Protein AF-A0A1C6LEZ7-F1 (afdb_monomer_lite)

Foldseek 3Di:
DDDDPLPDPPPDPPVVVVVLVVLVVQLVPDDDLLVVLVVLLVVLQVVLVVQLVVQDWFQAAPPRDIDTQHHCPDPVNVVVLVVCLVVLQVVQQLLVLLLLLLLLLLLQVLLCPLLLVLLQQLVDDAPVCLLLSLLLNLLACLSCALPQLLRSLLSQLVSQVVNVFHSLLRNVSNVCSVFARVQLHLDQHSVLSLLQSLLQLLCCLRPVPDGRFSCPCNVVSPVSSNVRSVVSVCCCVVPVVVVRVVRDDDPVVPVVSPPSRDHRDDPLLVVLNVVLVVQLVVLVVVVVVLLPDQPRQQADPRSHNCPGPCGRVVSNSSSVSSNRSSVSSSVSNVSCVDPVVSVVSSVVSCVVCVVVSSSSSSLSSSSVSCSVSCVLVVLLVVLLVVVVVVVDDPVVVVVVVVVVLVVVCSSVQDPSSSSSVPSSRPSSNVVSNVVVPPPVVVVPDPDDDDDDDDDDDDDDDDDDDDDDDDDDDDDDDDDDDDDDDDDDDDDDDDDDDDDDDDDDDDDDDDDDDDDDDDDDDDDDDDDDDDDDDDDDDDDDDYDYDDDDDDDDDDDDDDDDDDDDDDDDDDDDDPDPPDDDGHHDDSD

Structure (mmCIF, N/CA/C/O backbone):
data_AF-A0A1C6LEZ7-F1
#
_entry.id   AF-A0A1C6LEZ7-F1
#
loop_
_atom_site.group_PDB
_atom_site.id
_atom_site.type_symbol
_atom_site.label_atom_id
_atom_site.label_alt_id
_atom_site.label_comp_id
_atom_site.label_asym_id
_atom_site.label_entity_id
_atom_site.label_seq_id
_atom_site.pdbx_PDB_ins_code
_atom_site.Cartn_x
_atom_site.Cartn_y
_atom_site.Cartn_z
_atom_site.occupancy
_atom_site.B_iso_or_equiv
_atom_site.auth_seq_id
_atom_site.auth_comp_id
_atom_site.auth_asym_id
_atom_site.auth_atom_id
_atom_site.pdbx_PDB_model_num
ATOM 1 N N . MET A 1 1 ? 8.849 -5.138 54.445 1.00 37.34 1 MET A N 1
ATOM 2 C CA . MET A 1 1 ? 9.372 -4.167 53.462 1.00 37.34 1 MET A CA 1
ATOM 3 C C . MET A 1 1 ? 10.768 -4.620 53.057 1.00 37.34 1 MET A C 1
ATOM 5 O O . MET A 1 1 ? 11.739 -4.214 53.675 1.00 37.34 1 MET A O 1
ATOM 9 N N . ALA A 1 2 ? 10.850 -5.552 52.106 1.00 32.50 2 ALA A N 1
ATOM 10 C CA . ALA A 1 2 ? 12.120 -5.985 51.524 1.00 32.50 2 ALA A CA 1
ATOM 11 C C . ALA A 1 2 ? 12.375 -5.156 50.260 1.00 32.50 2 ALA A C 1
ATOM 13 O O . ALA A 1 2 ? 11.422 -4.858 49.538 1.00 32.50 2 ALA A O 1
ATOM 14 N N . ALA A 1 3 ? 13.625 -4.771 50.007 1.00 36.22 3 ALA A N 1
ATOM 15 C CA . ALA A 1 3 ? 13.979 -4.112 48.757 1.00 36.22 3 ALA A CA 1
ATOM 16 C C . ALA A 1 3 ? 13.883 -5.129 47.612 1.00 36.22 3 ALA A C 1
ATOM 18 O O . ALA A 1 3 ? 14.546 -6.165 47.651 1.00 36.22 3 ALA A O 1
ATOM 19 N N . VAL A 1 4 ? 13.050 -4.841 46.612 1.00 37.50 4 VAL A N 1
ATOM 20 C CA . VAL A 1 4 ? 13.078 -5.566 45.338 1.00 37.50 4 VAL A CA 1
ATOM 21 C C . VAL A 1 4 ? 14.274 -5.032 44.560 1.00 37.50 4 VAL A C 1
ATOM 23 O O . VAL A 1 4 ? 14.332 -3.839 44.269 1.00 37.50 4 VAL A O 1
ATOM 26 N N . ASP A 1 5 ? 15.243 -5.896 44.270 1.00 33.00 5 ASP A N 1
ATOM 27 C CA . ASP A 1 5 ? 16.423 -5.525 43.493 1.00 33.00 5 ASP A CA 1
ATOM 28 C C . ASP A 1 5 ? 16.036 -5.355 42.017 1.00 33.00 5 ASP A C 1
ATOM 30 O O . ASP A 1 5 ? 15.751 -6.322 41.308 1.00 33.00 5 ASP A O 1
ATOM 34 N N . THR A 1 6 ? 15.982 -4.105 41.560 1.00 42.91 6 THR A N 1
ATOM 35 C CA . THR A 1 6 ? 15.551 -3.732 40.207 1.00 42.91 6 THR A CA 1
ATOM 36 C C . THR A 1 6 ? 16.663 -3.840 39.156 1.00 42.91 6 THR A C 1
ATOM 38 O O . THR A 1 6 ? 16.466 -3.424 38.015 1.00 42.91 6 THR A O 1
ATOM 41 N N . THR A 1 7 ? 17.834 -4.398 39.491 1.00 42.62 7 THR A N 1
ATOM 42 C CA . THR A 1 7 ? 19.028 -4.343 38.624 1.00 42.62 7 THR A CA 1
ATOM 43 C C . THR A 1 7 ? 19.257 -5.573 37.728 1.00 42.62 7 THR A C 1
ATOM 45 O O . THR A 1 7 ? 20.224 -5.605 36.967 1.00 42.62 7 THR A O 1
ATOM 48 N N . ALA A 1 8 ? 18.350 -6.557 37.735 1.00 40.41 8 ALA A N 1
ATOM 49 C CA . ALA A 1 8 ? 18.482 -7.822 36.998 1.00 40.41 8 ALA A CA 1
ATOM 50 C C . ALA A 1 8 ? 17.719 -7.873 35.651 1.00 40.41 8 ALA A C 1
ATOM 52 O O . ALA A 1 8 ? 16.954 -8.802 35.388 1.00 40.41 8 ALA A O 1
ATOM 53 N N . VAL A 1 9 ? 17.951 -6.906 34.755 1.00 47.72 9 VAL A N 1
ATOM 54 C CA . VAL A 1 9 ? 17.643 -7.109 33.325 1.00 47.72 9 VAL A CA 1
ATOM 55 C C . VAL A 1 9 ? 18.765 -7.953 32.721 1.00 47.72 9 VAL A C 1
ATOM 57 O O . VAL A 1 9 ? 19.877 -7.453 32.549 1.00 47.72 9 VAL A O 1
ATOM 60 N N . ASP A 1 10 ? 18.478 -9.220 32.396 1.00 49.19 10 ASP A N 1
ATOM 61 C CA . ASP A 1 10 ? 19.438 -10.140 31.764 1.00 49.19 10 ASP A CA 1
ATOM 62 C C . ASP A 1 10 ? 20.158 -9.458 30.581 1.00 49.19 10 ASP A C 1
ATOM 64 O O . ASP A 1 10 ? 19.504 -9.066 29.604 1.00 49.19 10 ASP A O 1
ATOM 68 N N . PRO A 1 11 ? 21.497 -9.306 30.617 1.00 55.47 11 PRO A N 1
ATOM 69 C CA . PRO A 1 11 ? 22.212 -8.580 29.580 1.00 55.47 11 PRO A CA 1
ATOM 70 C C . PRO A 1 11 ? 22.107 -9.321 28.246 1.00 55.47 11 PRO A C 1
ATOM 72 O O . PRO A 1 11 ? 22.534 -10.470 28.112 1.00 55.47 11 PRO A O 1
ATOM 75 N N . VAL A 1 12 ? 21.560 -8.628 27.239 1.00 59.19 12 VAL A N 1
ATOM 76 C CA . VAL A 1 12 ? 21.361 -9.139 25.874 1.00 59.19 12 VAL A CA 1
ATOM 77 C C . VAL A 1 12 ? 22.625 -9.872 25.396 1.00 59.19 12 VAL A C 1
ATOM 79 O O . VAL A 1 12 ? 23.685 -9.236 25.324 1.00 59.19 12 VAL A O 1
ATOM 82 N N . PRO A 1 13 ? 22.546 -11.176 25.040 1.00 70.94 13 PRO A N 1
ATOM 83 C CA . PRO A 1 13 ? 23.726 -12.006 24.829 1.00 70.94 13 PRO A CA 1
ATOM 84 C C . PRO A 1 13 ? 24.747 -11.347 23.893 1.00 70.94 13 PRO A C 1
ATOM 86 O O . PRO A 1 13 ? 24.363 -10.868 22.821 1.00 70.94 13 PRO A O 1
ATOM 89 N N . PRO A 1 14 ? 26.055 -11.351 24.223 1.00 76.75 14 PRO A N 1
ATOM 90 C CA . PRO A 1 14 ? 27.054 -10.504 23.560 1.00 76.75 14 PRO A CA 1
ATOM 91 C C . PRO A 1 14 ? 27.261 -10.799 22.066 1.00 76.75 14 PRO A C 1
ATOM 93 O O . PRO A 1 14 ? 27.907 -10.023 21.368 1.00 76.75 14 PRO A O 1
ATOM 96 N N . ARG A 1 15 ? 26.713 -11.905 21.546 1.00 80.88 15 ARG A N 1
ATOM 97 C CA . ARG A 1 15 ? 26.633 -12.188 20.103 1.00 80.88 15 ARG A CA 1
ATOM 98 C C . ARG A 1 15 ? 25.457 -11.462 19.432 1.00 80.88 15 ARG A C 1
ATOM 100 O O . ARG A 1 15 ? 25.631 -10.922 18.345 1.00 80.88 15 ARG A O 1
ATOM 107 N N . PHE A 1 16 ? 24.294 -11.398 20.083 1.00 80.12 16 PHE A N 1
ATOM 108 C CA . PHE A 1 16 ? 23.090 -10.744 19.559 1.00 80.12 16 PHE A CA 1
ATOM 109 C C . PHE A 1 16 ? 23.208 -9.215 19.595 1.00 80.12 16 PHE A C 1
ATOM 111 O O . PHE A 1 16 ? 22.888 -8.559 18.608 1.00 80.12 16 PHE A O 1
ATOM 118 N N . SER A 1 17 ? 23.769 -8.637 20.663 1.00 80.06 17 SER A N 1
ATOM 119 C CA . SER A 1 17 ? 24.045 -7.191 20.716 1.00 80.06 17 SER A CA 1
ATOM 120 C C . SER A 1 17 ? 25.082 -6.752 19.671 1.00 80.06 17 SER A C 1
ATOM 122 O O . SER A 1 17 ? 24.898 -5.728 19.015 1.00 80.06 17 SER A O 1
ATOM 124 N N . ARG A 1 18 ? 26.122 -7.563 19.413 1.00 84.19 18 ARG A N 1
ATOM 125 C CA . ARG A 1 18 ? 27.072 -7.337 18.302 1.00 84.19 18 ARG A CA 1
ATOM 126 C C . ARG A 1 18 ? 26.418 -7.444 16.920 1.00 84.19 18 ARG A C 1
ATOM 128 O O . ARG A 1 18 ? 26.796 -6.686 16.029 1.00 84.19 18 ARG A O 1
ATOM 135 N N . PHE A 1 19 ? 25.455 -8.351 16.742 1.00 87.00 19 PHE A N 1
ATOM 136 C CA . PHE A 1 19 ? 24.681 -8.506 15.505 1.00 87.00 19 PHE A CA 1
ATOM 137 C C . PHE A 1 19 ? 23.757 -7.304 15.254 1.00 87.00 19 PHE A C 1
ATOM 139 O O . PHE A 1 19 ? 23.847 -6.683 14.196 1.00 87.00 19 PHE A O 1
ATOM 146 N N . LEU A 1 20 ? 22.968 -6.887 16.251 1.00 85.31 20 LEU A N 1
ATOM 147 C CA . LEU A 1 20 ? 22.159 -5.661 16.190 1.00 85.31 20 LEU A CA 1
ATOM 148 C C . LEU A 1 20 ? 23.029 -4.430 15.911 1.00 85.31 20 LEU A C 1
ATOM 150 O O . LEU A 1 20 ? 22.742 -3.676 14.986 1.00 85.31 20 LEU A O 1
ATOM 154 N N . GLY A 1 21 ? 24.156 -4.281 16.611 1.00 86.38 21 GLY A N 1
ATOM 155 C CA . GLY A 1 21 ? 25.115 -3.205 16.356 1.00 86.38 21 GLY A CA 1
ATOM 156 C C . GLY A 1 21 ? 25.803 -3.283 14.985 1.00 86.38 21 GLY A C 1
ATOM 157 O O . GLY A 1 21 ? 26.375 -2.292 14.534 1.00 86.38 21 GLY A O 1
ATOM 158 N N . ALA A 1 22 ? 25.788 -4.424 14.287 1.00 86.56 22 ALA A N 1
ATOM 159 C CA . ALA A 1 22 ? 26.232 -4.528 12.893 1.00 86.56 22 ALA A CA 1
ATOM 160 C C . ALA A 1 22 ? 25.130 -4.090 11.912 1.00 86.56 22 ALA A C 1
ATOM 162 O O . ALA A 1 22 ? 25.419 -3.318 10.996 1.00 86.56 22 ALA A O 1
ATOM 163 N N . ILE A 1 23 ? 23.877 -4.502 12.145 1.00 85.94 23 ILE A N 1
ATOM 164 C CA . ILE A 1 23 ? 22.700 -4.025 11.398 1.00 85.94 23 ILE A CA 1
ATOM 165 C C . ILE A 1 23 ? 22.598 -2.501 11.510 1.00 85.94 23 ILE A C 1
ATOM 167 O O . ILE A 1 23 ? 22.578 -1.812 10.495 1.00 85.94 23 ILE A O 1
ATOM 171 N N . GLU A 1 24 ? 22.643 -1.959 12.728 1.00 86.94 24 GLU A N 1
ATOM 172 C CA . GLU A 1 24 ? 22.530 -0.525 13.007 1.00 86.94 24 GLU A CA 1
ATOM 173 C C . GLU A 1 24 ? 23.605 0.296 12.275 1.00 86.94 24 GLU A C 1
ATOM 175 O O . GLU A 1 24 ? 23.292 1.279 11.603 1.00 86.94 24 GLU A O 1
ATOM 180 N N . ARG A 1 25 ? 24.875 -0.136 12.331 1.00 86.38 25 ARG A N 1
ATOM 181 C CA . ARG A 1 25 ? 25.984 0.499 11.591 1.00 86.38 25 ARG A CA 1
ATOM 182 C C . ARG A 1 25 ? 25.844 0.388 10.071 1.00 86.38 25 ARG A C 1
ATOM 184 O O . ARG A 1 25 ? 26.450 1.189 9.364 1.00 86.38 25 ARG A O 1
ATOM 191 N N . THR A 1 26 ? 25.083 -0.582 9.569 1.00 84.88 26 THR A N 1
ATOM 192 C CA . THR A 1 26 ? 24.857 -0.787 8.130 1.00 84.88 26 THR A CA 1
ATOM 193 C C . THR A 1 26 ? 23.664 0.037 7.645 1.00 84.88 26 THR A C 1
ATOM 195 O O . THR A 1 26 ? 23.806 0.779 6.678 1.00 84.88 26 THR A O 1
ATOM 198 N N . GLY A 1 27 ? 22.540 0.031 8.369 1.00 80.50 27 GLY A N 1
ATOM 199 C CA . GLY A 1 27 ? 21.403 0.921 8.114 1.00 80.50 27 GLY A CA 1
ATOM 200 C C . GLY A 1 27 ? 21.793 2.402 8.196 1.00 80.50 27 GLY A C 1
ATOM 201 O O . GLY A 1 27 ? 21.457 3.173 7.305 1.00 80.50 27 GLY A O 1
ATOM 202 N N . LYS A 1 28 ? 22.624 2.794 9.177 1.00 84.31 28 LYS A N 1
ATOM 203 C CA . LYS A 1 28 ? 23.185 4.160 9.288 1.00 84.31 28 LYS A CA 1
ATOM 204 C C . LYS A 1 28 ? 24.101 4.583 8.128 1.00 84.31 28 LYS A C 1
ATOM 206 O O . LYS A 1 28 ? 24.424 5.764 8.037 1.00 84.31 28 LYS A O 1
ATOM 211 N N . ARG A 1 29 ? 24.540 3.658 7.264 1.00 86.31 29 ARG A N 1
ATOM 212 C CA . ARG A 1 29 ? 25.298 3.967 6.035 1.00 86.31 29 ARG A CA 1
ATOM 213 C C . ARG A 1 29 ? 24.406 4.132 4.806 1.00 86.31 29 ARG A C 1
ATOM 215 O O . ARG A 1 29 ? 24.879 4.678 3.813 1.00 86.31 29 ARG A O 1
ATOM 222 N N . LEU A 1 30 ? 23.158 3.663 4.842 1.00 83.88 30 LEU A N 1
ATOM 223 C CA . LEU A 1 30 ? 22.242 3.858 3.724 1.00 83.88 30 LEU A CA 1
ATOM 224 C C . LEU A 1 30 ? 21.744 5.313 3.701 1.00 83.88 30 LEU A C 1
ATOM 226 O O . LEU A 1 30 ? 21.308 5.832 4.731 1.00 83.88 30 LEU A O 1
ATOM 230 N N . PRO A 1 31 ? 21.797 5.993 2.543 1.00 87.44 31 PRO A N 1
ATOM 231 C CA . PRO A 1 31 ? 21.245 7.332 2.408 1.00 87.44 31 PRO A CA 1
ATOM 232 C C . PRO A 1 31 ? 19.713 7.295 2.505 1.00 87.44 31 PRO A C 1
ATOM 234 O O . PRO A 1 31 ? 19.074 6.297 2.172 1.00 87.44 31 PRO A O 1
ATOM 237 N N . HIS A 1 32 ? 19.110 8.416 2.913 1.00 86.75 32 HIS A N 1
ATOM 238 C CA . HIS A 1 32 ? 17.653 8.583 2.909 1.00 86.75 32 HIS A CA 1
ATOM 239 C C . HIS A 1 32 ? 17.067 8.213 1.526 1.00 86.75 32 HIS A C 1
ATOM 241 O O . HIS A 1 32 ? 17.642 8.654 0.528 1.00 86.75 32 HIS A O 1
ATOM 247 N N . PRO A 1 33 ? 15.934 7.481 1.422 1.00 85.38 33 PRO A N 1
ATOM 248 C CA . PRO A 1 33 ? 15.461 6.890 0.164 1.00 85.38 33 PRO A CA 1
ATOM 249 C C . PRO A 1 33 ? 15.429 7.825 -1.052 1.00 85.38 33 PRO A C 1
ATOM 251 O O . PRO A 1 33 ? 15.831 7.423 -2.135 1.00 85.38 33 PRO A O 1
ATOM 254 N N . PHE A 1 34 ? 15.047 9.094 -0.876 1.00 89.38 34 PHE A N 1
ATOM 255 C CA . PHE A 1 34 ? 15.143 10.113 -1.933 1.00 89.38 34 PHE A CA 1
ATOM 256 C C . PHE A 1 34 ? 16.546 10.186 -2.570 1.00 89.38 34 PHE A C 1
ATOM 258 O O . PHE A 1 34 ? 16.685 10.097 -3.786 1.00 89.38 34 PHE A O 1
ATOM 265 N N . TRP A 1 35 ? 17.595 10.291 -1.749 1.00 92.12 35 TRP A N 1
ATOM 266 C CA . TRP A 1 35 ? 18.985 10.319 -2.209 1.00 92.12 35 TRP A CA 1
ATOM 267 C C . TRP A 1 35 ? 19.460 8.957 -2.720 1.00 92.12 35 TRP A C 1
ATOM 269 O O . TRP A 1 35 ? 20.261 8.922 -3.649 1.00 92.12 35 TRP A O 1
ATOM 279 N N . LEU A 1 36 ? 18.943 7.849 -2.174 1.00 90.75 36 LEU A N 1
ATOM 280 C CA . LEU A 1 36 ? 19.219 6.507 -2.694 1.00 90.75 36 LEU A CA 1
ATOM 281 C C . LEU A 1 36 ? 18.807 6.393 -4.171 1.00 90.75 36 LEU A C 1
ATOM 283 O O . LEU A 1 36 ? 19.612 5.947 -4.984 1.00 90.75 36 LEU A O 1
ATOM 287 N N . PHE A 1 37 ? 17.610 6.861 -4.541 1.00 91.56 37 PHE A N 1
ATOM 288 C CA . PHE A 1 37 ? 17.156 6.833 -5.938 1.00 91.56 37 PHE A CA 1
ATOM 289 C C . PHE A 1 37 ? 17.938 7.784 -6.854 1.00 91.56 37 PHE A C 1
ATOM 291 O O . PHE A 1 37 ? 18.238 7.401 -7.980 1.00 91.56 37 PHE A O 1
ATOM 298 N N . TRP A 1 38 ? 18.372 8.959 -6.380 1.00 95.56 38 TRP A N 1
ATOM 299 C CA . TRP A 1 38 ? 19.280 9.822 -7.157 1.00 95.56 38 TRP A CA 1
ATOM 300 C C . TRP A 1 38 ? 20.663 9.197 -7.379 1.00 95.56 38 TRP A C 1
ATOM 302 O O . TRP A 1 38 ? 21.212 9.291 -8.477 1.00 95.56 38 TRP A O 1
ATOM 312 N N . ILE A 1 39 ? 21.212 8.511 -6.372 1.00 94.94 39 ILE A N 1
ATOM 313 C CA . ILE A 1 39 ? 22.471 7.763 -6.499 1.00 94.94 39 ILE A CA 1
ATOM 314 C C . ILE A 1 39 ? 22.297 6.594 -7.476 1.00 94.94 39 ILE A C 1
ATOM 316 O O . ILE A 1 39 ? 23.140 6.404 -8.347 1.00 94.94 39 ILE A O 1
ATOM 320 N N . LEU A 1 40 ? 21.189 5.853 -7.400 1.00 92.69 40 LEU A N 1
ATOM 321 C CA . LEU A 1 40 ? 20.880 4.764 -8.334 1.00 92.69 40 LEU A CA 1
ATOM 322 C C . LEU A 1 40 ? 20.652 5.260 -9.765 1.00 92.69 40 LEU A C 1
ATOM 324 O O . LEU A 1 40 ? 21.083 4.595 -10.703 1.00 92.69 40 LEU A O 1
ATOM 328 N N . LEU A 1 41 ? 20.048 6.436 -9.951 1.00 95.06 41 LEU A N 1
ATOM 329 C CA . LEU A 1 41 ? 19.918 7.095 -11.253 1.00 95.06 41 LEU A CA 1
ATOM 330 C C . LEU A 1 41 ? 21.302 7.446 -11.821 1.00 95.06 41 LEU A C 1
ATOM 332 O O . LEU A 1 41 ? 21.598 7.092 -12.961 1.00 95.06 41 LEU A O 1
ATOM 336 N N . ALA A 1 42 ? 22.189 8.050 -11.022 1.00 96.50 42 ALA A N 1
ATOM 337 C CA . ALA A 1 42 ? 23.559 8.364 -11.439 1.00 96.50 42 ALA A CA 1
ATOM 338 C C . ALA A 1 42 ? 24.393 7.103 -11.749 1.00 96.50 42 ALA A C 1
ATOM 340 O O . ALA A 1 42 ? 25.080 7.046 -12.770 1.00 96.50 42 ALA A O 1
ATOM 341 N N . VAL A 1 43 ? 24.288 6.058 -10.921 1.00 95.38 43 VAL A N 1
ATOM 342 C CA . VAL A 1 43 ? 24.927 4.751 -11.159 1.00 95.38 43 VAL A CA 1
ATOM 343 C C . VAL A 1 43 ? 24.364 4.085 -12.418 1.00 95.38 43 VAL A C 1
ATOM 345 O O . VAL A 1 43 ? 25.136 3.554 -13.209 1.00 95.38 43 VAL A O 1
ATOM 348 N N . THR A 1 44 ? 23.054 4.172 -12.666 1.00 94.19 44 THR A N 1
ATOM 349 C CA . THR A 1 44 ? 22.417 3.662 -13.896 1.00 94.19 44 THR A CA 1
ATOM 350 C C . THR A 1 44 ? 22.895 4.433 -15.125 1.00 94.19 44 THR A C 1
ATOM 352 O O . THR A 1 44 ? 23.190 3.820 -16.148 1.00 94.19 44 THR A O 1
ATOM 355 N N . ALA A 1 45 ? 23.056 5.757 -15.036 1.00 95.62 45 ALA A N 1
ATOM 356 C CA . ALA A 1 45 ? 23.616 6.566 -16.116 1.00 95.62 45 ALA A CA 1
ATOM 357 C C . ALA A 1 45 ? 25.053 6.132 -16.464 1.00 95.62 45 ALA A C 1
ATOM 359 O O . ALA A 1 45 ? 25.341 5.856 -17.630 1.00 95.62 45 ALA A O 1
ATOM 360 N N . LEU A 1 46 ? 25.923 5.984 -15.458 1.00 96.69 46 LEU A N 1
ATOM 361 C CA . LEU A 1 46 ? 27.311 5.527 -15.624 1.00 96.69 46 LEU A CA 1
ATOM 362 C C . LEU A 1 46 ? 27.399 4.081 -16.143 1.00 96.69 46 LEU A C 1
ATOM 364 O O . LEU A 1 46 ? 28.154 3.808 -17.076 1.00 96.69 46 LEU A O 1
ATOM 368 N N . ALA A 1 47 ? 26.589 3.168 -15.601 1.00 94.94 47 ALA A N 1
ATOM 369 C CA . ALA A 1 47 ? 26.505 1.787 -16.072 1.00 94.94 47 ALA A CA 1
ATOM 370 C C . ALA A 1 47 ? 26.010 1.720 -17.525 1.00 94.94 47 ALA A C 1
ATOM 372 O O . ALA A 1 47 ? 26.597 1.011 -18.336 1.00 94.94 47 ALA A O 1
ATOM 373 N N . SER A 1 48 ? 24.995 2.514 -17.889 1.00 94.56 48 SER A N 1
ATOM 374 C CA . SER A 1 48 ? 24.471 2.571 -19.263 1.00 94.56 48 SER A CA 1
ATOM 375 C C . SER A 1 48 ? 25.507 3.067 -20.258 1.00 94.56 48 SER A C 1
ATOM 377 O O . SER A 1 48 ? 25.567 2.563 -21.373 1.00 94.56 48 SER A O 1
ATOM 379 N N . TRP A 1 49 ? 26.358 4.008 -19.848 1.00 95.19 49 TRP A N 1
ATOM 380 C CA . TRP A 1 49 ? 27.475 4.480 -20.657 1.00 95.19 49 TRP A CA 1
ATOM 381 C C . TRP A 1 49 ? 28.523 3.382 -20.864 1.00 95.19 49 TRP A C 1
ATOM 383 O O . TRP A 1 49 ? 28.868 3.096 -22.008 1.00 95.19 49 TRP A O 1
ATOM 393 N N . ALA A 1 50 ? 28.955 2.701 -19.799 1.00 95.19 50 ALA A N 1
ATOM 394 C CA . ALA A 1 50 ? 29.930 1.612 -19.900 1.00 95.19 50 ALA A CA 1
ATOM 395 C C . ALA A 1 50 ? 29.402 0.418 -20.724 1.00 95.19 50 ALA A C 1
ATOM 397 O O . ALA A 1 50 ? 30.113 -0.124 -21.568 1.00 95.19 50 ALA A O 1
ATOM 398 N N . MET A 1 51 ? 28.137 0.034 -20.528 1.00 94.19 51 MET A N 1
ATOM 399 C CA . MET A 1 51 ? 27.489 -1.057 -21.265 1.00 94.19 51 MET A CA 1
ATOM 400 C C . MET A 1 51 ? 27.237 -0.697 -22.739 1.00 94.19 51 MET A C 1
ATOM 402 O O . MET A 1 51 ? 27.457 -1.536 -23.610 1.00 94.19 51 MET A O 1
ATOM 406 N N . ALA A 1 52 ? 26.834 0.543 -23.042 1.00 93.00 52 ALA A N 1
ATOM 407 C CA . ALA A 1 52 ? 26.689 1.015 -24.421 1.00 93.00 52 ALA A CA 1
ATOM 408 C C . ALA A 1 52 ? 28.048 1.114 -25.138 1.00 93.00 52 ALA A C 1
ATOM 410 O O . ALA A 1 52 ? 28.159 0.703 -26.290 1.00 93.00 52 ALA A O 1
ATOM 411 N N . ALA A 1 53 ? 29.095 1.592 -24.454 1.00 92.1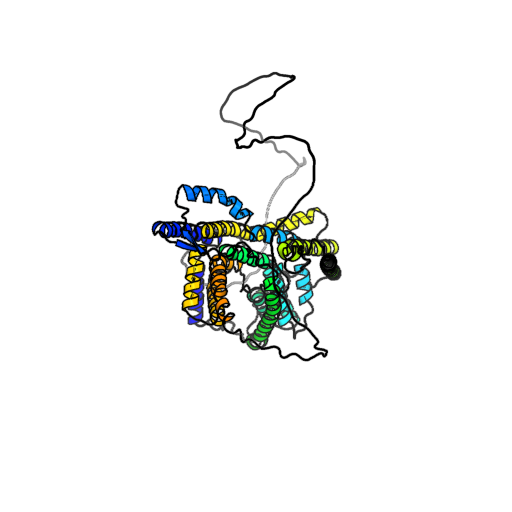9 53 ALA A N 1
ATOM 412 C CA . ALA A 1 53 ? 30.459 1.641 -24.987 1.00 92.19 53 ALA A CA 1
ATOM 413 C C . ALA A 1 53 ? 31.036 0.240 -25.260 1.00 92.19 53 ALA A C 1
ATOM 415 O O . ALA A 1 53 ? 31.765 0.057 -26.231 1.00 92.19 53 ALA A O 1
ATOM 416 N N . GLY A 1 54 ? 30.667 -0.758 -24.450 1.00 92.25 54 GLY A N 1
ATOM 417 C CA . GLY A 1 54 ? 30.973 -2.170 -24.695 1.00 92.25 54 GLY A CA 1
ATOM 418 C C . GLY A 1 54 ? 30.117 -2.843 -25.778 1.00 92.25 54 GLY A C 1
ATOM 419 O O . GLY A 1 54 ? 30.300 -4.032 -26.023 1.00 92.25 54 GLY A O 1
ATOM 420 N N . GLY A 1 55 ? 29.171 -2.131 -26.404 1.00 91.12 55 GLY A N 1
ATOM 421 C CA . GLY A 1 55 ? 28.288 -2.688 -27.434 1.00 91.12 55 GLY A CA 1
ATOM 422 C C . GLY A 1 55 ? 27.321 -3.758 -26.914 1.00 91.12 55 GLY A C 1
ATOM 423 O O . GLY A 1 55 ? 27.010 -4.702 -27.636 1.00 91.12 55 GLY A O 1
ATOM 424 N N . LEU A 1 56 ? 26.869 -3.670 -25.656 1.00 91.88 56 LEU A N 1
ATOM 425 C CA . LEU A 1 56 ? 25.976 -4.681 -25.086 1.00 91.88 56 LEU A CA 1
ATOM 426 C C . LEU A 1 56 ? 24.559 -4.595 -25.675 1.00 91.88 56 LEU A C 1
ATOM 428 O O . LEU A 1 56 ? 23.951 -3.525 -25.767 1.00 91.88 56 LEU A O 1
ATOM 432 N N . HIS A 1 57 ? 24.011 -5.770 -25.982 1.00 90.25 57 HIS A N 1
ATOM 433 C CA . HIS A 1 57 ? 22.643 -5.971 -26.449 1.00 90.25 57 HIS A CA 1
ATOM 434 C C . HIS A 1 57 ? 21.863 -6.910 -25.516 1.00 90.25 57 HIS A C 1
ATOM 436 O O . HIS A 1 57 ? 22.443 -7.768 -24.845 1.00 90.25 57 HIS A O 1
ATOM 442 N N . VAL A 1 58 ? 20.536 -6.779 -25.514 1.00 87.12 58 VAL A N 1
ATOM 443 C CA . VAL A 1 58 ? 19.580 -7.721 -24.913 1.00 87.12 58 VAL A CA 1
ATOM 444 C C . VAL A 1 58 ? 18.503 -8.083 -25.934 1.00 87.12 58 VAL A C 1
ATOM 446 O O . VAL A 1 58 ? 18.038 -7.224 -26.678 1.00 87.12 58 VAL A O 1
ATOM 449 N N . THR A 1 59 ? 18.073 -9.342 -25.961 1.00 84.94 59 THR A N 1
ATOM 450 C CA . THR A 1 59 ? 16.885 -9.743 -26.726 1.00 84.94 59 THR A CA 1
ATOM 451 C C . THR A 1 59 ? 15.626 -9.356 -25.954 1.00 84.94 59 THR A C 1
ATOM 453 O O . THR A 1 59 ? 15.418 -9.825 -24.836 1.00 84.94 59 THR A O 1
ATOM 456 N N . GLU A 1 60 ? 14.780 -8.515 -26.544 1.00 81.19 60 GLU A N 1
ATOM 457 C CA . GLU A 1 60 ? 13.501 -8.081 -25.984 1.00 81.19 60 GLU A CA 1
ATOM 458 C C . GLU A 1 60 ? 12.555 -9.281 -25.789 1.00 81.19 60 GLU A C 1
ATOM 460 O O . GLU A 1 60 ? 12.190 -9.952 -26.767 1.00 81.19 60 GLU A O 1
ATOM 465 N N . PRO A 1 61 ? 12.124 -9.569 -24.546 1.00 70.31 61 PRO A N 1
ATOM 466 C CA . PRO A 1 61 ? 11.151 -10.618 -24.290 1.00 70.31 61 PRO A CA 1
ATOM 467 C C . PRO A 1 61 ? 9.831 -10.355 -25.023 1.00 70.31 61 PRO A C 1
ATOM 469 O O . PRO A 1 61 ? 9.310 -9.245 -25.024 1.00 70.31 61 PRO A O 1
ATOM 472 N N . GLY A 1 62 ? 9.274 -11.391 -25.648 1.00 70.12 62 GLY A N 1
ATOM 473 C CA . GLY A 1 62 ? 8.008 -11.313 -26.382 1.00 70.12 62 GLY A CA 1
ATOM 474 C C . GLY A 1 62 ? 8.141 -10.901 -27.851 1.00 70.12 62 GLY A C 1
ATOM 475 O O . GLY A 1 62 ? 7.477 -11.510 -28.684 1.00 70.12 62 GLY A O 1
ATOM 476 N N . THR A 1 63 ? 9.011 -9.947 -28.206 1.00 76.19 63 THR A N 1
ATOM 477 C CA . THR A 1 63 ? 9.218 -9.561 -29.623 1.00 76.19 63 THR A CA 1
ATOM 478 C C . THR A 1 63 ? 10.389 -10.285 -30.290 1.00 76.19 63 THR A C 1
ATOM 480 O O . THR A 1 63 ? 10.416 -10.389 -31.516 1.00 76.19 63 THR A O 1
ATOM 483 N N . GLY A 1 64 ? 11.371 -10.756 -29.510 1.00 78.00 64 GLY A N 1
ATOM 484 C CA . GLY A 1 64 ? 12.592 -11.385 -30.021 1.00 78.00 64 GLY A CA 1
ATOM 485 C C . GLY A 1 64 ? 13.587 -10.418 -30.677 1.00 78.00 64 GLY A C 1
ATOM 486 O O . GLY A 1 64 ? 14.571 -10.866 -31.262 1.00 78.00 64 GLY A O 1
ATOM 487 N N . LYS A 1 65 ? 13.360 -9.100 -30.608 1.00 85.50 65 LYS A N 1
ATOM 488 C CA . LYS A 1 65 ? 14.239 -8.089 -31.217 1.00 85.50 65 LYS A CA 1
ATOM 489 C C . LYS A 1 65 ? 15.492 -7.859 -30.375 1.00 85.50 65 LYS A C 1
ATOM 491 O O . LYS A 1 65 ? 15.411 -7.787 -29.155 1.00 85.50 65 LYS A O 1
ATOM 496 N N . SER A 1 66 ? 16.642 -7.664 -31.018 1.00 88.50 66 SER A N 1
ATOM 497 C CA . SER A 1 66 ? 17.850 -7.201 -30.323 1.00 88.50 66 SER A CA 1
ATOM 498 C C . SER A 1 66 ? 17.749 -5.702 -30.025 1.00 88.50 66 SER A C 1
ATOM 500 O O . SER A 1 66 ? 17.663 -4.887 -30.944 1.00 88.50 66 SER A O 1
ATOM 502 N N . LEU A 1 67 ? 17.769 -5.339 -28.744 1.00 88.94 67 LEU A N 1
ATOM 503 C CA . LEU A 1 67 ? 17.849 -3.967 -28.252 1.00 88.94 67 LEU A CA 1
ATOM 504 C C . LEU A 1 67 ? 19.281 -3.673 -27.802 1.00 88.94 67 LEU A C 1
ATOM 506 O O . LEU A 1 67 ? 19.839 -4.395 -26.978 1.00 88.94 67 LEU A O 1
ATOM 510 N N . ALA A 1 68 ? 19.874 -2.596 -28.315 1.00 91.75 68 ALA A N 1
ATOM 511 C CA . ALA A 1 68 ? 21.125 -2.061 -27.779 1.00 91.75 68 ALA A CA 1
ATOM 512 C C . ALA A 1 68 ? 20.879 -1.355 -26.436 1.00 91.75 68 ALA A C 1
ATOM 514 O O . ALA A 1 68 ? 19.838 -0.713 -26.249 1.00 91.75 68 ALA A O 1
ATOM 515 N N . VAL A 1 69 ? 21.844 -1.413 -25.517 1.00 93.62 69 VAL A N 1
ATOM 516 C CA . VAL A 1 69 ? 21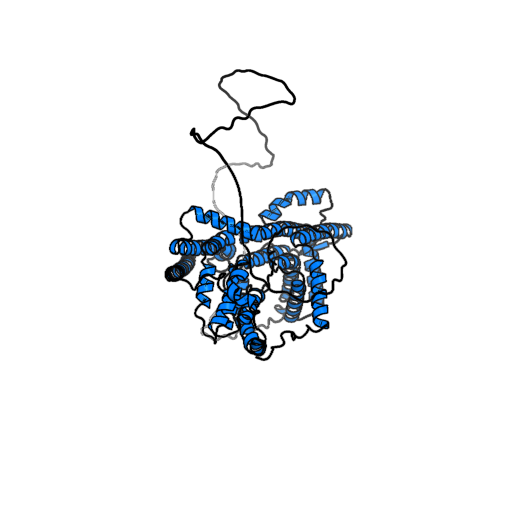.830 -0.565 -24.316 1.00 93.62 69 VAL A CA 1
ATOM 517 C C . VAL A 1 69 ? 22.036 0.897 -24.736 1.00 93.62 69 VAL A C 1
ATOM 519 O O . VAL A 1 69 ? 22.998 1.222 -25.430 1.00 93.62 69 VAL A O 1
ATOM 522 N N . ARG A 1 70 ? 21.116 1.789 -24.346 1.00 93.38 70 ARG A N 1
ATOM 523 C CA . ARG A 1 70 ? 21.182 3.236 -24.643 1.00 93.38 70 ARG A CA 1
ATOM 524 C C . ARG A 1 70 ? 21.824 3.971 -23.470 1.00 93.38 70 ARG A C 1
ATOM 526 O O . ARG A 1 70 ? 21.593 3.589 -22.329 1.00 93.38 70 ARG A O 1
ATOM 533 N N . THR A 1 71 ? 22.551 5.065 -23.720 1.00 94.81 71 THR A N 1
ATOM 534 C CA . THR A 1 71 ? 23.120 5.905 -22.648 1.00 94.81 71 THR A CA 1
ATOM 535 C C . THR A 1 71 ? 22.625 7.351 -22.664 1.00 94.81 71 THR A C 1
ATOM 537 O O . THR A 1 71 ? 22.592 8.022 -23.701 1.00 94.81 71 THR A O 1
ATOM 540 N N . VAL A 1 72 ? 22.276 7.840 -21.471 1.00 94.38 72 VAL A N 1
ATOM 541 C CA . VAL A 1 72 ? 21.883 9.233 -21.215 1.00 94.38 72 VAL A CA 1
ATOM 542 C C . VAL A 1 72 ? 23.085 10.187 -21.194 1.00 94.38 72 VAL A C 1
ATOM 544 O O . VAL A 1 72 ? 22.913 11.381 -21.412 1.00 94.38 72 VAL A O 1
ATOM 547 N N . LEU A 1 73 ? 24.316 9.681 -21.023 1.00 94.31 73 LEU A N 1
ATOM 548 C CA . LEU A 1 73 ? 25.553 10.482 -20.999 1.00 94.31 73 LEU A CA 1
ATOM 549 C C . LEU A 1 73 ? 26.029 10.888 -22.412 1.00 94.31 73 LEU A C 1
ATOM 551 O O . LEU A 1 73 ? 27.220 10.962 -22.700 1.00 94.31 73 LEU A O 1
ATOM 555 N N . SER A 1 74 ? 25.077 11.150 -23.306 1.00 94.50 74 SER A N 1
ATOM 556 C CA . SER A 1 74 ? 25.278 11.635 -24.669 1.00 94.50 74 SER A CA 1
ATOM 557 C C . SER A 1 74 ? 24.428 12.885 -24.896 1.00 94.50 74 SER A C 1
ATOM 559 O O . SER A 1 74 ? 23.344 13.014 -24.332 1.00 94.50 74 SER A O 1
ATOM 561 N N . ALA A 1 75 ? 24.867 13.808 -25.756 1.00 93.44 75 ALA A N 1
ATOM 562 C CA . ALA A 1 75 ? 24.122 15.049 -26.003 1.00 93.44 75 ALA A CA 1
ATOM 563 C C . ALA A 1 75 ? 22.715 14.819 -26.601 1.00 93.44 75 ALA A C 1
ATOM 565 O O . ALA A 1 75 ? 21.857 15.689 -26.486 1.00 93.44 75 ALA A O 1
ATOM 566 N N . GLY A 1 76 ? 22.471 13.662 -27.232 1.00 93.38 76 GLY A N 1
ATOM 567 C CA . GLY A 1 76 ? 21.134 13.223 -27.639 1.00 93.38 76 GLY A CA 1
ATOM 568 C C . GLY A 1 76 ? 20.327 12.677 -26.460 1.00 93.38 76 GLY A C 1
ATOM 569 O O . GLY A 1 76 ? 19.271 13.218 -26.143 1.00 93.38 76 GLY A O 1
ATOM 570 N N . GLY A 1 77 ? 20.858 11.659 -25.770 1.00 93.56 77 GLY A N 1
ATOM 571 C CA . GLY A 1 77 ? 20.179 10.999 -24.651 1.00 93.56 77 GLY A CA 1
ATOM 572 C C . GLY A 1 77 ? 19.852 11.938 -23.490 1.00 93.56 77 GLY A C 1
ATOM 573 O O . GLY A 1 77 ? 18.769 11.844 -22.924 1.00 93.56 77 GLY A O 1
ATOM 574 N N . ALA A 1 78 ? 20.727 12.900 -23.188 1.00 94.69 78 ALA A N 1
ATOM 575 C CA . ALA A 1 78 ? 20.474 13.918 -22.174 1.00 94.69 78 ALA A CA 1
ATOM 576 C C . ALA A 1 78 ? 19.286 14.823 -22.540 1.00 94.69 78 ALA A C 1
ATOM 578 O O . ALA A 1 78 ? 18.454 15.094 -21.681 1.00 94.69 78 ALA A O 1
ATOM 579 N N . ARG A 1 79 ? 19.159 15.260 -23.805 1.00 96.06 79 ARG A N 1
ATOM 580 C CA . ARG A 1 79 ? 18.003 16.063 -24.258 1.00 96.06 79 ARG A CA 1
ATOM 581 C C . ARG A 1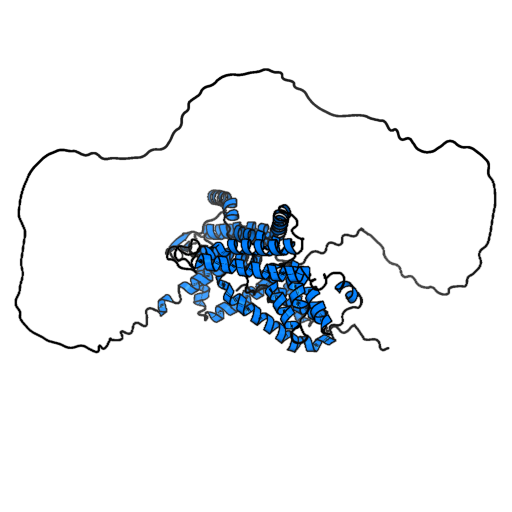 79 ? 16.710 15.252 -24.233 1.00 96.06 79 ARG A C 1
ATOM 583 O O . ARG A 1 79 ? 15.694 15.756 -23.769 1.00 96.06 79 ARG A O 1
ATOM 590 N N . GLU A 1 80 ? 16.767 14.010 -24.712 1.00 95.00 80 GLU A N 1
ATOM 591 C CA . GLU A 1 80 ? 15.626 13.091 -24.729 1.00 95.00 80 GLU A CA 1
ATOM 592 C C . GLU A 1 80 ? 15.125 12.833 -23.299 1.00 95.00 80 GLU A C 1
ATOM 594 O O . GLU A 1 80 ? 13.958 13.082 -23.006 1.00 95.00 80 GLU A O 1
ATOM 599 N N . PHE A 1 81 ? 16.019 12.479 -22.371 1.00 95.12 81 PHE A N 1
ATOM 600 C CA . PHE A 1 81 ? 15.660 12.253 -20.971 1.00 95.12 81 PHE A CA 1
ATOM 601 C C . PHE A 1 81 ? 15.179 13.527 -20.257 1.00 95.12 81 PHE A C 1
ATOM 603 O O . PHE A 1 81 ? 14.176 13.474 -19.552 1.00 95.12 81 PHE A O 1
ATOM 610 N N . LEU A 1 82 ? 15.826 14.684 -20.474 1.00 95.69 82 LEU A N 1
ATOM 611 C CA . LEU A 1 82 ? 15.371 15.973 -19.924 1.00 95.69 82 LEU A CA 1
ATOM 612 C C . LEU A 1 82 ? 13.939 16.311 -20.361 1.00 95.69 82 LEU A C 1
ATOM 614 O O . LEU A 1 82 ? 13.165 16.804 -19.545 1.00 95.69 82 LEU A O 1
ATOM 618 N N . SER A 1 83 ? 13.573 16.014 -21.614 1.00 96.12 83 SER A N 1
ATOM 619 C CA . SER A 1 83 ? 12.213 16.253 -22.121 1.00 96.12 83 SER A CA 1
ATOM 620 C C . SER A 1 83 ? 11.144 15.360 -21.479 1.00 96.12 83 SER A C 1
ATOM 622 O O . SER A 1 83 ? 9.972 15.719 -21.491 1.00 96.12 83 SER A O 1
ATOM 624 N N . MET A 1 84 ? 11.543 14.238 -20.871 1.00 95.75 84 MET A N 1
ATOM 625 C CA . MET A 1 84 ? 10.639 13.268 -20.247 1.00 95.75 84 MET A CA 1
ATOM 626 C C . MET A 1 84 ? 10.421 13.504 -18.744 1.00 95.75 84 MET A C 1
ATOM 628 O O . MET A 1 84 ? 9.535 12.880 -18.175 1.00 95.75 84 MET A O 1
ATOM 632 N N . ILE A 1 85 ? 11.187 14.375 -18.067 1.00 96.06 85 ILE A N 1
ATOM 633 C CA . ILE A 1 85 ? 11.185 14.455 -16.586 1.00 96.06 85 ILE A CA 1
ATOM 634 C C . ILE A 1 85 ? 9.794 14.741 -15.994 1.00 96.06 85 ILE A C 1
ATOM 636 O O . ILE A 1 85 ? 9.418 14.130 -14.990 1.00 96.06 85 ILE A O 1
ATOM 640 N N . GLU A 1 86 ? 9.022 15.640 -16.606 1.00 96.19 86 GLU A N 1
ATOM 641 C CA . GLU A 1 86 ? 7.658 15.957 -16.162 1.00 96.19 86 GLU A CA 1
ATOM 642 C C . GLU A 1 86 ? 6.697 14.786 -16.417 1.00 96.19 86 GLU A C 1
ATOM 644 O O . GLU A 1 86 ? 6.021 14.328 -15.494 1.00 96.19 86 GLU A O 1
ATOM 649 N N . GLU A 1 87 ? 6.694 14.247 -17.641 1.00 95.31 87 GLU A N 1
ATOM 650 C CA . GLU A 1 87 ? 5.841 13.123 -18.041 1.00 95.31 87 GLU A CA 1
ATOM 651 C C . GLU A 1 87 ? 6.117 11.876 -17.189 1.00 95.31 87 GLU A C 1
ATOM 653 O O . GLU A 1 87 ? 5.180 11.283 -16.654 1.00 95.31 87 GLU A O 1
ATOM 658 N N . ASN A 1 88 ? 7.393 11.538 -16.970 1.00 94.38 88 ASN A N 1
ATOM 659 C CA . ASN A 1 88 ? 7.850 10.461 -16.088 1.00 94.38 88 ASN A CA 1
ATOM 660 C C . ASN A 1 88 ? 7.204 10.544 -14.701 1.00 94.38 88 ASN A C 1
ATOM 662 O O . ASN A 1 88 ? 6.828 9.516 -14.146 1.00 94.38 88 ASN A O 1
ATOM 666 N N . PHE A 1 89 ? 7.089 11.749 -14.130 1.00 95.06 89 PHE A N 1
ATOM 667 C CA . PHE A 1 89 ? 6.522 11.943 -12.797 1.00 95.06 89 PHE A CA 1
ATOM 668 C C . PHE A 1 89 ? 4.993 11.915 -12.816 1.00 95.06 89 PHE A C 1
ATOM 670 O O . PHE A 1 89 ? 4.389 11.173 -12.045 1.00 95.06 89 PHE A O 1
ATOM 677 N N . VAL A 1 90 ? 4.360 12.689 -13.703 1.00 94.75 90 VAL A N 1
ATOM 678 C CA . VAL A 1 90 ? 2.894 12.841 -13.745 1.00 94.75 90 VAL A CA 1
ATOM 679 C C . VAL A 1 90 ? 2.203 11.540 -14.178 1.00 94.75 90 VAL A C 1
ATOM 681 O O . VAL A 1 90 ? 1.131 11.220 -13.667 1.00 94.75 90 VAL A O 1
ATOM 684 N N . THR A 1 91 ? 2.829 10.753 -15.059 1.00 91.12 91 THR A N 1
ATOM 685 C CA . THR A 1 91 ? 2.312 9.442 -15.505 1.00 91.12 91 THR A CA 1
ATOM 686 C C . THR A 1 91 ? 2.680 8.278 -14.578 1.00 91.12 91 THR A C 1
ATOM 688 O O . THR A 1 91 ? 2.179 7.169 -14.770 1.00 91.12 91 THR A O 1
ATOM 691 N N . PHE A 1 92 ? 3.502 8.501 -13.542 1.00 90.38 92 PHE A N 1
ATOM 692 C CA . PHE A 1 92 ? 3.908 7.454 -12.602 1.00 90.38 92 PHE A CA 1
ATOM 693 C C . PHE A 1 92 ? 2.695 6.929 -11.821 1.00 90.38 92 PHE A C 1
ATOM 695 O O . PHE A 1 92 ? 2.236 7.563 -10.872 1.00 90.38 92 PHE A O 1
ATOM 702 N N . GLY A 1 93 ? 2.182 5.749 -12.190 1.00 86.00 93 GLY A N 1
ATOM 703 C CA . GLY A 1 93 ? 0.929 5.181 -11.665 1.00 86.00 93 GLY A CA 1
ATOM 704 C C . GLY A 1 93 ? 0.698 5.309 -10.144 1.00 86.00 93 GLY A C 1
ATOM 705 O O . GLY A 1 93 ? -0.408 5.693 -9.744 1.00 86.00 93 GLY A O 1
ATOM 706 N N . PRO A 1 94 ? 1.700 5.057 -9.273 1.00 88.19 94 PRO A N 1
ATOM 707 C CA . PRO A 1 94 ? 1.563 5.249 -7.827 1.00 88.19 94 PRO A CA 1
ATOM 708 C C . PRO A 1 94 ? 1.182 6.678 -7.407 1.00 88.19 94 PRO A C 1
ATOM 710 O O . PRO A 1 94 ? 0.416 6.833 -6.458 1.00 88.19 94 PRO A O 1
ATOM 713 N N . LEU A 1 95 ? 1.659 7.713 -8.113 1.00 91.56 95 LEU A N 1
ATOM 714 C CA . LEU A 1 95 ? 1.403 9.122 -7.791 1.00 91.56 95 LEU A CA 1
ATOM 715 C C . LEU A 1 95 ? -0.097 9.428 -7.788 1.00 91.56 95 LEU A C 1
ATOM 717 O O . LEU A 1 95 ? -0.647 9.805 -6.752 1.00 91.56 95 LEU A O 1
ATOM 721 N N . GLY A 1 96 ? -0.764 9.234 -8.929 1.00 89.75 96 GLY A N 1
ATOM 722 C CA . GLY A 1 96 ? -2.198 9.501 -9.060 1.00 89.75 96 GLY A CA 1
ATOM 723 C C . GLY A 1 96 ? -3.035 8.592 -8.160 1.00 89.75 96 GLY A C 1
ATOM 724 O O . GLY A 1 96 ? -3.939 9.062 -7.468 1.00 89.75 96 GLY A O 1
ATOM 725 N N . THR A 1 97 ? -2.690 7.303 -8.106 1.00 88.31 97 THR A N 1
ATOM 726 C CA . THR A 1 97 ? -3.480 6.291 -7.390 1.00 88.31 97 THR A CA 1
ATOM 727 C C . THR A 1 97 ? -3.490 6.520 -5.874 1.00 88.31 97 THR A C 1
ATOM 729 O O . THR A 1 97 ? -4.556 6.503 -5.259 1.00 88.31 97 THR A O 1
ATOM 732 N N . VAL A 1 98 ? -2.330 6.787 -5.261 1.00 88.38 98 VAL A N 1
ATOM 733 C CA . VAL A 1 98 ? -2.231 7.043 -3.811 1.00 88.38 98 VAL A CA 1
ATOM 734 C C . VAL A 1 98 ? -2.871 8.378 -3.444 1.00 88.38 98 VAL A C 1
ATOM 736 O O . VAL A 1 98 ? -3.639 8.443 -2.484 1.00 88.38 98 VAL A O 1
ATOM 739 N N . THR A 1 99 ? -2.601 9.424 -4.233 1.00 92.00 99 THR A N 1
ATOM 740 C CA . THR A 1 99 ? -3.172 10.767 -4.037 1.00 92.00 99 THR A CA 1
ATOM 741 C C . THR A 1 99 ? -4.699 10.711 -4.023 1.00 92.00 99 THR A C 1
ATOM 743 O O . THR A 1 99 ? -5.325 11.239 -3.106 1.00 92.00 99 THR A O 1
ATOM 746 N N . LEU A 1 100 ? -5.299 10.006 -4.989 1.00 92.44 100 LEU A N 1
ATOM 747 C CA . LEU A 1 100 ? -6.748 9.863 -5.111 1.00 92.44 100 LEU A CA 1
ATOM 748 C C . LEU A 1 100 ? -7.380 9.167 -3.898 1.00 92.44 100 LEU A C 1
ATOM 750 O O . LEU A 1 100 ? -8.342 9.689 -3.338 1.00 92.44 100 LEU A O 1
ATOM 754 N N . ILE A 1 101 ? -6.843 8.022 -3.459 1.00 91.00 101 ILE A N 1
ATOM 755 C CA . ILE A 1 101 ? -7.394 7.297 -2.299 1.00 91.00 101 ILE A CA 1
ATOM 756 C C . ILE A 1 101 ? -7.239 8.137 -1.022 1.00 91.00 101 ILE A C 1
ATOM 758 O O . ILE A 1 101 ? -8.159 8.176 -0.200 1.00 91.00 101 ILE A O 1
ATOM 762 N N . MET A 1 102 ? -6.121 8.858 -0.867 1.00 91.06 102 MET A N 1
ATOM 763 C CA . MET A 1 102 ? -5.871 9.669 0.328 1.00 91.06 102 MET A CA 1
ATOM 764 C C . MET A 1 102 ? -6.870 10.824 0.491 1.00 91.06 102 MET A C 1
ATOM 766 O O . MET A 1 102 ? -7.256 11.115 1.620 1.00 91.06 102 MET A O 1
ATOM 770 N N . LEU A 1 103 ? -7.369 11.422 -0.601 1.00 93.56 103 LEU A N 1
ATOM 771 C CA . LEU A 1 103 ? -8.448 12.424 -0.538 1.00 93.56 103 LEU A CA 1
ATOM 772 C C . LEU A 1 103 ? -9.708 11.882 0.163 1.00 93.56 103 LEU A C 1
ATOM 774 O O . LEU A 1 103 ? -10.376 12.617 0.886 1.00 93.56 103 LEU A O 1
ATOM 778 N N . GLY A 1 104 ? -10.020 10.596 -0.015 1.00 93.25 104 GLY A N 1
ATOM 779 C CA . GLY A 1 104 ? -11.104 9.929 0.707 1.00 93.25 104 GLY A CA 1
ATOM 780 C C . GLY A 1 104 ? -10.732 9.588 2.150 1.00 93.25 104 GLY A C 1
ATOM 781 O O . GLY A 1 104 ? -11.446 9.960 3.083 1.00 93.25 104 GLY A O 1
ATOM 782 N N . VAL A 1 105 ? -9.609 8.884 2.337 1.00 91.88 105 VAL A N 1
ATOM 783 C CA . VAL A 1 105 ? -9.147 8.381 3.650 1.00 91.88 105 VAL A CA 1
ATOM 784 C C . VAL A 1 105 ? -8.981 9.517 4.657 1.00 91.88 105 VAL A C 1
ATOM 786 O O . VAL A 1 105 ? -9.423 9.385 5.798 1.00 91.88 105 VAL A O 1
ATOM 789 N N . ALA A 1 106 ? -8.439 10.657 4.228 1.00 92.56 106 ALA A N 1
ATOM 790 C CA . ALA A 1 106 ? -8.222 11.815 5.084 1.00 92.56 106 ALA A CA 1
ATOM 791 C C . ALA A 1 106 ? -9.521 12.384 5.673 1.00 92.56 106 ALA A C 1
ATOM 793 O O . ALA A 1 106 ? -9.537 12.791 6.831 1.00 92.56 106 ALA A O 1
ATOM 794 N N . VAL A 1 107 ? -10.635 12.367 4.932 1.00 95.56 107 VAL A N 1
ATOM 795 C CA . VAL A 1 107 ? -11.923 12.842 5.465 1.00 95.56 107 VAL A CA 1
ATOM 796 C C . VAL A 1 107 ? -12.434 11.904 6.561 1.00 95.56 107 VAL A C 1
ATOM 798 O O . VAL A 1 107 ? -12.941 12.381 7.573 1.00 95.56 107 VAL A O 1
ATOM 801 N N . ALA A 1 108 ? -12.247 10.587 6.425 1.00 94.12 108 ALA A N 1
ATOM 802 C CA . ALA A 1 108 ? -12.576 9.625 7.481 1.00 94.12 108 ALA A CA 1
ATOM 803 C C . ALA A 1 108 ? -11.638 9.729 8.699 1.00 94.12 108 ALA A C 1
ATOM 805 O O . ALA A 1 108 ? -12.102 9.682 9.842 1.00 94.12 108 ALA A O 1
ATOM 806 N N . GLU A 1 109 ? -10.335 9.911 8.476 1.00 91.44 109 GLU A N 1
ATOM 807 C CA . GLU A 1 109 ? -9.343 10.064 9.543 1.00 91.44 109 GLU A CA 1
ATOM 808 C C . GLU A 1 109 ? -9.558 11.359 10.338 1.00 91.44 109 GLU A C 1
ATOM 810 O O . GLU A 1 109 ? -9.758 11.303 11.552 1.00 91.44 109 GLU A O 1
ATOM 815 N N . ARG A 1 110 ? -9.608 12.518 9.667 1.00 92.69 110 ARG A N 1
ATOM 816 C CA . ARG A 1 110 ? -9.778 13.836 10.306 1.00 92.69 110 ARG A CA 1
ATOM 817 C C . ARG A 1 110 ? -11.167 14.008 10.940 1.00 92.69 110 ARG A C 1
ATOM 819 O O . ARG A 1 110 ? -11.284 14.693 11.952 1.00 92.69 110 ARG A O 1
ATOM 826 N N . ALA A 1 111 ? -12.200 13.315 10.444 1.00 94.62 111 ALA A N 1
ATOM 827 C CA . ALA A 1 111 ? -13.497 13.226 11.126 1.00 94.62 111 ALA A CA 1
ATOM 828 C C . ALA A 1 111 ? -13.473 12.373 12.416 1.00 94.62 111 ALA A C 1
ATOM 830 O O . ALA A 1 111 ? -14.440 12.413 13.184 1.00 94.62 111 ALA A O 1
ATOM 831 N N . GLY A 1 112 ? -12.403 11.607 12.667 1.00 91.94 112 GLY A N 1
ATOM 832 C CA . GLY A 1 112 ? -12.223 10.758 13.849 1.00 91.94 112 GLY A CA 1
ATOM 833 C C . GLY A 1 112 ? -12.849 9.362 13.745 1.00 91.94 112 GLY A C 1
ATOM 834 O O . GLY A 1 112 ? -13.019 8.698 14.771 1.00 91.94 112 GLY A O 1
ATOM 835 N N . PHE A 1 113 ? -13.214 8.898 12.542 1.00 93.88 113 PHE A N 1
ATOM 836 C CA . PHE A 1 113 ? -13.882 7.603 12.350 1.00 93.88 113 PHE A CA 1
ATOM 837 C C . PHE A 1 113 ? -12.997 6.433 12.798 1.00 93.88 113 PHE A C 1
ATOM 839 O O . PHE A 1 113 ? -13.413 5.636 13.640 1.00 93.88 113 PHE A O 1
ATOM 846 N N . PHE A 1 114 ? -11.765 6.357 12.284 1.00 90.50 114 PHE A N 1
ATOM 847 C CA . PHE A 1 114 ? -10.840 5.257 12.577 1.00 90.50 114 PHE A CA 1
ATOM 848 C C . PHE A 1 114 ? -10.411 5.214 14.050 1.00 90.50 114 PHE A C 1
ATOM 850 O O . PHE A 1 114 ? -10.399 4.138 14.646 1.00 90.50 114 PHE A O 1
ATOM 857 N N . GLU A 1 115 ? -10.135 6.378 14.654 1.00 89.06 115 GLU A N 1
ATOM 858 C CA . GLU A 1 115 ? -9.829 6.508 16.086 1.00 89.06 115 GLU A CA 1
ATOM 859 C C . GLU A 1 115 ? -10.968 5.909 16.923 1.00 89.06 115 GLU A C 1
ATOM 861 O O . GLU A 1 115 ? -10.764 4.987 17.712 1.00 89.06 115 GLU A O 1
ATOM 866 N N . THR A 1 116 ? -12.199 6.363 16.674 1.00 92.31 116 THR A N 1
ATOM 867 C CA . THR A 1 116 ? -13.383 5.915 17.417 1.00 92.31 116 THR A CA 1
ATOM 868 C C . THR A 1 116 ? -13.680 4.431 17.188 1.00 92.31 116 THR A C 1
ATOM 870 O O . THR A 1 116 ? -14.060 3.731 18.127 1.00 92.31 116 THR A O 1
ATOM 873 N N . LEU A 1 117 ? -13.494 3.924 15.965 1.00 91.31 117 LEU A N 1
ATOM 874 C CA . LEU A 1 117 ? -13.653 2.504 15.649 1.00 91.31 117 LEU A CA 1
ATOM 875 C C . LEU A 1 117 ? -12.660 1.644 16.449 1.00 91.31 117 LEU A C 1
ATOM 877 O O . LEU A 1 117 ? -13.076 0.655 17.056 1.00 91.31 117 LEU A O 1
ATOM 881 N N . ALA A 1 118 ? -11.392 2.062 16.537 1.00 88.19 118 ALA A N 1
ATOM 882 C CA . ALA A 1 118 ? -10.374 1.409 17.359 1.00 88.19 118 ALA A CA 1
ATOM 883 C C . ALA A 1 118 ? -10.726 1.455 18.858 1.00 88.19 118 ALA A C 1
ATOM 885 O O . ALA A 1 118 ? -10.766 0.403 19.506 1.00 88.19 118 ALA A O 1
ATOM 886 N N . ARG A 1 119 ? -11.090 2.635 19.400 1.00 88.69 119 ARG A N 1
ATOM 887 C CA . ARG A 1 119 ? -11.552 2.754 20.801 1.00 88.69 119 ARG A CA 1
ATOM 888 C C . ARG A 1 119 ? -12.760 1.840 21.056 1.00 88.69 119 ARG A C 1
ATOM 890 O O . ARG A 1 119 ? -12.833 1.177 22.087 1.00 88.69 119 ARG A O 1
ATOM 897 N N . ARG A 1 120 ? -13.711 1.755 20.113 1.00 90.75 120 ARG A N 1
ATOM 898 C CA . ARG A 1 120 ? -14.926 0.931 20.245 1.00 90.75 120 ARG A CA 1
ATOM 899 C C . ARG A 1 120 ? -14.636 -0.568 20.208 1.00 90.75 120 ARG A C 1
ATOM 901 O O . ARG A 1 120 ? -15.334 -1.302 20.913 1.00 90.75 120 ARG A O 1
ATOM 908 N N . ALA A 1 121 ? -13.680 -1.010 19.394 1.00 87.50 121 ALA A N 1
ATOM 909 C CA . ALA A 1 121 ? -13.308 -2.416 19.264 1.00 87.50 121 ALA A CA 1
ATOM 910 C C . ALA A 1 121 ? -12.662 -2.954 20.549 1.00 87.50 121 ALA A C 1
ATOM 912 O O . ALA A 1 121 ? -13.039 -4.027 21.014 1.00 87.50 121 ALA A O 1
ATOM 913 N N . LEU A 1 122 ? -11.752 -2.185 21.156 1.00 86.19 122 LEU A N 1
ATOM 914 C CA . LEU A 1 122 ? -10.967 -2.632 22.311 1.00 86.19 122 LEU A CA 1
ATOM 915 C C . LEU A 1 122 ? -11.665 -2.414 23.668 1.00 86.19 122 LEU A C 1
ATOM 917 O O . LEU A 1 122 ? -11.474 -3.210 24.582 1.00 86.19 122 LEU A O 1
ATOM 921 N N . ALA A 1 123 ? -12.550 -1.419 23.805 1.00 83.50 123 ALA A N 1
ATOM 922 C CA . ALA A 1 123 ? -13.143 -1.034 25.098 1.00 83.50 123 ALA A CA 1
ATOM 923 C C . ALA A 1 123 ? -14.099 -2.051 25.774 1.00 83.50 123 ALA A C 1
ATOM 925 O O . ALA A 1 123 ? -14.681 -1.723 26.807 1.00 83.50 123 ALA A O 1
ATOM 926 N N . ARG A 1 124 ? -14.341 -3.243 25.201 1.00 78.50 124 ARG A N 1
ATOM 927 C CA . ARG A 1 124 ? -15.185 -4.311 25.798 1.00 78.50 124 ARG A CA 1
ATOM 928 C C . ARG A 1 124 ? -14.707 -5.731 25.452 1.00 78.50 124 ARG A C 1
ATOM 930 O O . ARG A 1 124 ? -15.529 -6.610 25.196 1.00 78.50 124 ARG A O 1
ATOM 937 N N . VAL A 1 125 ? -13.397 -5.953 25.391 1.00 86.81 125 VAL A N 1
ATOM 938 C CA . VAL A 1 125 ? -12.831 -7.285 25.120 1.00 86.81 125 VAL A CA 1
ATOM 939 C C . VAL A 1 125 ? -12.662 -8.057 26.439 1.00 86.81 125 VAL A C 1
ATOM 941 O O . VAL A 1 125 ? -12.077 -7.510 27.370 1.00 86.81 125 VAL A O 1
ATOM 944 N N . PRO A 1 126 ? -13.149 -9.307 26.565 1.00 89.50 126 PRO A N 1
ATOM 945 C CA . PRO A 1 126 ? -12.914 -10.120 27.758 1.00 89.50 126 PRO A CA 1
ATOM 946 C C . PRO A 1 126 ? -11.467 -10.636 27.802 1.00 89.50 126 PRO A C 1
ATOM 948 O O . PRO A 1 126 ? -10.847 -10.839 26.756 1.00 89.50 126 PRO A O 1
ATOM 951 N N . ALA A 1 127 ? -10.959 -10.926 29.005 1.00 86.94 127 ALA A N 1
ATOM 952 C CA . ALA A 1 127 ? -9.565 -11.320 29.254 1.00 86.94 127 ALA A CA 1
ATOM 953 C C . ALA A 1 127 ? -9.016 -12.375 28.272 1.00 86.94 127 ALA A C 1
ATOM 955 O O . ALA A 1 127 ? -7.933 -12.202 27.718 1.00 86.94 127 ALA A O 1
ATOM 956 N N . THR A 1 128 ? -9.798 -13.422 27.989 1.00 89.88 128 THR A N 1
ATOM 957 C CA . THR A 1 128 ? -9.454 -14.541 27.089 1.00 89.88 128 THR A CA 1
ATOM 958 C C . THR A 1 128 ? -9.146 -14.124 25.646 1.00 89.88 128 THR A C 1
ATOM 960 O O . THR A 1 128 ? -8.445 -14.844 24.941 1.00 89.88 128 THR A O 1
ATOM 963 N N . TYR A 1 129 ? -9.661 -12.980 25.188 1.00 93.81 129 TYR A N 1
ATOM 964 C CA . TYR A 1 129 ? -9.489 -12.499 23.814 1.00 93.81 129 TYR A CA 1
ATOM 965 C C . TYR A 1 129 ? -8.716 -11.177 23.722 1.00 93.81 129 TYR A C 1
ATOM 967 O O . TYR A 1 129 ? -8.571 -10.653 22.619 1.00 93.81 129 TYR A O 1
ATOM 975 N N . VAL A 1 130 ? -8.190 -10.640 24.833 1.00 93.62 130 VAL A N 1
ATOM 976 C CA . VAL A 1 130 ? -7.509 -9.329 24.849 1.00 93.62 130 VAL A CA 1
ATOM 977 C C . VAL A 1 130 ? -6.325 -9.280 23.880 1.00 93.62 130 VAL A C 1
ATOM 979 O O . VAL A 1 130 ? -6.209 -8.346 23.087 1.00 93.62 130 VAL A O 1
ATOM 982 N N . VAL A 1 131 ? -5.509 -10.337 23.865 1.00 94.94 131 VAL A N 1
ATOM 983 C CA . VAL A 1 131 ? -4.345 -10.461 22.981 1.00 94.94 131 VAL A CA 1
ATOM 984 C C . VAL A 1 131 ? -4.780 -10.504 21.517 1.00 94.94 131 VAL A C 1
ATOM 986 O O . VAL A 1 131 ? -4.267 -9.742 20.702 1.00 94.94 131 VAL A O 1
ATOM 989 N N . LEU A 1 132 ? -5.769 -11.346 21.195 1.00 95.12 132 LEU A N 1
ATOM 990 C CA . LEU A 1 132 ? -6.269 -11.523 19.831 1.00 95.12 132 LEU A CA 1
ATOM 991 C C . LEU A 1 132 ? -6.950 -10.260 19.295 1.00 95.12 132 LEU A C 1
ATOM 993 O O . LEU A 1 132 ? -6.789 -9.934 18.123 1.00 95.12 132 LEU A O 1
ATOM 997 N N . ALA A 1 133 ? -7.678 -9.527 20.138 1.00 94.06 133 ALA A N 1
ATOM 998 C CA . ALA A 1 133 ? -8.333 -8.288 19.739 1.00 94.06 133 ALA A CA 1
ATOM 999 C C . ALA A 1 133 ? -7.332 -7.153 19.497 1.00 94.06 133 ALA A C 1
ATOM 1001 O O . ALA A 1 133 ? -7.475 -6.439 18.508 1.00 94.06 133 ALA A O 1
ATOM 1002 N N . VAL A 1 134 ? -6.298 -7.004 20.337 1.00 94.12 134 VAL A N 1
ATOM 1003 C CA . VAL A 1 134 ? -5.212 -6.036 20.091 1.00 94.12 134 VAL A CA 1
ATOM 1004 C C . VAL A 1 134 ? -4.400 -6.440 18.855 1.00 94.12 134 VAL A C 1
ATOM 1006 O O . VAL A 1 134 ? -4.080 -5.580 18.034 1.00 94.12 134 VAL A O 1
ATOM 1009 N N . ALA A 1 135 ? -4.144 -7.738 18.654 1.00 94.50 135 ALA A N 1
ATOM 1010 C CA . ALA A 1 135 ? -3.436 -8.230 17.475 1.00 94.50 135 ALA A CA 1
ATOM 1011 C C . ALA A 1 135 ? -4.218 -8.000 16.173 1.00 94.50 135 ALA A C 1
ATOM 1013 O O . ALA A 1 135 ? -3.669 -7.485 15.198 1.00 94.50 135 ALA A O 1
ATOM 1014 N N . LEU A 1 136 ? -5.520 -8.297 16.170 1.00 92.38 136 LEU A N 1
ATOM 1015 C CA . LEU A 1 136 ? -6.400 -8.037 15.033 1.00 92.38 136 LEU A CA 1
ATOM 1016 C C . LEU A 1 136 ? -6.609 -6.531 14.804 1.00 92.38 136 LEU A C 1
ATOM 1018 O O . LEU A 1 136 ? -6.643 -6.100 13.657 1.00 92.38 136 LEU A O 1
ATOM 1022 N N . ALA A 1 137 ? -6.693 -5.712 15.857 1.00 91.12 137 ALA A N 1
ATOM 1023 C CA . ALA A 1 137 ? -6.760 -4.255 15.720 1.00 91.12 137 ALA A CA 1
ATOM 1024 C C . ALA A 1 137 ? -5.482 -3.675 15.088 1.00 91.12 137 ALA A C 1
ATOM 1026 O O . ALA A 1 137 ? -5.581 -2.769 14.264 1.00 91.12 137 ALA A O 1
ATOM 1027 N N . GLY A 1 138 ? -4.306 -4.227 15.417 1.00 91.19 138 GLY A N 1
ATOM 1028 C CA . GLY A 1 138 ? -3.036 -3.907 14.759 1.00 91.19 138 GLY A CA 1
ATOM 1029 C C . GLY A 1 138 ? -2.994 -4.344 13.292 1.00 91.19 138 GLY A C 1
ATOM 1030 O O . GLY A 1 138 ? -2.639 -3.543 12.437 1.00 91.19 138 GLY A O 1
ATOM 1031 N N . ALA A 1 139 ? -3.436 -5.564 12.969 1.00 89.25 139 ALA A N 1
ATOM 1032 C CA . ALA A 1 139 ? -3.531 -6.027 11.578 1.00 89.25 139 ALA A CA 1
ATOM 1033 C C . ALA A 1 139 ? -4.486 -5.159 10.732 1.00 89.25 139 ALA A C 1
ATOM 1035 O O . ALA A 1 139 ? -4.202 -4.774 9.597 1.00 89.25 139 ALA A O 1
ATOM 1036 N N . LEU A 1 140 ? -5.618 -4.769 11.321 1.00 88.94 140 LEU A N 1
ATOM 1037 C CA . LEU A 1 140 ? -6.611 -3.923 10.667 1.00 88.94 140 LEU A CA 1
ATOM 1038 C C . LEU A 1 140 ? -6.229 -2.427 10.634 1.00 88.94 140 LEU A C 1
ATOM 1040 O O . LEU A 1 140 ? -6.951 -1.639 10.019 1.00 88.94 140 LEU A O 1
ATOM 1044 N N . SER A 1 141 ? -5.097 -2.014 11.221 1.00 87.62 141 SER A N 1
ATOM 1045 C CA . SER A 1 141 ? -4.746 -0.596 11.411 1.00 87.62 141 SER A CA 1
ATOM 1046 C C . SER A 1 141 ? -4.254 0.141 10.161 1.00 87.62 141 SER A C 1
ATOM 1048 O O . SER A 1 141 ? -3.914 1.320 10.260 1.00 87.62 141 SER A O 1
ATOM 1050 N N . LYS A 1 142 ? -4.191 -0.518 8.997 1.00 85.50 142 LYS A N 1
ATOM 1051 C CA . LYS A 1 142 ? -3.529 -0.014 7.776 1.00 85.50 142 LYS A CA 1
ATOM 1052 C C . LYS A 1 142 ? -3.977 1.389 7.337 1.00 85.50 142 LYS A C 1
ATOM 1054 O O . LYS A 1 142 ? -3.175 2.167 6.831 1.00 85.50 142 LYS A O 1
ATOM 1059 N N . PHE A 1 143 ? -5.239 1.740 7.591 1.00 80.69 143 PHE A N 1
ATOM 1060 C CA . PHE A 1 143 ? -5.833 3.045 7.258 1.00 80.69 143 PHE A CA 1
ATOM 1061 C C . PHE A 1 143 ? -5.404 4.199 8.164 1.00 80.69 143 PHE A C 1
ATOM 1063 O O . PHE A 1 143 ? -5.577 5.351 7.784 1.00 80.69 143 PHE A O 1
ATOM 1070 N N . LEU A 1 144 ? -4.863 3.905 9.348 1.00 80.31 144 LEU A N 1
ATOM 1071 C CA . LEU A 1 144 ? -4.395 4.917 10.291 1.00 80.31 144 LEU A CA 1
ATOM 1072 C C . LEU A 1 144 ? -2.948 5.355 9.981 1.00 80.31 144 LEU A C 1
ATOM 1074 O O . LEU A 1 144 ? -2.492 6.330 10.562 1.00 80.31 144 LEU A O 1
ATOM 1078 N N . SER A 1 145 ? -2.211 4.639 9.117 1.00 79.62 145 SER A N 1
ATOM 1079 C CA . SER A 1 145 ? -0.776 4.852 8.839 1.00 79.62 145 SER A CA 1
ATOM 1080 C C . SER A 1 145 ? 0.028 5.175 10.111 1.00 79.62 145 SER A C 1
ATOM 1082 O O . SER A 1 145 ? 0.134 4.339 11.006 1.00 79.62 145 SER A O 1
ATOM 1084 N N . ASP A 1 146 ? 0.555 6.395 10.235 1.00 78.56 146 ASP A N 1
ATOM 1085 C CA . ASP A 1 146 ? 1.408 6.821 11.345 1.00 78.56 146 ASP A CA 1
ATOM 1086 C C . ASP A 1 146 ? 0.579 7.044 12.629 1.00 78.56 146 ASP A C 1
ATOM 1088 O O . ASP A 1 146 ? 1.046 6.770 13.738 1.00 78.56 146 ASP A O 1
ATOM 1092 N N . SER A 1 147 ? -0.695 7.437 12.488 1.00 80.94 147 SER A N 1
ATOM 1093 C CA . SER A 1 147 ? -1.668 7.559 13.581 1.00 80.94 147 SER A CA 1
ATOM 1094 C C . SER A 1 147 ? -1.956 6.213 14.264 1.00 80.94 147 SER A C 1
ATOM 1096 O O . SER A 1 147 ? -2.399 6.197 15.413 1.00 80.94 147 SER A O 1
ATOM 1098 N N . ALA A 1 148 ? -1.658 5.075 13.617 1.00 88.31 148 ALA A N 1
ATOM 1099 C CA . ALA A 1 148 ? -1.804 3.743 14.213 1.00 88.31 148 ALA A CA 1
ATOM 1100 C C . ALA A 1 148 ? -0.970 3.600 15.494 1.00 88.31 148 ALA A C 1
ATOM 1102 O O . ALA A 1 148 ? -1.470 3.102 16.501 1.00 88.31 148 ALA A O 1
ATOM 1103 N N . TYR A 1 149 ? 0.273 4.090 15.477 1.00 88.75 149 TYR A N 1
ATOM 1104 C CA . TYR A 1 149 ? 1.189 4.032 16.618 1.00 88.75 149 TYR A CA 1
ATOM 1105 C C . TYR A 1 149 ? 0.694 4.883 17.792 1.00 88.75 149 TYR A C 1
ATOM 1107 O O . TYR A 1 149 ? 0.757 4.449 18.940 1.00 88.75 149 TYR A O 1
ATOM 1115 N N . ILE A 1 150 ? 0.154 6.068 17.494 1.00 86.75 150 ILE A N 1
ATOM 1116 C CA . ILE A 1 150 ? -0.360 7.020 18.489 1.00 86.75 150 ILE A CA 1
ATOM 1117 C C . ILE A 1 150 ? -1.650 6.494 19.139 1.00 86.75 150 ILE A C 1
ATOM 1119 O O . ILE A 1 150 ? -1.856 6.677 20.335 1.00 86.75 150 ILE A O 1
ATOM 1123 N N . ILE A 1 151 ? -2.511 5.823 18.368 1.00 88.00 151 ILE A N 1
ATOM 1124 C CA . ILE A 1 151 ? -3.838 5.382 18.819 1.00 88.00 151 ILE A CA 1
ATOM 1125 C C . ILE A 1 151 ? -3.794 3.985 19.457 1.00 88.00 151 ILE A C 1
ATOM 1127 O O . ILE A 1 151 ? -4.312 3.789 20.555 1.00 88.00 151 ILE A O 1
ATOM 1131 N N . LEU A 1 152 ? -3.203 2.990 18.789 1.00 90.69 152 LEU A N 1
ATOM 1132 C CA . LEU A 1 152 ? -3.353 1.585 19.189 1.00 90.69 152 LEU A CA 1
ATOM 1133 C C . LEU A 1 152 ? -2.382 1.130 20.278 1.00 90.69 152 LEU A C 1
ATOM 1135 O O . LEU A 1 152 ? -2.727 0.207 21.011 1.00 90.69 152 LEU A O 1
ATOM 1139 N N . ILE A 1 153 ? -1.208 1.750 20.426 1.00 92.62 153 ILE A N 1
ATOM 1140 C CA . ILE A 1 153 ? -0.255 1.353 21.477 1.00 92.62 153 ILE A CA 1
ATOM 1141 C C . ILE A 1 153 ? -0.800 1.703 22.876 1.00 92.62 153 ILE A C 1
ATOM 1143 O O . ILE A 1 153 ? -0.871 0.794 23.708 1.00 92.62 153 ILE A O 1
ATOM 1147 N N . PRO A 1 154 ? -1.306 2.929 23.135 1.00 90.12 154 PRO A N 1
ATOM 1148 C CA . PRO A 1 154 ? -1.981 3.240 24.397 1.00 90.12 154 PRO A CA 1
ATOM 1149 C C . PRO A 1 154 ? -3.277 2.441 24.610 1.00 90.12 154 PRO A C 1
ATOM 1151 O O . PRO A 1 154 ? -3.518 1.940 25.708 1.00 90.12 154 PRO A O 1
ATOM 1154 N N . LEU A 1 155 ? -4.096 2.243 23.565 1.00 89.44 155 LEU A N 1
ATOM 1155 C CA . LEU A 1 155 ? -5.305 1.413 23.678 1.00 89.44 155 LEU A CA 1
ATOM 1156 C C . LEU A 1 155 ? -4.982 -0.057 23.989 1.00 89.44 155 LEU A C 1
ATOM 1158 O O . LEU A 1 155 ? -5.734 -0.690 24.725 1.00 89.44 155 LEU A O 1
ATOM 1162 N N . GLY A 1 156 ? -3.876 -0.598 23.470 1.00 92.19 156 GLY A N 1
ATOM 1163 C CA . GLY A 1 156 ? -3.383 -1.933 23.811 1.00 92.19 156 GLY A CA 1
ATOM 1164 C C . GLY A 1 156 ? -2.977 -2.039 25.281 1.00 92.19 156 GLY A C 1
ATOM 1165 O O . GLY A 1 156 ? -3.344 -3.008 25.944 1.00 92.19 156 GLY A O 1
ATOM 1166 N N . ALA A 1 157 ? -2.301 -1.015 25.814 1.00 90.88 157 ALA A N 1
ATOM 1167 C CA . ALA A 1 157 ? -1.957 -0.924 27.234 1.00 90.88 157 ALA A CA 1
ATOM 1168 C C . ALA A 1 157 ? -3.208 -0.966 28.128 1.00 90.88 157 ALA A C 1
ATOM 1170 O O . ALA A 1 157 ? -3.311 -1.811 29.018 1.00 90.88 157 ALA A O 1
ATOM 1171 N N . ILE A 1 158 ? -4.193 -0.108 27.836 1.00 88.38 158 ILE A N 1
ATOM 1172 C CA . ILE A 1 158 ? -5.457 -0.007 28.583 1.00 88.38 158 ILE A CA 1
ATOM 1173 C C . ILE A 1 158 ? -6.285 -1.293 28.447 1.00 88.38 158 ILE A C 1
ATOM 1175 O O . ILE A 1 158 ? -6.858 -1.768 29.430 1.00 88.38 158 ILE A O 1
ATOM 1179 N N . ALA A 1 159 ? -6.330 -1.903 27.258 1.00 90.12 159 ALA A N 1
ATOM 1180 C CA . ALA A 1 159 ? -7.036 -3.165 27.042 1.00 90.12 159 ALA A CA 1
ATOM 1181 C C . ALA A 1 159 ? -6.483 -4.284 27.940 1.00 90.12 159 ALA A C 1
ATOM 1183 O O . ALA A 1 159 ? -7.264 -5.023 28.530 1.00 90.12 159 ALA A O 1
ATOM 1184 N N . PHE A 1 160 ? -5.159 -4.377 28.106 1.00 91.69 160 PHE A N 1
ATOM 1185 C CA . PHE A 1 160 ? -4.535 -5.344 29.016 1.00 91.69 160 PHE A CA 1
ATOM 1186 C C . PHE A 1 160 ? -4.765 -4.964 30.489 1.00 91.69 160 PHE A C 1
ATOM 1188 O O . PHE A 1 160 ? -5.186 -5.809 31.280 1.00 91.69 160 PHE A O 1
ATOM 1195 N N . GLN A 1 161 ? -4.592 -3.689 30.849 1.00 88.00 161 GLN A N 1
ATOM 1196 C CA . GLN A 1 161 ? -4.791 -3.198 32.219 1.00 88.00 161 GLN A CA 1
ATOM 1197 C C . GLN A 1 161 ? -6.212 -3.469 32.742 1.00 88.00 161 GLN A C 1
ATOM 1199 O O . GLN A 1 161 ? -6.386 -3.953 33.859 1.00 88.00 161 GLN A O 1
ATOM 1204 N N . THR A 1 162 ? -7.233 -3.218 31.916 1.00 87.38 162 THR A N 1
ATOM 1205 C CA . THR A 1 162 ? -8.655 -3.410 32.272 1.00 87.38 162 THR A CA 1
ATOM 1206 C C . THR A 1 162 ? -9.057 -4.871 32.489 1.00 87.38 162 THR A C 1
ATOM 1208 O O . THR A 1 162 ? -10.117 -5.123 33.059 1.00 87.38 162 THR A O 1
ATOM 1211 N N . VAL A 1 163 ? -8.213 -5.832 32.097 1.00 89.56 163 VAL A N 1
ATOM 1212 C CA . VAL A 1 163 ? -8.403 -7.270 32.357 1.00 89.56 163 VAL A CA 1
ATOM 1213 C C . VAL A 1 163 ? -7.361 -7.855 33.324 1.00 89.56 163 VAL A C 1
ATOM 1215 O O . VAL A 1 163 ? -7.220 -9.073 33.406 1.00 89.56 163 VAL A O 1
ATOM 1218 N N . GLY A 1 164 ? -6.634 -7.006 34.061 1.00 86.50 164 GLY A N 1
ATOM 1219 C CA . GLY A 1 164 ? -5.656 -7.429 35.073 1.00 86.50 164 GLY A CA 1
ATOM 1220 C C . GLY A 1 164 ? -4.319 -7.929 34.513 1.00 86.50 164 GLY A C 1
ATOM 1221 O O . GLY A 1 164 ? -3.609 -8.657 35.202 1.00 86.50 164 GLY A O 1
ATOM 1222 N N . ARG A 1 165 ? -3.978 -7.567 33.270 1.00 89.50 165 ARG A N 1
ATOM 1223 C CA . ARG A 1 165 ? -2.737 -7.953 32.576 1.00 89.50 165 ARG A CA 1
ATOM 1224 C C . ARG A 1 165 ? -1.752 -6.794 32.455 1.00 89.50 165 ARG A C 1
ATOM 1226 O O . ARG A 1 165 ? -2.133 -5.632 32.597 1.00 89.50 165 ARG A O 1
ATOM 1233 N N . SER A 1 166 ? -0.481 -7.099 32.181 1.00 90.00 166 SER A N 1
ATOM 1234 C CA . SER A 1 166 ? 0.574 -6.075 32.114 1.00 90.00 166 SER A CA 1
ATOM 1235 C C . SER A 1 166 ? 0.291 -5.057 30.992 1.00 90.00 166 SER A C 1
ATOM 1237 O O . SER A 1 166 ? 0.222 -5.450 29.821 1.00 90.00 166 SER A O 1
ATOM 1239 N N . PRO A 1 167 ? 0.192 -3.744 31.293 1.00 89.81 167 PRO A N 1
ATOM 1240 C CA . PRO A 1 167 ? 0.011 -2.714 30.267 1.00 89.81 167 PRO A CA 1
ATOM 1241 C C . PRO A 1 167 ? 1.198 -2.656 29.298 1.00 89.81 167 PRO A C 1
ATOM 1243 O O . PRO A 1 167 ? 1.021 -2.410 28.106 1.00 89.81 167 PRO A O 1
ATOM 1246 N N . LEU A 1 168 ? 2.409 -2.953 29.787 1.00 90.50 168 LEU A N 1
ATOM 1247 C CA . LEU A 1 168 ? 3.621 -3.036 28.973 1.00 90.50 168 LEU A CA 1
ATOM 1248 C C . LEU A 1 168 ? 3.547 -4.199 27.971 1.00 90.50 168 LEU A C 1
ATOM 1250 O O . LEU A 1 168 ? 3.922 -4.022 26.812 1.00 90.50 168 LEU A O 1
ATOM 1254 N N . LEU A 1 169 ? 2.983 -5.351 28.360 1.00 91.88 169 LEU A N 1
ATOM 1255 C CA . LEU A 1 169 ? 2.690 -6.421 27.401 1.00 91.88 169 LEU A CA 1
ATOM 1256 C C . LEU A 1 169 ? 1.666 -5.958 26.353 1.00 91.88 169 LEU A C 1
ATOM 1258 O O . LEU A 1 169 ? 1.874 -6.197 25.165 1.00 91.88 169 LEU A O 1
ATOM 1262 N N . GLY A 1 170 ? 0.621 -5.233 26.760 1.00 92.38 170 GLY A N 1
ATOM 1263 C CA . GLY A 1 170 ? -0.360 -4.644 25.841 1.00 92.38 170 GLY A CA 1
ATOM 1264 C C . GLY A 1 170 ? 0.258 -3.699 24.803 1.00 92.38 170 GLY A C 1
ATOM 1265 O O . GLY A 1 170 ? -0.053 -3.804 23.614 1.00 92.38 170 GLY A O 1
ATOM 1266 N N . MET A 1 171 ? 1.197 -2.841 25.220 1.00 92.69 171 MET A N 1
ATOM 1267 C CA . MET A 1 171 ? 1.971 -1.981 24.311 1.00 92.69 171 MET A CA 1
ATOM 1268 C C . MET A 1 171 ? 2.843 -2.789 23.344 1.00 92.69 171 MET A C 1
ATOM 1270 O O . MET A 1 171 ? 2.868 -2.488 22.150 1.00 92.69 171 MET A O 1
ATOM 1274 N N . ILE A 1 172 ? 3.528 -3.831 23.832 1.00 93.12 172 ILE A N 1
ATOM 1275 C CA . ILE A 1 172 ? 4.355 -4.721 23.001 1.00 93.12 172 ILE A CA 1
ATOM 1276 C C . ILE A 1 172 ? 3.490 -5.430 21.952 1.00 93.12 172 ILE A C 1
ATOM 1278 O O . ILE A 1 172 ? 3.852 -5.435 20.777 1.00 93.12 172 ILE A O 1
ATOM 1282 N N . VAL A 1 173 ? 2.334 -5.983 22.337 1.00 94.56 173 VAL A N 1
ATOM 1283 C CA . VAL A 1 173 ? 1.422 -6.665 21.403 1.00 94.56 173 VAL A CA 1
ATOM 1284 C C . VAL A 1 173 ? 0.888 -5.694 20.355 1.00 94.56 173 VAL A C 1
ATOM 1286 O O . VAL A 1 173 ? 0.921 -6.024 19.170 1.00 94.56 173 VAL A O 1
ATOM 1289 N N . ALA A 1 174 ? 0.473 -4.485 20.741 1.00 94.00 174 ALA A N 1
ATOM 1290 C CA . ALA A 1 174 ? 0.038 -3.464 19.789 1.00 94.00 174 ALA A CA 1
ATOM 1291 C C . ALA A 1 174 ? 1.159 -3.075 18.807 1.00 94.00 174 ALA A C 1
ATOM 1293 O O . ALA A 1 174 ? 0.965 -3.157 17.594 1.00 94.00 174 ALA A O 1
ATOM 1294 N N . PHE A 1 175 ? 2.352 -2.731 19.307 1.00 93.38 175 PHE A N 1
ATOM 1295 C CA . PHE A 1 175 ? 3.499 -2.347 18.476 1.00 93.38 175 PHE A CA 1
ATOM 1296 C C . PHE A 1 175 ? 3.922 -3.463 17.510 1.00 93.38 175 PHE A C 1
ATOM 1298 O O . PHE A 1 175 ? 4.126 -3.210 16.320 1.00 93.38 175 PHE A O 1
ATOM 1305 N N . VAL A 1 176 ? 4.025 -4.706 17.995 1.00 93.44 176 VAL A N 1
ATOM 1306 C CA . VAL A 1 176 ? 4.353 -5.869 17.158 1.00 93.44 176 VAL A CA 1
ATOM 1307 C C . VAL A 1 176 ? 3.279 -6.085 16.097 1.00 93.44 176 VAL A C 1
ATOM 1309 O O . VAL A 1 176 ? 3.627 -6.355 14.956 1.00 93.44 176 VAL A O 1
ATOM 1312 N N . SER A 1 177 ? 1.998 -5.915 16.421 1.00 93.31 177 SER A N 1
ATOM 1313 C CA . SER A 1 177 ? 0.903 -6.203 15.484 1.00 93.31 177 SER A CA 1
ATOM 1314 C C . SER A 1 177 ? 0.765 -5.154 14.380 1.00 93.31 177 SER A C 1
ATOM 1316 O O . SER A 1 177 ? 0.573 -5.526 13.226 1.00 93.31 177 SER A O 1
ATOM 1318 N N . ILE A 1 178 ? 0.954 -3.865 14.690 1.00 91.31 178 ILE A N 1
ATOM 1319 C CA . ILE A 1 178 ? 1.005 -2.793 13.675 1.00 91.31 178 ILE A CA 1
ATOM 1320 C C . ILE A 1 178 ? 2.137 -3.067 12.669 1.00 91.31 178 ILE A C 1
ATOM 1322 O O . ILE A 1 178 ? 1.937 -2.951 11.465 1.00 91.31 178 ILE A O 1
ATOM 1326 N N . ASN A 1 179 ? 3.318 -3.487 13.142 1.00 88.50 179 ASN A N 1
ATOM 1327 C CA . ASN A 1 179 ? 4.458 -3.762 12.262 1.00 88.50 179 ASN A CA 1
ATOM 1328 C C . ASN A 1 179 ? 4.345 -5.110 11.524 1.00 88.50 179 ASN A C 1
ATOM 1330 O O . ASN A 1 179 ? 4.546 -5.169 10.318 1.00 88.50 179 ASN A O 1
ATOM 1334 N N . ALA A 1 180 ? 4.073 -6.207 12.231 1.00 85.56 180 ALA A N 1
ATOM 1335 C CA . ALA A 1 180 ? 4.151 -7.565 11.686 1.00 85.56 180 ALA A CA 1
ATOM 1336 C C . ALA A 1 180 ? 2.867 -8.033 10.987 1.00 85.56 180 ALA A C 1
ATOM 1338 O O . ALA A 1 180 ? 2.904 -9.044 10.293 1.00 85.56 180 ALA A O 1
ATOM 1339 N N . ALA A 1 181 ? 1.742 -7.338 11.185 1.00 85.25 181 ALA A N 1
ATOM 1340 C CA . ALA A 1 181 ? 0.459 -7.693 10.584 1.00 85.25 181 ALA A CA 1
ATOM 1341 C C . ALA A 1 181 ? -0.290 -6.509 9.951 1.00 85.25 181 ALA A C 1
ATOM 1343 O O . ALA A 1 181 ? -1.212 -6.759 9.187 1.00 85.25 181 ALA A O 1
ATOM 1344 N N . GLY A 1 182 ? 0.086 -5.247 10.203 1.00 81.88 182 GLY A N 1
ATOM 1345 C CA . GLY A 1 182 ? -0.633 -4.070 9.686 1.00 81.88 182 GLY A CA 1
ATOM 1346 C C . GLY A 1 182 ? -0.675 -3.951 8.157 1.00 81.88 182 GLY A C 1
ATOM 1347 O O . GLY A 1 182 ? -1.565 -3.299 7.619 1.00 81.88 182 GLY A O 1
ATOM 1348 N N . ASP A 1 183 ? 0.243 -4.609 7.442 1.00 80.88 183 ASP A N 1
ATOM 1349 C CA . ASP A 1 183 ? 0.178 -4.749 5.982 1.00 80.88 183 ASP A CA 1
ATOM 1350 C C . ASP A 1 183 ? -0.844 -5.817 5.534 1.00 80.88 183 ASP A C 1
ATOM 1352 O O . ASP A 1 183 ? -1.419 -5.711 4.450 1.00 80.88 183 ASP A O 1
ATOM 1356 N N . ALA A 1 184 ? -1.107 -6.832 6.357 1.00 84.62 184 ALA A N 1
ATOM 1357 C CA . ALA A 1 184 ? -2.039 -7.911 6.061 1.00 84.62 184 ALA A CA 1
ATOM 1358 C C . ALA A 1 184 ? -3.467 -7.499 6.454 1.00 84.62 184 ALA A C 1
ATOM 1360 O O . ALA A 1 184 ? -3.879 -7.612 7.607 1.00 84.62 184 ALA A O 1
ATOM 1361 N N . ASN A 1 185 ? -4.228 -7.008 5.474 1.00 83.00 185 ASN A N 1
ATOM 1362 C CA . ASN A 1 185 ? -5.566 -6.455 5.674 1.00 83.00 185 ASN A CA 1
ATOM 1363 C C . ASN A 1 185 ? -6.558 -6.999 4.620 1.00 83.00 185 ASN A C 1
ATOM 1365 O O . ASN A 1 185 ? -6.179 -7.129 3.453 1.00 83.00 185 ASN A O 1
ATOM 1369 N N . PRO A 1 186 ? -7.822 -7.301 4.979 1.00 79.44 186 PRO A N 1
ATOM 1370 C CA . PRO A 1 186 ? -8.876 -7.613 4.011 1.00 79.44 186 PRO A CA 1
ATOM 1371 C C . PRO A 1 186 ? -9.396 -6.397 3.230 1.00 79.44 186 PRO A C 1
ATOM 1373 O O . PRO A 1 186 ? -10.087 -6.567 2.229 1.00 79.44 186 PRO A O 1
ATOM 1376 N N . LEU A 1 187 ? -9.105 -5.175 3.682 1.00 81.38 187 LEU A N 1
ATOM 1377 C CA . LEU A 1 187 ? -9.488 -3.933 3.017 1.00 81.38 187 LEU A CA 1
ATOM 1378 C C . LEU A 1 187 ? -8.255 -3.277 2.381 1.00 81.38 187 LEU A C 1
ATOM 1380 O O . LEU A 1 187 ? -7.190 -3.204 2.989 1.00 81.38 187 LEU A O 1
ATOM 1384 N N . ILE A 1 188 ? -8.428 -2.751 1.170 1.00 82.56 188 ILE A N 1
ATOM 1385 C CA . ILE A 1 188 ? -7.360 -2.139 0.369 1.00 82.56 188 ILE A CA 1
ATOM 1386 C C . ILE A 1 188 ? -7.061 -0.726 0.883 1.00 82.56 188 ILE A C 1
ATOM 1388 O O . ILE A 1 188 ? -7.931 0.148 0.839 1.00 82.56 188 ILE A O 1
ATOM 1392 N N . ALA A 1 189 ? -5.827 -0.486 1.325 1.00 82.06 189 ALA A N 1
ATOM 1393 C CA . ALA A 1 189 ? -5.341 0.818 1.771 1.00 82.06 189 ALA A CA 1
ATOM 1394 C C . ALA A 1 189 ? -4.551 1.552 0.661 1.00 82.06 189 ALA A C 1
ATOM 1396 O O . ALA A 1 189 ? -4.174 0.940 -0.345 1.00 82.06 189 ALA A O 1
ATOM 1397 N N . PRO A 1 190 ? -4.227 2.854 0.826 1.00 78.62 190 PRO A N 1
ATOM 1398 C CA . PRO A 1 190 ? -3.379 3.577 -0.129 1.00 78.62 190 PRO A CA 1
ATOM 1399 C C . PRO A 1 190 ? -2.029 2.885 -0.390 1.00 78.62 190 PRO A C 1
ATOM 1401 O O . PRO A 1 190 ? -1.532 2.908 -1.514 1.00 78.62 190 PRO A O 1
ATOM 1404 N N . GLY A 1 191 ? -1.457 2.223 0.624 1.00 81.31 191 GLY A N 1
ATOM 1405 C CA . GLY A 1 191 ? -0.200 1.476 0.506 1.00 81.31 191 GLY A CA 1
ATOM 1406 C C . GLY A 1 191 ? -0.279 0.246 -0.407 1.00 81.31 191 GLY A C 1
ATOM 1407 O O . GLY A 1 191 ? 0.666 -0.012 -1.150 1.00 81.31 191 GLY A O 1
ATOM 1408 N N . ASP A 1 192 ? -1.407 -0.470 -0.424 1.00 84.75 192 ASP A N 1
ATOM 1409 C CA . ASP A 1 192 ? -1.633 -1.598 -1.343 1.00 84.75 192 ASP A CA 1
ATOM 1410 C C . ASP A 1 192 ? -1.694 -1.122 -2.791 1.00 84.75 192 ASP A C 1
ATOM 1412 O O . ASP A 1 192 ? -1.112 -1.727 -3.691 1.00 84.75 192 ASP A O 1
ATOM 1416 N N . ALA A 1 193 ? -2.352 0.017 -3.008 1.00 83.62 193 ALA A N 1
ATOM 1417 C CA . ALA A 1 193 ? -2.432 0.634 -4.318 1.00 83.62 193 ALA A CA 1
ATOM 1418 C C . ALA A 1 193 ? -1.073 1.170 -4.799 1.00 83.62 193 ALA A C 1
ATOM 1420 O O . ALA A 1 193 ? -0.760 1.054 -5.984 1.00 83.62 193 ALA A O 1
ATOM 1421 N N . ALA A 1 194 ? -0.230 1.670 -3.889 1.00 84.38 194 ALA A N 1
ATOM 1422 C CA . ALA A 1 194 ? 1.160 2.011 -4.183 1.00 84.38 194 ALA A CA 1
ATOM 1423 C C . ALA A 1 194 ? 1.980 0.774 -4.600 1.00 84.38 194 ALA A C 1
ATOM 1425 O O . ALA A 1 194 ? 2.634 0.799 -5.645 1.00 84.38 194 ALA A O 1
ATOM 1426 N N . PHE A 1 195 ? 1.909 -0.321 -3.831 1.00 87.81 195 PHE A N 1
ATOM 1427 C CA . PHE A 1 195 ? 2.611 -1.574 -4.136 1.00 87.81 195 PHE A CA 1
ATOM 1428 C C . PHE A 1 195 ? 2.183 -2.159 -5.491 1.00 87.81 195 PHE A C 1
ATOM 1430 O O . PHE A 1 195 ? 3.041 -2.491 -6.314 1.00 87.81 195 PHE A O 1
ATOM 1437 N N . ALA A 1 196 ? 0.875 -2.223 -5.755 1.00 89.50 196 ALA A N 1
ATOM 1438 C CA . ALA A 1 196 ? 0.305 -2.745 -6.997 1.00 89.50 196 ALA A CA 1
ATOM 1439 C C . ALA A 1 196 ? 0.647 -1.873 -8.222 1.00 89.50 196 ALA A C 1
ATOM 1441 O O . ALA A 1 196 ? 1.032 -2.393 -9.272 1.00 89.50 196 ALA A O 1
ATOM 1442 N N . ALA A 1 197 ? 0.607 -0.543 -8.090 1.00 88.25 197 ALA A N 1
ATOM 1443 C CA . ALA A 1 197 ? 1.001 0.360 -9.170 1.00 88.25 197 ALA A CA 1
ATOM 1444 C C . ALA A 1 197 ? 2.520 0.318 -9.447 1.00 88.25 197 ALA A C 1
ATOM 1446 O O . ALA A 1 197 ? 2.930 0.339 -10.606 1.00 88.25 197 ALA A O 1
ATOM 1447 N N . MET A 1 198 ? 3.369 0.164 -8.421 1.00 88.62 198 MET A N 1
ATOM 1448 C CA . MET A 1 198 ? 4.812 -0.060 -8.613 1.00 88.62 198 MET A CA 1
ATOM 1449 C C . MET A 1 198 ? 5.109 -1.420 -9.262 1.00 88.62 198 MET A C 1
ATOM 1451 O O . MET A 1 198 ? 5.963 -1.508 -10.143 1.00 88.62 198 MET A O 1
ATOM 1455 N N . ALA A 1 199 ? 4.377 -2.472 -8.880 1.00 91.62 199 ALA A N 1
ATOM 1456 C CA . ALA A 1 199 ? 4.473 -3.786 -9.516 1.00 91.62 199 ALA A CA 1
ATOM 1457 C C . ALA A 1 199 ? 4.022 -3.742 -10.988 1.00 91.62 199 ALA A C 1
ATOM 1459 O O . ALA A 1 199 ? 4.635 -4.387 -11.837 1.00 91.62 199 ALA A O 1
ATOM 1460 N N . THR A 1 200 ? 3.003 -2.936 -11.299 1.00 90.44 200 THR A N 1
ATOM 1461 C CA . THR A 1 200 ? 2.535 -2.668 -12.666 1.00 90.44 200 THR A CA 1
ATOM 1462 C C . THR A 1 200 ? 3.617 -1.998 -13.512 1.00 90.44 200 THR A C 1
ATOM 1464 O O . THR A 1 200 ? 3.946 -2.509 -14.581 1.00 90.44 200 THR A O 1
ATOM 1467 N N . GLU A 1 201 ? 4.232 -0.910 -13.038 1.00 88.12 201 GLU A N 1
ATOM 1468 C CA . GLU A 1 201 ? 5.295 -0.229 -13.796 1.00 88.12 201 GLU A CA 1
ATOM 1469 C C . GLU A 1 201 ? 6.549 -1.090 -13.977 1.00 88.12 201 GLU A C 1
ATOM 1471 O O . GLU A 1 201 ? 7.158 -1.082 -15.050 1.00 88.12 201 GLU A O 1
ATOM 1476 N N . ALA A 1 202 ? 6.887 -1.919 -12.987 1.00 89.06 202 ALA A N 1
ATOM 1477 C CA . ALA A 1 202 ? 7.931 -2.925 -13.135 1.00 89.06 202 ALA A CA 1
ATOM 1478 C C . ALA A 1 202 ? 7.569 -3.975 -14.207 1.00 89.06 202 ALA A C 1
ATOM 1480 O O . ALA A 1 202 ? 8.354 -4.214 -15.126 1.00 89.06 202 ALA A O 1
ATOM 1481 N N . ALA A 1 203 ? 6.365 -4.557 -14.157 1.00 88.88 203 ALA A N 1
ATOM 1482 C CA . ALA A 1 203 ? 5.894 -5.542 -15.137 1.00 88.88 203 ALA A CA 1
ATOM 1483 C C . ALA A 1 203 ? 5.823 -4.982 -16.575 1.00 88.88 203 ALA A C 1
ATOM 1485 O O . ALA A 1 203 ? 6.106 -5.695 -17.542 1.00 88.88 203 ALA A O 1
ATOM 1486 N N . ARG A 1 204 ? 5.547 -3.678 -16.718 1.00 86.19 204 ARG A N 1
ATOM 1487 C CA . ARG A 1 204 ? 5.546 -2.915 -17.983 1.00 86.19 204 ARG A CA 1
ATOM 1488 C C . ARG A 1 204 ? 6.927 -2.684 -18.608 1.00 86.19 204 ARG A C 1
ATOM 1490 O O . ARG A 1 204 ? 7.021 -2.006 -19.634 1.00 86.19 204 ARG A O 1
ATOM 1497 N N . THR A 1 205 ? 7.992 -3.247 -18.035 1.00 82.00 205 THR A N 1
ATOM 1498 C CA . THR A 1 205 ? 9.293 -3.420 -18.714 1.00 82.00 205 THR A CA 1
ATOM 1499 C C . THR A 1 205 ? 9.380 -4.728 -19.517 1.00 82.00 205 THR A C 1
ATOM 1501 O O . THR A 1 205 ? 10.228 -4.835 -20.396 1.00 82.00 205 THR A O 1
ATOM 1504 N N . VAL A 1 206 ? 8.493 -5.701 -19.256 1.00 82.44 206 VAL A N 1
ATOM 1505 C CA . VAL A 1 206 ? 8.433 -7.009 -19.943 1.00 82.44 206 VAL A CA 1
ATOM 1506 C C . VAL A 1 206 ? 7.172 -7.158 -20.796 1.00 82.44 206 VAL A C 1
ATOM 1508 O O . VAL A 1 206 ? 7.211 -7.803 -21.839 1.00 82.44 206 VAL A O 1
ATOM 1511 N N . SER A 1 207 ? 6.043 -6.581 -20.376 1.00 83.25 207 SER A N 1
ATOM 1512 C CA . SER A 1 207 ? 4.792 -6.611 -21.142 1.00 83.25 207 SER A CA 1
ATOM 1513 C C . SER A 1 207 ? 4.000 -5.323 -20.941 1.00 83.25 207 SER A C 1
ATOM 1515 O O . SER A 1 207 ? 3.563 -5.019 -19.834 1.00 83.25 207 SER A O 1
ATOM 1517 N N . SER A 1 208 ? 3.787 -4.564 -22.018 1.00 82.38 208 SER A N 1
ATOM 1518 C CA . SER A 1 208 ? 3.072 -3.277 -21.990 1.00 82.38 208 SER A CA 1
ATOM 1519 C C . SER A 1 208 ? 1.614 -3.389 -21.529 1.00 82.38 208 SER A C 1
ATOM 1521 O O . SER A 1 208 ? 1.076 -2.432 -20.978 1.00 82.38 208 SER A O 1
ATOM 1523 N N . VAL A 1 209 ? 0.993 -4.559 -21.709 1.00 83.88 209 VAL A N 1
ATOM 1524 C CA . VAL A 1 209 ? -0.384 -4.858 -21.275 1.00 83.88 209 VAL A CA 1
ATOM 1525 C C . VAL A 1 209 ? -0.466 -5.423 -19.851 1.00 83.88 209 VAL A C 1
ATOM 1527 O O . VAL A 1 209 ? -1.555 -5.757 -19.391 1.00 83.88 209 VAL A O 1
ATOM 1530 N N . ALA A 1 210 ? 0.658 -5.551 -19.138 1.00 86.31 210 ALA A N 1
ATOM 1531 C CA . ALA A 1 210 ? 0.640 -5.996 -17.750 1.00 86.31 210 ALA A CA 1
ATOM 1532 C C . ALA A 1 210 ? 0.006 -4.938 -16.830 1.00 86.31 210 ALA A C 1
ATOM 1534 O O . ALA A 1 210 ? 0.323 -3.745 -16.895 1.00 86.31 210 ALA A O 1
ATOM 1535 N N . VAL A 1 211 ? -0.867 -5.416 -15.943 1.00 85.88 211 VAL A N 1
ATOM 1536 C CA . VAL A 1 211 ? -1.499 -4.664 -14.856 1.00 85.88 211 VAL A CA 1
ATOM 1537 C C . VAL A 1 211 ? -1.519 -5.569 -13.627 1.00 85.88 211 VAL A C 1
ATOM 1539 O O . VAL A 1 211 ? -1.871 -6.743 -13.729 1.00 85.88 211 VAL A O 1
ATOM 1542 N N . VAL A 1 212 ? -1.138 -5.020 -12.477 1.00 89.56 212 VAL A N 1
ATOM 1543 C CA . VAL A 1 212 ? -1.287 -5.628 -11.152 1.00 89.56 212 VAL A CA 1
ATOM 1544 C C . VAL A 1 212 ? -2.246 -4.736 -10.375 1.00 89.56 212 VAL A C 1
ATOM 1546 O O . VAL A 1 212 ? -1.955 -3.562 -10.141 1.00 89.56 212 VAL A O 1
ATOM 1549 N N . ARG A 1 213 ? -3.414 -5.260 -10.008 1.00 86.50 213 ARG A N 1
ATOM 1550 C CA . ARG A 1 213 ? -4.463 -4.493 -9.327 1.00 86.50 213 ARG A CA 1
ATOM 1551 C C . ARG A 1 213 ? -4.307 -4.594 -7.811 1.00 86.50 213 ARG A C 1
ATOM 1553 O O . ARG A 1 213 ? -3.889 -5.640 -7.313 1.00 86.50 213 ARG A O 1
ATOM 1560 N N . PRO A 1 214 ? -4.747 -3.581 -7.043 1.00 83.81 214 PRO A N 1
ATOM 1561 C CA . PRO A 1 214 ? -4.730 -3.642 -5.578 1.00 83.81 214 PRO A CA 1
ATOM 1562 C C . PRO A 1 214 ? -5.555 -4.815 -5.011 1.00 83.81 214 PRO A C 1
ATOM 1564 O O . PRO A 1 214 ? -5.285 -5.299 -3.917 1.00 83.81 214 PRO A O 1
ATOM 1567 N N . THR A 1 215 ? -6.543 -5.302 -5.768 1.00 86.00 215 THR A N 1
ATOM 1568 C CA . THR A 1 215 ? -7.373 -6.467 -5.429 1.00 86.00 215 THR A CA 1
ATOM 1569 C C . THR A 1 215 ? -6.677 -7.815 -5.608 1.00 86.00 215 THR A C 1
ATOM 1571 O O . THR A 1 215 ? -7.121 -8.790 -5.006 1.00 86.00 215 THR A O 1
ATOM 1574 N N . ASP A 1 216 ? -5.622 -7.917 -6.423 1.00 87.38 216 ASP A N 1
ATOM 1575 C CA . ASP A 1 216 ? -5.070 -9.223 -6.820 1.00 87.38 216 ASP A CA 1
ATOM 1576 C C . ASP A 1 216 ? -4.397 -9.957 -5.639 1.00 87.38 216 ASP A C 1
ATOM 1578 O O . ASP A 1 216 ? -4.415 -11.186 -5.592 1.00 87.38 216 ASP A O 1
ATOM 1582 N N . ASN A 1 217 ? -3.886 -9.220 -4.641 1.00 86.94 217 ASN A N 1
ATOM 1583 C CA . ASN A 1 217 ? -3.321 -9.786 -3.406 1.00 86.94 217 ASN A CA 1
ATOM 1584 C C . ASN A 1 217 ? -4.356 -9.959 -2.268 1.00 86.94 217 ASN A C 1
ATOM 1586 O O . ASN A 1 217 ? -4.062 -10.571 -1.242 1.00 86.94 217 ASN A O 1
ATOM 1590 N N . MET A 1 218 ? -5.581 -9.439 -2.427 1.00 86.12 218 MET A N 1
ATOM 1591 C CA . MET A 1 218 ? -6.540 -9.246 -1.325 1.00 86.12 218 MET A CA 1
ATOM 1592 C C . MET A 1 218 ? -6.931 -10.550 -0.610 1.00 86.12 218 MET A C 1
ATOM 1594 O O . MET A 1 218 ? -7.131 -10.562 0.603 1.00 86.12 218 MET A O 1
ATOM 1598 N N . TYR A 1 219 ? -7.018 -11.671 -1.334 1.00 87.12 219 TYR A N 1
ATOM 1599 C CA . TYR A 1 219 ? -7.299 -12.980 -0.730 1.00 87.12 219 TYR A CA 1
ATOM 1600 C C . TYR A 1 219 ? -6.169 -13.444 0.200 1.00 87.12 219 TYR A C 1
ATOM 1602 O O . TYR A 1 219 ? -6.432 -13.973 1.281 1.00 87.12 219 TYR A O 1
ATOM 1610 N N . PHE A 1 220 ? -4.914 -13.219 -0.196 1.00 89.44 220 PHE A N 1
ATOM 1611 C CA . PHE A 1 220 ? -3.745 -13.599 0.590 1.00 89.44 220 PHE A CA 1
ATOM 1612 C C . PHE A 1 220 ? -3.554 -12.675 1.798 1.00 89.44 220 PHE A C 1
ATOM 1614 O O . PHE A 1 220 ? -3.339 -13.174 2.904 1.00 89.44 220 PHE A O 1
ATOM 1621 N N . THR A 1 221 ? -3.726 -11.358 1.642 1.00 89.00 221 THR A N 1
ATOM 1622 C CA . THR A 1 221 ? -3.674 -10.411 2.772 1.00 89.00 221 THR A CA 1
ATOM 1623 C C . THR A 1 221 ? -4.813 -10.639 3.770 1.00 89.00 221 THR A C 1
ATOM 1625 O O . THR A 1 221 ? -4.570 -10.590 4.973 1.00 89.00 221 THR A O 1
ATOM 1628 N N . THR A 1 222 ? -6.024 -10.983 3.304 1.00 89.19 222 THR A N 1
ATOM 1629 C CA . THR A 1 222 ? -7.170 -11.361 4.158 1.00 89.19 222 THR A CA 1
ATOM 1630 C C . THR A 1 222 ? -6.845 -12.552 5.058 1.00 89.19 222 THR A C 1
ATOM 1632 O O . THR A 1 222 ? -7.030 -12.481 6.273 1.00 89.19 222 THR A O 1
ATOM 1635 N N . VAL A 1 223 ? -6.358 -13.656 4.480 1.00 92.25 223 VAL A N 1
ATOM 1636 C CA . VAL A 1 223 ? -6.023 -14.866 5.250 1.00 92.25 223 VAL A CA 1
ATOM 1637 C C . VAL A 1 223 ? -4.822 -14.602 6.158 1.00 92.25 223 VAL A C 1
ATOM 1639 O O . VAL A 1 223 ? -4.841 -14.987 7.328 1.00 92.25 223 VAL A O 1
ATOM 1642 N N . SER A 1 224 ? -3.816 -13.878 5.661 1.00 92.12 224 SER A N 1
ATOM 1643 C CA . SER A 1 224 ? -2.626 -13.512 6.435 1.00 92.12 224 SER A CA 1
ATOM 1644 C C . SER A 1 224 ? -2.965 -12.652 7.652 1.00 92.12 224 SER A C 1
ATOM 1646 O O . SER A 1 224 ? -2.382 -12.881 8.704 1.00 92.12 224 SER A O 1
ATOM 1648 N N . ALA A 1 225 ? -3.946 -11.744 7.571 1.00 91.31 225 ALA A N 1
ATOM 1649 C CA . ALA A 1 225 ? -4.398 -10.931 8.706 1.00 91.31 225 ALA A CA 1
ATOM 1650 C C . ALA A 1 225 ? -4.811 -11.807 9.903 1.00 91.31 225 ALA A C 1
ATOM 1652 O O . ALA A 1 225 ? -4.384 -11.593 11.039 1.00 91.31 225 ALA A O 1
ATOM 1653 N N . VAL A 1 226 ? -5.616 -12.839 9.626 1.00 91.81 226 VAL A N 1
ATOM 1654 C CA . VAL A 1 226 ? -6.122 -13.782 10.632 1.00 91.81 226 VAL A CA 1
ATOM 1655 C C . VAL A 1 226 ? -5.008 -14.709 11.118 1.00 91.81 226 VAL A C 1
ATOM 1657 O O . VAL A 1 226 ? -4.848 -14.889 12.324 1.00 91.81 226 VAL A O 1
ATOM 1660 N N . VAL A 1 227 ? -4.203 -15.265 10.206 1.00 94.75 227 VAL A N 1
ATOM 1661 C CA . VAL A 1 227 ? -3.086 -16.158 10.555 1.00 94.75 227 VAL A CA 1
ATOM 1662 C C . VAL A 1 227 ? -2.049 -15.436 11.418 1.00 94.75 227 VAL A C 1
ATOM 1664 O O . VAL A 1 227 ? -1.637 -15.976 12.441 1.00 94.75 227 VAL A O 1
ATOM 1667 N N . LEU A 1 228 ? -1.668 -14.205 11.073 1.00 94.38 228 LEU A N 1
ATOM 1668 C CA . LEU A 1 228 ? -0.697 -13.415 11.832 1.00 94.38 228 LEU A CA 1
ATOM 1669 C C . LEU A 1 228 ? -1.254 -13.003 13.199 1.00 94.38 228 LEU A C 1
ATOM 1671 O O . LEU A 1 228 ? -0.552 -13.160 14.195 1.00 94.38 228 LEU A O 1
ATOM 1675 N N . ALA A 1 229 ? -2.521 -12.581 13.294 1.00 93.88 229 ALA A N 1
ATOM 1676 C CA . ALA A 1 229 ? -3.151 -12.293 14.586 1.00 93.88 229 ALA A CA 1
ATOM 1677 C C . ALA A 1 229 ? -3.208 -13.537 15.502 1.00 93.88 229 ALA A C 1
ATOM 1679 O O . ALA A 1 229 ? -2.942 -13.436 16.704 1.00 93.88 229 ALA A O 1
ATOM 1680 N N . LEU A 1 230 ? -3.478 -14.724 14.944 1.00 95.31 230 LEU A N 1
ATOM 1681 C CA . LEU A 1 230 ? -3.439 -15.998 15.674 1.00 95.31 230 LEU A CA 1
ATOM 1682 C C . LEU A 1 230 ? -2.012 -16.410 16.074 1.00 95.31 230 LEU A C 1
ATOM 1684 O O . LEU A 1 230 ? -1.814 -16.862 17.200 1.00 95.31 230 LEU A O 1
ATOM 1688 N N . VAL A 1 231 ? -1.012 -16.224 15.207 1.00 96.31 231 VAL A N 1
ATOM 1689 C CA . VAL A 1 231 ? 0.404 -16.516 15.507 1.00 96.31 231 VAL A CA 1
ATOM 1690 C C . VAL A 1 231 ? 0.942 -15.581 16.590 1.00 96.31 231 VAL A C 1
ATOM 1692 O O . VAL A 1 231 ? 1.563 -16.057 17.540 1.00 96.31 231 VAL A O 1
ATOM 1695 N N . ILE A 1 232 ? 0.651 -14.278 16.512 1.00 95.06 232 ILE A N 1
ATOM 1696 C CA . ILE A 1 232 ? 0.985 -13.301 17.559 1.00 95.06 232 ILE A CA 1
ATOM 1697 C C . ILE A 1 232 ? 0.327 -13.719 18.878 1.00 95.06 232 ILE A C 1
ATOM 1699 O O . ILE A 1 232 ? 1.014 -13.824 19.892 1.00 95.06 232 ILE A O 1
ATOM 1703 N N . THR A 1 233 ? -0.966 -14.060 18.860 1.00 95.56 233 THR A N 1
ATOM 1704 C CA . THR A 1 233 ? -1.686 -14.543 20.052 1.00 95.56 233 THR A CA 1
ATOM 1705 C C . THR A 1 233 ? -1.047 -15.803 20.639 1.00 95.56 233 THR A C 1
ATOM 1707 O O . THR A 1 233 ? -0.810 -15.870 21.843 1.00 95.56 233 THR A O 1
ATOM 1710 N N . PHE A 1 234 ? -0.702 -16.786 19.805 1.00 96.06 234 PHE A N 1
ATOM 1711 C CA . PHE A 1 234 ? -0.058 -18.025 20.241 1.00 96.06 234 PHE A CA 1
ATOM 1712 C C . PHE A 1 234 ? 1.322 -17.776 20.866 1.00 96.06 234 PHE A C 1
ATOM 1714 O O . PHE A 1 234 ? 1.611 -18.309 21.937 1.00 96.06 234 PHE A O 1
ATOM 1721 N N . VAL A 1 235 ? 2.167 -16.954 20.237 1.00 95.44 235 VAL A N 1
ATOM 1722 C CA . VAL A 1 235 ? 3.500 -16.612 20.762 1.00 95.44 235 VAL A CA 1
ATOM 1723 C C . VAL A 1 235 ? 3.383 -15.839 22.075 1.00 95.44 235 VAL A C 1
ATOM 1725 O O . VAL A 1 235 ? 4.098 -16.146 23.030 1.00 95.44 235 VAL A O 1
ATOM 1728 N N . VAL A 1 236 ? 2.451 -14.890 22.171 1.00 94.19 236 VAL A N 1
ATOM 1729 C CA . VAL A 1 236 ? 2.214 -14.137 23.407 1.00 94.19 236 VAL A CA 1
ATOM 1730 C C . VAL A 1 236 ? 1.762 -15.071 24.527 1.00 94.19 236 VAL A C 1
ATOM 1732 O O . VAL A 1 236 ? 2.424 -15.131 25.561 1.00 94.19 236 VAL A O 1
ATOM 1735 N N . GLU A 1 237 ? 0.715 -15.868 24.311 1.00 93.62 237 GLU A N 1
ATOM 1736 C CA . GLU A 1 237 ? 0.120 -16.693 25.371 1.00 93.62 237 GLU A CA 1
ATOM 1737 C C . GLU A 1 237 ? 0.934 -17.941 25.729 1.00 93.62 237 GLU A C 1
ATOM 1739 O O . GLU A 1 237 ? 0.769 -18.482 26.825 1.00 93.62 237 GLU A O 1
ATOM 1744 N N . ARG A 1 238 ? 1.842 -18.404 24.858 1.00 92.94 238 ARG A N 1
ATOM 1745 C CA . ARG A 1 238 ? 2.734 -19.540 25.154 1.00 92.94 238 ARG A CA 1
ATOM 1746 C C . ARG A 1 238 ? 4.138 -19.143 25.602 1.00 92.94 238 ARG A C 1
ATOM 1748 O O . ARG A 1 238 ? 4.769 -19.969 26.270 1.00 92.94 238 ARG A O 1
ATOM 1755 N N . VAL A 1 239 ? 4.627 -17.945 25.260 1.00 91.31 239 VAL A N 1
ATOM 1756 C CA . VAL A 1 239 ? 6.026 -17.526 25.493 1.00 91.31 239 VAL A CA 1
ATOM 1757 C C . VAL A 1 239 ? 6.134 -16.262 26.351 1.00 91.31 239 VAL A C 1
ATOM 1759 O O . VAL A 1 239 ? 6.838 -16.301 27.360 1.00 91.31 239 VAL A O 1
ATOM 1762 N N . LEU A 1 240 ? 5.462 -15.161 25.991 1.00 88.69 240 LEU A N 1
ATOM 1763 C CA . LEU A 1 240 ? 5.603 -13.879 26.709 1.00 88.69 240 LEU A CA 1
ATOM 1764 C C . LEU A 1 240 ? 4.790 -13.833 28.009 1.00 88.69 240 LEU A C 1
ATOM 1766 O O . LEU A 1 240 ? 5.287 -13.294 28.992 1.00 88.69 240 LEU A O 1
ATOM 1770 N N . SER A 1 241 ? 3.610 -14.456 28.055 1.00 83.19 241 SER A N 1
ATOM 1771 C CA . SER A 1 241 ? 2.770 -14.598 29.260 1.00 83.19 241 SER A CA 1
ATOM 1772 C C . SER A 1 241 ? 3.553 -15.152 30.459 1.00 83.19 241 SER A C 1
ATOM 1774 O O . SER A 1 241 ? 3.443 -14.661 31.579 1.00 83.19 241 SER A O 1
ATOM 1776 N N . ARG A 1 242 ? 4.453 -16.115 30.213 1.00 84.56 242 ARG A N 1
ATOM 1777 C CA . ARG A 1 242 ? 5.348 -16.701 31.228 1.00 84.56 242 ARG A CA 1
ATOM 1778 C C . ARG A 1 242 ? 6.288 -15.680 31.876 1.00 84.56 242 ARG A C 1
ATOM 1780 O O . ARG A 1 242 ? 6.758 -15.919 32.981 1.00 84.56 242 ARG A O 1
ATOM 1787 N N . ARG A 1 243 ? 6.583 -14.578 31.181 1.00 81.88 243 ARG A N 1
ATOM 1788 C CA . ARG A 1 243 ? 7.449 -13.469 31.613 1.00 81.88 243 ARG A CA 1
ATOM 1789 C C . ARG A 1 243 ? 6.654 -12.202 31.945 1.00 81.88 243 ARG A C 1
ATOM 1791 O O . ARG A 1 243 ? 7.247 -11.172 32.222 1.00 81.88 243 ARG A O 1
ATOM 1798 N N . GLU A 1 244 ? 5.323 -12.253 31.947 1.00 81.06 244 GLU A N 1
ATOM 1799 C CA . GLU A 1 244 ? 4.477 -11.075 32.177 1.00 81.06 244 GLU A CA 1
ATOM 1800 C C . GLU A 1 244 ? 4.703 -10.456 33.570 1.00 81.06 244 GLU A C 1
ATOM 1802 O O . GLU A 1 244 ? 4.621 -9.243 33.732 1.00 81.06 244 GLU A O 1
ATOM 1807 N N . HIS A 1 245 ? 5.115 -11.275 34.544 1.00 74.62 245 HIS A N 1
ATOM 1808 C CA . HIS A 1 245 ? 5.527 -10.846 35.883 1.00 74.62 245 HIS A CA 1
ATOM 1809 C C . HIS A 1 245 ? 6.854 -10.060 35.926 1.00 74.62 245 HIS A C 1
ATOM 1811 O O . HIS A 1 245 ? 7.110 -9.381 36.915 1.00 74.62 245 HIS A O 1
ATOM 1817 N N . THR A 1 246 ? 7.698 -10.123 34.885 1.00 77.31 246 THR A N 1
ATOM 1818 C CA . THR A 1 246 ? 8.918 -9.295 34.774 1.00 77.31 246 THR A CA 1
ATOM 1819 C C . THR A 1 246 ? 8.664 -7.984 34.023 1.00 77.31 246 THR A C 1
ATOM 1821 O O . THR A 1 246 ? 9.597 -7.221 33.797 1.00 77.31 246 THR A O 1
ATOM 1824 N N . LEU A 1 247 ? 7.424 -7.725 33.591 1.00 75.81 247 LEU A N 1
ATOM 1825 C CA . LEU A 1 247 ? 7.016 -6.516 32.868 1.00 75.81 247 LEU A CA 1
ATOM 1826 C C . LEU A 1 247 ? 6.356 -5.517 33.830 1.00 75.81 247 LEU A C 1
ATOM 1828 O O . LEU A 1 247 ? 5.200 -5.123 33.645 1.00 75.81 247 LEU A O 1
ATOM 1832 N N . VAL A 1 248 ? 7.107 -5.153 34.873 1.00 69.00 248 VAL A N 1
ATOM 1833 C CA . VAL A 1 248 ? 6.747 -4.126 35.859 1.00 69.00 248 VAL A CA 1
ATOM 1834 C C . VAL A 1 248 ? 6.937 -2.740 35.219 1.00 69.00 248 VAL A C 1
ATOM 1836 O O . VAL A 1 248 ? 8.023 -2.478 34.701 1.00 69.00 248 VAL A O 1
ATOM 1839 N N . PRO A 1 249 ? 5.922 -1.857 35.204 1.00 64.06 249 PRO A N 1
ATOM 1840 C CA . PRO A 1 249 ? 6.099 -0.466 34.790 1.00 64.06 249 PRO A CA 1
ATOM 1841 C C . PRO A 1 249 ? 6.933 0.316 35.814 1.00 64.06 249 PRO A C 1
ATOM 1843 O O . PRO A 1 249 ? 6.748 0.126 37.012 1.00 64.06 249 PRO A O 1
ATOM 1846 N N . ASP A 1 250 ? 7.781 1.245 35.361 1.00 61.38 250 ASP A N 1
ATOM 1847 C CA . ASP A 1 250 ? 8.321 2.288 36.245 1.00 61.38 250 ASP A CA 1
ATOM 1848 C C . ASP A 1 250 ? 7.167 3.156 36.768 1.00 61.38 250 ASP A C 1
ATOM 1850 O O . ASP A 1 250 ? 6.318 3.583 35.976 1.00 61.38 250 ASP A O 1
ATOM 1854 N N . ASP A 1 251 ? 7.164 3.485 38.065 1.00 54.28 251 ASP A N 1
ATOM 1855 C CA . ASP A 1 251 ? 6.087 4.250 38.724 1.00 54.28 251 ASP A CA 1
ATOM 1856 C C . ASP A 1 251 ? 5.753 5.567 37.991 1.00 54.28 251 ASP A C 1
ATOM 1858 O O . ASP A 1 251 ? 4.593 5.964 37.887 1.00 54.28 251 ASP A O 1
ATOM 1862 N N . ALA A 1 252 ? 6.761 6.208 37.388 1.00 52.34 252 ALA A N 1
ATOM 1863 C CA . ALA A 1 252 ? 6.622 7.442 36.609 1.00 52.34 252 ALA A CA 1
ATOM 1864 C C . ALA A 1 252 ? 5.792 7.308 35.309 1.00 52.34 252 ALA A C 1
ATOM 1866 O O . ALA A 1 252 ? 5.478 8.318 34.678 1.00 52.34 252 ALA A O 1
ATOM 1867 N N . THR A 1 253 ? 5.452 6.086 34.883 1.00 50.09 253 THR A N 1
ATOM 1868 C CA . THR A 1 253 ? 4.693 5.811 33.646 1.00 50.09 253 THR A CA 1
ATOM 1869 C C . THR A 1 253 ? 3.207 5.519 33.874 1.00 50.09 253 THR A C 1
ATOM 1871 O O . THR A 1 253 ? 2.450 5.453 32.905 1.00 50.09 253 THR A O 1
ATOM 1874 N N . ALA A 1 254 ? 2.766 5.372 35.129 1.00 46.62 254 ALA A N 1
ATOM 1875 C CA . ALA A 1 254 ? 1.378 5.035 35.448 1.00 46.62 254 ALA A CA 1
ATOM 1876 C C . ALA A 1 254 ? 0.399 6.177 35.108 1.00 46.62 254 ALA A C 1
ATOM 1878 O O . ALA A 1 254 ? -0.590 5.951 34.410 1.00 46.62 254 ALA A O 1
ATOM 1879 N N . ASP A 1 255 ? 0.704 7.407 35.535 1.00 47.06 255 ASP A N 1
ATOM 1880 C CA . ASP A 1 255 ? -0.183 8.567 35.344 1.00 47.06 255 ASP A CA 1
ATOM 1881 C C . ASP A 1 255 ? -0.266 9.025 33.876 1.00 47.06 255 ASP A C 1
ATOM 1883 O O . ASP A 1 255 ? -1.317 9.460 33.403 1.00 47.06 255 ASP A O 1
ATOM 1887 N N . THR A 1 256 ? 0.820 8.889 33.105 1.00 48.41 256 THR A N 1
ATOM 1888 C CA . THR A 1 256 ? 0.887 9.400 31.720 1.00 48.41 256 THR A CA 1
ATOM 1889 C C . THR A 1 256 ? 0.064 8.594 30.713 1.00 48.41 256 THR A C 1
ATOM 1891 O O . THR A 1 256 ? -0.207 9.092 29.620 1.00 48.41 256 THR A O 1
ATOM 1894 N N . ALA A 1 257 ? -0.366 7.376 31.053 1.00 48.47 257 ALA A N 1
ATOM 1895 C CA . ALA A 1 257 ? -1.212 6.561 30.181 1.00 48.47 257 ALA A CA 1
ATOM 1896 C C . ALA A 1 257 ? -2.683 7.028 30.145 1.00 48.47 257 ALA A C 1
ATOM 1898 O O . ALA A 1 257 ? -3.376 6.773 29.158 1.00 48.47 257 ALA A O 1
ATOM 1899 N N . GLY A 1 258 ? -3.159 7.708 31.197 1.00 46.97 258 GLY A N 1
ATOM 1900 C CA . GLY A 1 258 ? -4.556 8.136 31.330 1.00 46.97 258 GLY A CA 1
ATOM 1901 C C . GLY A 1 258 ? -4.913 9.353 30.473 1.00 46.97 258 GLY A C 1
ATOM 1902 O O . GLY A 1 258 ? -5.844 9.292 29.672 1.00 46.97 258 GLY A O 1
ATOM 1903 N N . ASP A 1 259 ? -4.148 10.441 30.599 1.00 47.84 259 ASP A N 1
ATOM 1904 C CA . ASP A 1 259 ? -4.469 11.742 29.981 1.00 47.84 259 ASP A CA 1
ATOM 1905 C C . ASP A 1 259 ? -4.370 11.765 28.444 1.00 47.84 259 ASP A C 1
ATOM 1907 O O . ASP A 1 259 ? -4.950 12.632 27.788 1.00 47.84 259 ASP A O 1
ATOM 1911 N N . VAL A 1 260 ? -3.643 10.820 27.841 1.00 53.50 260 VAL A N 1
ATOM 1912 C CA . VAL A 1 260 ? -3.396 10.793 26.386 1.00 53.50 260 VAL A CA 1
ATOM 1913 C C . VAL A 1 260 ? -4.553 10.149 25.606 1.00 53.50 260 VAL A C 1
ATOM 1915 O O . VAL A 1 260 ? -4.709 10.407 24.410 1.00 53.50 260 VAL A O 1
ATOM 1918 N N . VAL A 1 261 ? -5.388 9.322 26.247 1.00 62.12 261 VAL A N 1
ATOM 1919 C CA . VAL A 1 261 ? -6.379 8.484 25.551 1.00 62.12 261 VAL A CA 1
ATOM 1920 C C . VAL A 1 261 ? -7.805 8.951 25.821 1.00 62.12 261 VAL A C 1
ATOM 1922 O O . VAL A 1 261 ? -8.307 8.907 26.941 1.00 62.12 261 VAL A O 1
ATOM 1925 N N . ARG A 1 262 ? -8.516 9.335 24.755 1.00 70.88 262 ARG A N 1
ATOM 1926 C CA . ARG A 1 262 ? -9.933 9.718 24.840 1.00 70.88 26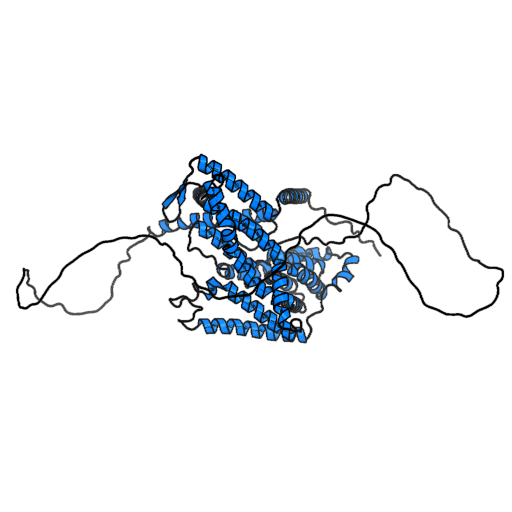2 ARG A CA 1
ATOM 1927 C C . ARG A 1 262 ? -10.775 8.540 25.365 1.00 70.88 262 ARG A C 1
ATOM 1929 O O . ARG A 1 262 ? -10.564 7.407 24.927 1.00 70.88 262 ARG A O 1
ATOM 1936 N N . PRO A 1 263 ? -11.768 8.775 26.243 1.00 75.50 263 PRO A N 1
ATOM 1937 C CA . PRO A 1 263 ? -12.534 7.705 26.881 1.00 75.50 263 PRO A CA 1
ATOM 1938 C C . PRO A 1 263 ? -13.314 6.837 25.881 1.00 75.50 263 PRO A C 1
ATOM 1940 O O . PRO A 1 263 ? -13.525 7.206 24.717 1.00 75.50 263 PRO A O 1
ATOM 1943 N N . ALA A 1 264 ? -13.764 5.668 26.350 1.00 82.56 264 ALA A N 1
ATOM 1944 C CA . ALA A 1 264 ? -14.560 4.725 25.565 1.00 82.56 264 ALA A CA 1
ATOM 1945 C C . ALA A 1 264 ? -15.739 5.434 24.852 1.00 82.56 264 ALA A C 1
ATOM 1947 O O . ALA A 1 264 ? -16.408 6.252 25.488 1.00 82.56 264 ALA A O 1
ATOM 1948 N N . PRO A 1 265 ? -16.013 5.153 23.558 1.00 87.06 265 PRO A N 1
ATOM 1949 C CA . PRO A 1 265 ? -16.901 5.990 22.752 1.00 87.06 265 PRO A CA 1
ATOM 1950 C C . PRO A 1 265 ? -18.296 6.203 23.341 1.00 87.06 265 PRO A C 1
ATOM 1952 O O . PRO A 1 265 ? -18.992 5.250 23.700 1.00 87.06 265 PRO A O 1
ATOM 1955 N N . GLY A 1 266 ? -18.717 7.465 23.398 1.00 91.12 266 GLY A N 1
ATOM 1956 C CA . GLY A 1 266 ? -19.990 7.877 23.978 1.00 91.12 266 GLY A CA 1
ATOM 1957 C C . GLY A 1 266 ? -21.204 7.485 23.122 1.00 91.12 266 GLY A C 1
ATOM 1958 O O . GLY A 1 266 ? -21.063 7.095 21.958 1.00 91.12 266 GLY A O 1
ATOM 1959 N N . PRO A 1 267 ? -22.440 7.639 23.639 1.00 93.06 267 PRO A N 1
ATOM 1960 C CA . PRO A 1 267 ? -23.658 7.245 22.922 1.00 93.06 267 PRO A CA 1
ATOM 1961 C C . PRO A 1 267 ? -23.804 7.885 21.531 1.00 93.06 267 PRO A C 1
ATOM 1963 O O . PRO A 1 267 ? -24.277 7.231 20.599 1.00 93.06 267 PRO A O 1
ATOM 1966 N N . ARG A 1 268 ? -23.349 9.139 21.366 1.00 94.00 268 ARG A N 1
ATOM 1967 C CA . ARG A 1 268 ? -23.326 9.851 20.076 1.00 94.00 268 ARG A CA 1
ATOM 1968 C C . ARG A 1 268 ? -22.354 9.210 19.083 1.00 94.00 268 ARG A C 1
ATOM 1970 O O . ARG A 1 268 ? -22.754 8.922 17.960 1.00 94.00 268 ARG A O 1
ATOM 1977 N N . GLU A 1 269 ? -21.120 8.938 19.505 1.00 95.12 269 GLU A N 1
ATOM 1978 C CA . GLU A 1 269 ? -20.097 8.262 18.695 1.00 95.12 269 GLU A CA 1
ATOM 1979 C C . GLU A 1 269 ? -20.540 6.838 18.313 1.00 95.12 269 GLU A C 1
ATOM 1981 O O . GLU A 1 269 ? -20.438 6.445 17.154 1.00 95.12 269 GLU A O 1
ATOM 1986 N N . ILE A 1 270 ? -21.136 6.080 19.243 1.00 95.25 270 ILE A N 1
ATOM 1987 C CA . ILE A 1 270 ? -21.688 4.741 18.967 1.00 95.25 270 ILE A CA 1
ATOM 1988 C C . ILE A 1 270 ? -22.845 4.805 17.955 1.00 95.25 270 ILE A C 1
ATOM 1990 O O . ILE A 1 270 ? -22.922 3.958 17.061 1.00 95.25 270 ILE A O 1
ATOM 1994 N N . ARG A 1 271 ? -23.745 5.794 18.057 1.00 96.25 271 ARG A N 1
ATOM 1995 C CA . ARG A 1 271 ? -24.822 6.001 17.070 1.00 96.25 271 ARG A CA 1
ATOM 1996 C C . ARG A 1 271 ? -24.255 6.396 15.704 1.00 96.25 271 ARG A C 1
ATOM 1998 O O . ARG A 1 271 ? -24.724 5.872 14.695 1.00 96.25 271 ARG A O 1
ATOM 2005 N N . ALA A 1 272 ? -23.234 7.253 15.676 1.00 97.38 272 ALA A N 1
ATOM 2006 C CA . ALA A 1 272 ? -22.535 7.647 14.459 1.00 97.38 272 ALA A CA 1
ATOM 2007 C C . ALA A 1 272 ? -21.848 6.447 13.785 1.00 97.38 272 ALA A C 1
ATOM 2009 O O . ALA A 1 272 ? -22.093 6.213 12.605 1.00 97.38 272 ALA A O 1
ATOM 2010 N N . LEU A 1 273 ? -21.093 5.622 14.524 1.00 96.50 273 LEU A N 1
ATOM 2011 C CA . LEU A 1 273 ? -20.476 4.391 14.004 1.00 96.50 273 LEU A CA 1
ATOM 2012 C C . LEU A 1 273 ? -21.519 3.428 13.411 1.00 96.50 273 LEU A C 1
ATOM 2014 O O . LEU A 1 273 ? -21.319 2.922 12.310 1.00 96.50 273 LEU A O 1
ATOM 2018 N N . LYS A 1 274 ? -22.658 3.209 14.090 1.00 96.88 274 LYS A N 1
ATOM 2019 C CA . LYS A 1 274 ? -23.741 2.345 13.578 1.00 96.88 274 LYS A CA 1
ATOM 2020 C C . LYS A 1 274 ? -24.322 2.853 12.255 1.00 96.88 274 LYS A C 1
ATOM 2022 O O . LYS A 1 274 ? -24.465 2.077 11.317 1.00 96.88 274 LYS A O 1
ATOM 2027 N N . LEU A 1 275 ? -24.655 4.141 12.170 1.00 97.81 275 LEU A N 1
ATOM 2028 C CA . LEU A 1 275 ? -25.213 4.745 10.952 1.00 97.81 275 LEU A CA 1
ATOM 2029 C C . LEU A 1 275 ? -24.178 4.815 9.818 1.00 97.81 275 LEU A C 1
ATOM 2031 O O . LEU A 1 275 ? -24.521 4.599 8.660 1.00 97.81 275 LEU A O 1
ATOM 2035 N N . THR A 1 276 ? -22.905 5.018 10.157 1.00 97.94 276 THR A N 1
ATOM 2036 C CA . THR A 1 276 ? -21.784 4.953 9.208 1.00 97.94 276 THR A CA 1
ATOM 2037 C C . THR A 1 276 ? -21.599 3.535 8.659 1.00 97.94 276 THR A C 1
ATOM 2039 O O . THR A 1 276 ? -21.375 3.373 7.466 1.00 97.94 276 THR A O 1
ATOM 2042 N N . GLY A 1 277 ? -21.779 2.499 9.487 1.00 96.56 277 GLY A N 1
ATOM 2043 C CA . GLY A 1 277 ? -21.796 1.100 9.044 1.00 96.56 277 GLY A CA 1
ATOM 2044 C C . GLY A 1 277 ? -22.939 0.789 8.070 1.00 96.56 277 GLY A C 1
ATOM 2045 O O . GLY A 1 277 ? -22.720 0.117 7.064 1.00 96.56 277 GLY A O 1
ATOM 2046 N N . TRP A 1 278 ? -24.137 1.336 8.302 1.00 97.88 278 TRP A N 1
ATOM 2047 C CA . TRP A 1 278 ? -25.245 1.231 7.343 1.00 97.88 278 TRP A CA 1
ATOM 2048 C C . TRP A 1 278 ? -24.969 1.985 6.036 1.00 97.88 278 TRP A C 1
ATOM 2050 O O . TRP A 1 278 ? -25.264 1.457 4.967 1.00 97.88 278 TRP A O 1
ATOM 2060 N N . ALA A 1 279 ? -24.351 3.170 6.093 1.00 97.81 279 ALA A N 1
ATOM 2061 C CA . ALA A 1 279 ? -23.926 3.901 4.896 1.00 97.81 279 ALA A CA 1
ATOM 2062 C C . ALA A 1 279 ? -22.840 3.143 4.107 1.00 97.81 279 ALA A C 1
ATOM 2064 O O . ALA A 1 279 ? -22.914 3.069 2.884 1.00 97.81 279 ALA A O 1
ATOM 2065 N N . ALA A 1 280 ? -21.881 2.521 4.799 1.00 96.31 280 ALA A N 1
ATOM 2066 C CA . ALA A 1 280 ? -20.853 1.672 4.201 1.00 96.31 280 ALA A CA 1
ATOM 2067 C C . ALA A 1 280 ? -21.455 0.451 3.481 1.00 96.31 280 ALA A C 1
ATOM 2069 O O . ALA A 1 280 ? -21.072 0.153 2.350 1.00 96.31 280 ALA A O 1
ATOM 2070 N N . LEU A 1 281 ? -22.428 -0.225 4.104 1.00 97.00 281 LEU A N 1
ATOM 2071 C CA . LEU A 1 281 ? -23.145 -1.342 3.484 1.00 97.00 281 LEU A CA 1
ATOM 2072 C C . LEU A 1 281 ? -23.983 -0.880 2.282 1.00 97.00 281 LEU A C 1
ATOM 2074 O O . LEU A 1 281 ? -23.933 -1.507 1.228 1.00 97.00 281 LEU A O 1
ATOM 2078 N N . GLY A 1 282 ? -24.709 0.235 2.416 1.00 97.81 282 GLY A N 1
ATOM 2079 C CA . GLY A 1 282 ? -25.507 0.822 1.337 1.00 97.81 282 GLY A CA 1
ATOM 2080 C C . GLY A 1 282 ? -24.666 1.243 0.129 1.00 97.81 282 GLY A C 1
ATOM 2081 O O . GLY A 1 282 ? -25.079 1.023 -1.006 1.00 97.81 282 GLY A O 1
ATOM 2082 N N . TYR A 1 283 ? -23.460 1.771 0.359 1.00 97.31 283 TYR A N 1
ATOM 2083 C CA . TYR A 1 283 ? -22.503 2.123 -0.692 1.00 97.31 283 TYR A CA 1
ATOM 2084 C C . TYR A 1 283 ? -22.081 0.899 -1.521 1.00 97.31 283 TYR A C 1
ATOM 2086 O O . TYR A 1 283 ? -22.204 0.901 -2.747 1.00 97.31 283 TYR A O 1
ATOM 2094 N N . TRP A 1 284 ? -21.645 -0.181 -0.863 1.00 94.12 284 TRP A N 1
ATOM 2095 C CA . TRP A 1 284 ? -21.242 -1.404 -1.566 1.00 94.12 284 TRP A CA 1
ATOM 2096 C C . TRP A 1 284 ? -22.426 -2.147 -2.194 1.00 94.12 284 TRP A C 1
ATOM 2098 O O . TRP A 1 284 ? -22.282 -2.690 -3.289 1.00 94.12 284 TRP A O 1
ATOM 2108 N N . ALA A 1 285 ? -23.610 -2.110 -1.576 1.00 96.44 285 ALA A N 1
ATOM 2109 C CA . ALA A 1 285 ? -24.840 -2.628 -2.175 1.00 96.44 285 ALA A CA 1
ATOM 2110 C C . ALA A 1 285 ? -25.234 -1.855 -3.448 1.00 96.44 285 ALA A C 1
ATOM 2112 O O . ALA A 1 285 ? -25.638 -2.473 -4.433 1.00 96.44 285 ALA A O 1
ATOM 2113 N N . LEU A 1 286 ? -25.061 -0.527 -3.465 1.00 96.50 286 LEU A N 1
ATOM 2114 C CA . LEU A 1 286 ? -25.301 0.308 -4.644 1.00 96.50 286 LEU A CA 1
ATOM 2115 C C . LEU A 1 286 ? -24.312 -0.005 -5.775 1.00 96.50 286 LEU A C 1
ATOM 2117 O O . LEU A 1 286 ? -24.745 -0.162 -6.914 1.00 96.50 286 LEU A O 1
ATOM 2121 N N . ILE A 1 287 ? -23.014 -0.164 -5.479 1.00 94.69 287 ILE A N 1
ATOM 2122 C CA . ILE A 1 287 ? -22.018 -0.602 -6.477 1.00 94.69 287 ILE A CA 1
ATOM 2123 C C . ILE A 1 287 ? -22.359 -1.995 -7.011 1.00 94.69 287 ILE A C 1
ATOM 2125 O O . ILE A 1 287 ? -22.353 -2.200 -8.225 1.00 94.69 287 ILE A O 1
ATOM 2129 N N . ALA A 1 288 ? -22.687 -2.948 -6.135 1.00 93.19 288 ALA A N 1
ATOM 2130 C CA . ALA A 1 288 ? -23.049 -4.302 -6.540 1.00 93.19 288 ALA A CA 1
ATOM 2131 C C . ALA A 1 288 ? -24.270 -4.292 -7.473 1.00 93.19 288 ALA A C 1
ATOM 2133 O O . ALA A 1 288 ? -24.197 -4.844 -8.570 1.00 93.19 288 ALA A O 1
ATOM 2134 N N . LEU A 1 289 ? -25.345 -3.591 -7.092 1.00 94.75 289 LEU A N 1
ATOM 2135 C CA . LEU A 1 289 ? -26.556 -3.423 -7.899 1.00 94.75 289 LEU A CA 1
ATOM 2136 C C . LEU A 1 289 ? -26.265 -2.733 -9.239 1.00 94.75 289 LEU A C 1
ATOM 2138 O O . LEU A 1 289 ? -26.691 -3.229 -10.280 1.00 94.75 289 LEU A O 1
ATOM 2142 N N . ALA A 1 290 ? -25.479 -1.654 -9.241 1.00 93.75 290 ALA A N 1
ATOM 2143 C CA . ALA A 1 290 ? -25.040 -0.978 -10.462 1.00 93.75 290 ALA A CA 1
ATOM 2144 C C . ALA A 1 290 ? -24.166 -1.876 -11.359 1.00 93.75 290 ALA A C 1
ATOM 2146 O O . ALA A 1 290 ? -24.106 -1.656 -12.566 1.00 93.75 290 ALA A O 1
ATOM 2147 N N . THR A 1 291 ? -23.527 -2.911 -10.804 1.00 93.50 291 THR A N 1
ATOM 2148 C CA . THR A 1 291 ? -22.702 -3.895 -11.529 1.00 93.50 291 THR A CA 1
ATOM 2149 C C . THR A 1 291 ? -23.497 -5.150 -11.938 1.00 93.50 291 THR A C 1
ATOM 2151 O O . THR A 1 291 ? -22.978 -5.996 -12.667 1.00 93.50 291 THR A O 1
ATOM 2154 N N . LEU A 1 292 ? -24.769 -5.310 -11.548 1.00 91.44 292 LEU A N 1
ATOM 2155 C CA . LEU A 1 292 ? -25.595 -6.445 -11.996 1.00 91.44 292 LEU A CA 1
ATOM 2156 C C . LEU A 1 292 ? -25.958 -6.407 -13.498 1.00 91.44 292 LEU A C 1
ATOM 2158 O O . LEU A 1 292 ? -25.833 -7.457 -14.136 1.00 91.44 292 LEU A O 1
ATOM 2162 N N . PRO A 1 293 ? -26.354 -5.268 -14.110 1.00 92.00 293 PRO A N 1
ATOM 2163 C CA . PRO A 1 293 ? -26.665 -5.210 -15.539 1.00 92.00 293 PRO A CA 1
ATOM 2164 C C . PRO A 1 293 ? -25.461 -5.573 -16.416 1.00 92.00 293 PRO A C 1
ATOM 2166 O O . PRO A 1 293 ? -24.363 -5.057 -16.213 1.00 92.00 293 PRO A O 1
ATOM 2169 N N . ARG A 1 294 ? -25.670 -6.408 -17.446 1.00 87.81 294 ARG A N 1
ATOM 2170 C CA . ARG A 1 294 ? -24.605 -6.797 -18.396 1.00 87.81 294 ARG A CA 1
ATOM 2171 C C . ARG A 1 294 ? -23.996 -5.603 -19.138 1.00 87.81 294 ARG A C 1
ATOM 2173 O O . ARG A 1 294 ? -22.805 -5.617 -19.406 1.00 87.81 294 ARG A O 1
ATOM 2180 N N . HIS A 1 295 ? -24.804 -4.578 -19.411 1.00 88.56 295 HIS A N 1
ATOM 2181 C CA . HIS A 1 295 ? -24.407 -3.339 -20.093 1.00 88.56 295 HIS A CA 1
ATOM 2182 C C . HIS A 1 295 ? -24.013 -2.212 -19.119 1.00 88.56 295 HIS A C 1
ATOM 2184 O O . HIS A 1 295 ? -24.071 -1.038 -19.472 1.00 88.56 295 HIS A O 1
ATOM 2190 N N . SER A 1 296 ? -23.673 -2.546 -17.870 1.00 92.38 296 SER A N 1
ATOM 2191 C CA . SER A 1 296 ? -23.201 -1.558 -16.899 1.00 92.38 296 SER A CA 1
ATOM 2192 C C . SER A 1 296 ? -21.843 -0.975 -17.316 1.00 92.38 296 SER A C 1
ATOM 2194 O O . SER A 1 296 ? -20.952 -1.754 -17.654 1.00 92.38 296 SER A O 1
ATOM 2196 N N . PRO A 1 297 ? -21.614 0.349 -17.195 1.00 91.75 297 PRO A N 1
ATOM 2197 C CA . PRO A 1 297 ? -20.290 0.948 -17.398 1.00 91.75 297 PRO A CA 1
ATOM 2198 C C . PRO A 1 297 ? -19.258 0.516 -16.337 1.00 91.75 297 PRO A C 1
ATOM 2200 O O . PRO A 1 297 ? -18.077 0.817 -16.471 1.00 91.75 297 PRO A O 1
ATOM 2203 N N . LEU A 1 298 ? -19.688 -0.190 -15.282 1.00 92.31 298 LEU A N 1
ATOM 2204 C CA . LEU A 1 298 ? -18.810 -0.816 -14.290 1.00 92.31 298 LEU A CA 1
ATOM 2205 C C . LEU A 1 298 ? -18.293 -2.197 -14.734 1.00 92.31 298 LEU A C 1
ATOM 2207 O O . LEU A 1 298 ? -17.441 -2.765 -14.055 1.00 92.31 298 LEU A O 1
ATOM 2211 N N . ARG A 1 299 ? -18.796 -2.749 -15.848 1.00 93.06 299 ARG A N 1
ATOM 2212 C CA . ARG A 1 299 ? -18.349 -4.017 -16.446 1.00 93.06 299 ARG A CA 1
ATOM 2213 C C . ARG A 1 299 ? -17.430 -3.796 -17.644 1.00 93.06 299 ARG A C 1
ATOM 2215 O O . ARG A 1 299 ? -17.365 -2.715 -18.221 1.00 93.06 299 ARG A O 1
ATOM 2222 N N . ALA A 1 300 ? -16.738 -4.862 -18.024 1.00 88.88 300 ALA A N 1
ATOM 2223 C CA . ALA A 1 300 ? -16.073 -4.970 -19.314 1.00 88.88 300 ALA A CA 1
ATOM 2224 C C . ALA A 1 300 ? -17.087 -4.970 -20.477 1.00 88.88 300 ALA A C 1
ATOM 2226 O O . ALA A 1 300 ? -18.266 -5.276 -20.288 1.00 88.88 300 ALA A O 1
ATOM 2227 N N . ALA A 1 301 ? -16.622 -4.685 -21.698 1.00 86.88 301 ALA A N 1
ATOM 2228 C CA . ALA A 1 301 ? -17.473 -4.609 -22.892 1.00 86.88 301 ALA A CA 1
ATOM 2229 C C . ALA A 1 301 ? -18.131 -5.950 -23.294 1.00 86.88 301 ALA A C 1
ATOM 2231 O O . ALA A 1 301 ? -19.173 -5.953 -23.945 1.00 86.88 301 ALA A O 1
ATOM 2232 N N . ASP A 1 302 ? -17.556 -7.083 -22.882 1.00 86.75 302 ASP A N 1
ATOM 2233 C CA . ASP A 1 302 ? -18.123 -8.435 -23.022 1.00 86.75 302 ASP A CA 1
ATOM 2234 C C . ASP A 1 302 ? -19.089 -8.812 -21.872 1.00 86.75 302 ASP A C 1
ATOM 2236 O O . ASP A 1 302 ? -19.682 -9.893 -21.865 1.00 86.75 302 ASP A O 1
ATOM 2240 N N . GLY A 1 303 ? -19.262 -7.923 -20.889 1.00 84.69 303 GLY A N 1
ATOM 2241 C CA . GLY A 1 303 ? -20.036 -8.156 -19.675 1.00 84.69 303 GLY A CA 1
ATOM 2242 C C . GLY A 1 303 ? -19.268 -8.863 -18.551 1.00 84.69 303 GLY A C 1
ATOM 2243 O O . GLY A 1 303 ? -19.896 -9.231 -17.551 1.00 84.69 303 GLY A O 1
ATOM 2244 N N . ALA A 1 304 ? -17.949 -9.059 -18.654 1.00 87.81 304 ALA A N 1
ATOM 2245 C CA . ALA A 1 304 ? -17.135 -9.594 -17.564 1.00 87.81 304 ALA A CA 1
ATOM 2246 C C . ALA A 1 304 ? -17.041 -8.619 -16.372 1.00 87.81 304 ALA A C 1
ATOM 2248 O O . ALA A 1 304 ? -17.075 -7.396 -16.519 1.00 87.81 304 ALA A O 1
ATOM 2249 N N . VAL A 1 305 ? -16.922 -9.181 -15.163 1.00 85.62 305 VAL A N 1
ATOM 2250 C CA . VAL A 1 305 ? -16.876 -8.411 -13.902 1.00 85.62 305 VAL A CA 1
ATOM 2251 C C . VAL A 1 305 ? -15.446 -8.189 -13.402 1.00 85.62 305 VAL A C 1
ATOM 2253 O O . VAL A 1 305 ? -15.173 -7.143 -12.831 1.00 85.62 305 VAL A O 1
ATOM 2256 N N . ILE A 1 306 ? -14.522 -9.132 -13.620 1.00 83.06 306 ILE A N 1
ATOM 2257 C CA . ILE A 1 306 ? -13.168 -9.081 -13.027 1.00 83.06 306 ILE A CA 1
ATOM 2258 C C . ILE A 1 306 ? -12.201 -8.207 -13.844 1.00 83.06 306 ILE A C 1
ATOM 2260 O O . ILE A 1 306 ? -11.400 -7.478 -13.271 1.00 83.06 306 ILE A O 1
ATOM 2264 N N . ALA A 1 307 ? -12.262 -8.271 -15.176 1.00 82.44 307 ALA A N 1
ATOM 2265 C CA . ALA A 1 307 ? -11.426 -7.474 -16.082 1.00 82.44 307 ALA A CA 1
ATOM 2266 C C . ALA A 1 307 ? -12.149 -6.178 -16.495 1.00 82.44 307 ALA A C 1
ATOM 2268 O O . ALA A 1 307 ? -12.396 -5.957 -17.677 1.00 82.44 307 ALA A O 1
ATOM 2269 N N . SER A 1 308 ? -12.615 -5.405 -15.509 1.00 87.75 308 SER A N 1
ATOM 2270 C CA . SER A 1 308 ? -13.583 -4.321 -15.705 1.00 87.75 308 SER A CA 1
ATOM 2271 C C . SER A 1 308 ? -13.122 -2.976 -15.126 1.00 87.75 308 SER A C 1
ATOM 2273 O O . SER A 1 308 ? -12.336 -2.959 -14.172 1.00 87.75 308 SER A O 1
ATOM 2275 N N . PRO A 1 309 ? -13.695 -1.844 -15.594 1.00 88.75 309 PRO A N 1
ATOM 2276 C CA . PRO A 1 309 ? -13.374 -0.511 -15.080 1.00 88.75 309 PRO A CA 1
ATOM 2277 C C . PRO A 1 309 ? -13.555 -0.356 -13.563 1.00 88.75 309 PRO A C 1
ATOM 2279 O O . PRO A 1 309 ? -12.856 0.444 -12.945 1.00 88.75 309 PRO A O 1
ATOM 2282 N N . LEU A 1 310 ? -14.450 -1.131 -12.936 1.00 90.06 310 LEU A N 1
ATOM 2283 C CA . LEU A 1 310 ? -14.625 -1.145 -11.479 1.00 90.06 310 LEU A CA 1
ATOM 2284 C C . LEU A 1 310 ? -13.363 -1.622 -10.739 1.00 90.06 310 LEU A C 1
ATOM 2286 O O . LEU A 1 310 ? -12.997 -1.048 -9.715 1.00 90.06 310 LEU A O 1
ATOM 2290 N N . PHE A 1 311 ? -12.704 -2.663 -11.249 1.00 86.44 311 PHE A N 1
ATOM 2291 C CA . PHE A 1 311 ? -11.510 -3.250 -10.634 1.00 86.44 311 PHE A CA 1
ATOM 2292 C C . PHE A 1 311 ? -10.231 -2.539 -11.083 1.00 86.44 311 PHE A C 1
ATOM 2294 O O . PHE A 1 311 ? -9.357 -2.263 -10.259 1.00 86.44 311 PHE A O 1
ATOM 2301 N N . ASP A 1 312 ? -10.150 -2.162 -12.358 1.00 84.62 312 ASP A N 1
ATOM 2302 C CA . ASP A 1 312 ? -8.994 -1.461 -12.925 1.00 84.62 312 ASP A CA 1
ATOM 2303 C C . ASP A 1 312 ? -8.887 -0.008 -12.414 1.00 84.62 312 ASP A C 1
ATOM 2305 O O . ASP A 1 312 ? -7.800 0.574 -12.388 1.00 84.62 312 ASP A O 1
ATOM 2309 N N . HIS A 1 313 ? -9.995 0.578 -11.941 1.00 87.44 313 HIS A N 1
ATOM 2310 C CA . HIS A 1 313 ? -10.043 1.905 -11.310 1.00 87.44 313 HIS A CA 1
ATOM 2311 C C . HIS A 1 313 ? -10.578 1.869 -9.868 1.00 87.44 313 HIS A C 1
ATOM 2313 O O . HIS A 1 313 ? -11.115 2.864 -9.375 1.00 87.44 313 HIS A O 1
ATOM 2319 N N . ILE A 1 314 ? -10.379 0.752 -9.151 1.00 87.56 314 ILE A N 1
ATOM 2320 C CA . ILE A 1 314 ? -10.876 0.536 -7.775 1.00 87.56 314 ILE A CA 1
ATOM 2321 C C . ILE A 1 314 ? -10.505 1.668 -6.796 1.00 87.56 314 ILE A C 1
ATOM 2323 O O . ILE A 1 314 ? -11.261 1.971 -5.876 1.00 87.56 314 ILE A O 1
ATOM 2327 N N . ALA A 1 315 ? -9.389 2.363 -7.039 1.00 87.56 315 ALA A N 1
ATOM 2328 C CA . ALA A 1 315 ? -8.953 3.547 -6.299 1.00 87.56 315 ALA A CA 1
ATOM 2329 C C . ALA A 1 315 ? -9.997 4.685 -6.253 1.00 87.56 315 ALA A C 1
ATOM 2331 O O . ALA A 1 315 ? -10.139 5.331 -5.216 1.00 87.56 315 ALA A O 1
ATOM 2332 N N . VAL A 1 316 ? -10.763 4.900 -7.331 1.00 91.69 316 VAL A N 1
ATOM 2333 C CA . VAL A 1 316 ? -11.855 5.894 -7.387 1.00 91.69 316 VAL A CA 1
ATOM 2334 C C . VAL A 1 316 ? -12.960 5.518 -6.398 1.00 91.69 316 VAL A C 1
ATOM 2336 O O . VAL A 1 316 ? -13.420 6.346 -5.612 1.00 91.69 316 VAL A O 1
ATOM 2339 N N . PHE A 1 317 ? -13.360 4.247 -6.403 1.00 92.44 317 PHE A N 1
ATOM 2340 C CA . PHE A 1 317 ? -14.426 3.724 -5.551 1.00 92.44 317 PHE A CA 1
ATOM 2341 C C . PHE A 1 317 ? -13.993 3.657 -4.081 1.00 92.44 317 PHE A C 1
ATOM 2343 O O . PHE A 1 317 ? -14.783 3.962 -3.195 1.00 92.44 317 PHE A O 1
ATOM 2350 N N . LEU A 1 318 ? -12.719 3.371 -3.798 1.00 90.81 318 LEU A N 1
ATOM 2351 C CA . LEU A 1 318 ? -12.162 3.463 -2.445 1.00 90.81 318 LEU A CA 1
ATOM 2352 C C . LEU A 1 318 ? -12.122 4.916 -1.944 1.00 90.81 318 LEU A C 1
ATOM 2354 O O . LEU A 1 318 ? -12.555 5.179 -0.823 1.00 90.81 318 LEU A O 1
ATOM 2358 N N . ALA A 1 319 ? -11.684 5.875 -2.767 1.00 93.00 319 ALA A N 1
ATOM 2359 C CA . ALA A 1 319 ? -11.708 7.296 -2.409 1.00 93.00 319 ALA A CA 1
ATOM 2360 C C . ALA A 1 319 ? -13.133 7.776 -2.072 1.00 93.00 319 ALA A C 1
ATOM 2362 O O . ALA A 1 319 ? -13.360 8.397 -1.032 1.00 93.00 319 ALA A O 1
ATOM 2363 N N . LEU A 1 320 ? -14.112 7.427 -2.912 1.00 96.00 320 LEU A N 1
ATOM 2364 C CA . LEU A 1 320 ? -15.523 7.748 -2.691 1.00 96.00 320 LEU A CA 1
ATOM 2365 C C . LEU A 1 320 ? -16.106 7.025 -1.464 1.00 96.00 320 LEU A C 1
ATOM 2367 O O . LEU A 1 320 ? -16.843 7.645 -0.702 1.00 96.00 320 LEU A O 1
ATOM 2371 N N . PHE A 1 321 ? -15.749 5.761 -1.222 1.00 95.06 321 PHE A N 1
ATOM 2372 C CA . PHE A 1 321 ? -16.141 5.018 -0.020 1.00 95.06 321 PHE A CA 1
ATOM 2373 C C . PHE A 1 321 ? -15.664 5.717 1.260 1.00 95.06 321 PHE A C 1
ATOM 2375 O O . PHE A 1 321 ? -16.470 5.985 2.155 1.00 95.06 321 PHE A O 1
ATOM 2382 N N . PHE A 1 322 ? -14.375 6.065 1.335 1.00 94.31 322 PHE A N 1
ATOM 2383 C CA . PHE A 1 322 ? -13.812 6.729 2.510 1.00 94.31 322 PHE A CA 1
ATOM 2384 C C . PHE A 1 322 ? -14.373 8.145 2.710 1.00 94.31 322 PHE A C 1
ATOM 2386 O O . PHE A 1 322 ? -14.689 8.521 3.841 1.00 94.31 322 PHE A O 1
ATOM 2393 N N . LEU A 1 323 ? -14.617 8.883 1.620 1.00 96.19 323 LEU A N 1
ATOM 2394 C CA . LEU A 1 323 ? -15.321 10.166 1.653 1.00 96.19 323 LEU A CA 1
ATOM 2395 C C . LEU A 1 323 ? -16.749 10.029 2.213 1.00 96.19 323 LEU A C 1
ATOM 2397 O O . LEU A 1 323 ? -17.142 10.814 3.076 1.00 96.19 323 LEU A O 1
ATOM 2401 N N . VAL A 1 324 ? -17.515 9.025 1.770 1.00 97.38 324 VAL A N 1
ATOM 2402 C CA . VAL A 1 324 ? -18.890 8.774 2.240 1.00 97.38 324 VAL A CA 1
ATOM 2403 C C . VAL A 1 324 ? -18.912 8.432 3.729 1.00 97.38 324 VAL A C 1
ATOM 2405 O O . VAL A 1 324 ? -19.658 9.066 4.479 1.00 97.38 324 VAL A O 1
ATOM 2408 N N . ILE A 1 325 ? -18.093 7.480 4.190 1.00 96.44 325 ILE A N 1
ATOM 2409 C CA . ILE A 1 325 ? -18.105 7.091 5.611 1.00 96.44 325 ILE A CA 1
ATOM 2410 C C . ILE A 1 325 ? -17.567 8.211 6.511 1.00 96.44 325 ILE A C 1
ATOM 2412 O O . ILE A 1 325 ? -18.118 8.437 7.587 1.00 96.44 325 ILE A O 1
ATOM 2416 N N . GLY A 1 326 ? -16.561 8.968 6.057 1.00 96.38 326 GLY A N 1
ATOM 2417 C CA . GLY A 1 326 ? -16.027 10.120 6.785 1.00 96.38 326 GLY A CA 1
ATOM 2418 C C . GLY A 1 326 ? -17.031 11.263 6.908 1.00 96.38 326 GLY A C 1
ATOM 2419 O O . GLY A 1 326 ? -17.220 11.800 8.000 1.00 96.38 326 GLY A O 1
ATOM 2420 N N . LEU A 1 327 ? -17.744 11.587 5.824 1.00 97.38 327 LEU A N 1
ATOM 2421 C CA . LEU A 1 327 ? -18.786 12.614 5.824 1.00 97.38 327 LEU A CA 1
ATOM 2422 C C . LEU A 1 327 ? -19.982 12.220 6.703 1.00 97.38 327 LEU A C 1
ATOM 2424 O O . LEU A 1 327 ? -20.452 13.042 7.491 1.00 97.38 327 LEU A O 1
ATOM 2428 N N . VAL A 1 328 ? -20.460 10.973 6.608 1.00 97.69 328 VAL A N 1
ATOM 2429 C CA . VAL A 1 328 ? -21.564 10.469 7.446 1.00 97.69 328 VAL A CA 1
ATOM 2430 C C . VAL A 1 328 ? -21.160 10.458 8.919 1.00 97.69 328 VAL A C 1
ATOM 2432 O O . VAL A 1 328 ? -21.905 10.976 9.754 1.00 97.69 328 VAL A O 1
ATOM 2435 N N . TYR A 1 329 ? -19.972 9.943 9.248 1.00 97.81 329 TYR A N 1
ATOM 2436 C CA . TYR A 1 329 ? -19.483 9.932 10.624 1.00 97.81 329 TYR A CA 1
ATOM 2437 C C . TYR A 1 329 ? -19.332 11.353 11.178 1.00 97.81 329 TYR A C 1
ATOM 2439 O O . TYR A 1 329 ? -19.910 11.677 12.217 1.00 97.81 329 TYR A O 1
ATOM 2447 N N . GLY A 1 330 ? -18.619 12.215 10.448 1.00 96.94 330 GLY A N 1
ATOM 2448 C CA . GLY A 1 330 ? -18.284 13.571 10.873 1.00 96.94 330 GLY A CA 1
ATOM 2449 C C . GLY A 1 330 ? -19.488 14.497 11.014 1.00 96.94 330 GLY A C 1
ATOM 2450 O O . GLY A 1 330 ? -19.525 15.314 11.933 1.00 96.94 330 GLY A O 1
ATOM 2451 N N . ARG A 1 331 ? -20.522 14.344 10.177 1.00 97.06 331 ARG A N 1
ATOM 2452 C CA . ARG A 1 331 ? -21.790 15.081 10.338 1.00 97.06 331 ARG A CA 1
ATOM 2453 C C . ARG A 1 331 ? -22.564 14.625 11.575 1.00 97.06 331 ARG A C 1
ATOM 2455 O O . ARG A 1 331 ? -23.158 15.449 12.267 1.00 97.06 331 ARG A O 1
ATOM 2462 N N . LEU A 1 332 ? -22.538 13.330 11.895 1.00 96.94 332 LEU A N 1
ATOM 2463 C CA . LEU A 1 332 ? -23.246 12.781 13.056 1.00 96.94 332 LEU A CA 1
ATOM 2464 C C . LEU A 1 332 ? -22.541 13.105 14.384 1.00 96.94 332 LEU A C 1
ATOM 2466 O O . LEU A 1 332 ? -23.217 13.412 15.371 1.00 96.94 332 LEU A O 1
ATOM 2470 N N . THR A 1 333 ? -21.206 13.101 14.428 1.00 96.06 333 THR A N 1
ATOM 2471 C CA . THR A 1 333 ? -20.422 13.533 15.604 1.00 96.06 333 THR A CA 1
ATOM 2472 C C . THR A 1 333 ? -20.271 15.047 15.720 1.00 96.06 333 THR A C 1
ATOM 2474 O O . THR A 1 333 ? -20.121 15.546 16.834 1.00 96.06 333 THR A O 1
ATOM 2477 N N . GLY A 1 334 ? -20.377 15.780 14.611 1.00 94.31 334 GLY A N 1
ATOM 2478 C CA . GLY A 1 334 ? -20.172 17.227 14.540 1.00 94.31 334 GLY A CA 1
ATOM 2479 C C . GLY A 1 334 ? -18.727 17.653 14.253 1.00 94.31 334 GLY A C 1
ATOM 2480 O O . GLY A 1 334 ? -18.446 18.842 14.339 1.00 94.31 334 GLY A O 1
ATOM 2481 N N . SER A 1 335 ? -17.820 16.727 13.908 1.00 93.69 335 SER A N 1
ATOM 2482 C CA . SER A 1 335 ? -16.461 17.065 13.447 1.00 93.69 335 SER A CA 1
ATOM 2483 C C . SER A 1 335 ? -16.415 17.582 12.002 1.00 93.69 335 SER A C 1
ATOM 2485 O O . SER A 1 335 ? -15.440 18.223 11.630 1.00 93.69 335 SER A O 1
ATOM 2487 N N . VAL A 1 336 ? -17.470 17.363 11.206 1.00 95.31 336 VAL A N 1
ATOM 2488 C CA . VAL A 1 336 ? -17.696 18.040 9.915 1.00 95.31 336 VAL A CA 1
ATOM 2489 C C . VAL A 1 336 ? -18.934 18.922 10.057 1.00 95.31 336 VAL A C 1
ATOM 2491 O O . VAL A 1 336 ? -20.068 18.455 9.923 1.00 95.31 336 VAL A O 1
ATOM 2494 N N . SER A 1 337 ? -18.708 20.198 10.350 1.00 90.81 337 SER A N 1
ATOM 2495 C CA . SER A 1 337 ? -19.736 21.209 10.615 1.00 90.81 337 SER A CA 1
ATOM 2496 C C . SER A 1 337 ? -20.282 21.845 9.333 1.00 90.81 337 SER A C 1
ATOM 2498 O O . SER A 1 337 ? -21.491 22.019 9.187 1.00 90.81 337 SER A O 1
ATOM 2500 N N . ALA A 1 338 ? -19.402 22.124 8.371 1.00 92.50 338 ALA A N 1
ATOM 2501 C CA . ALA A 1 338 ? -19.690 22.866 7.151 1.00 92.50 338 ALA A CA 1
ATOM 2502 C C . ALA A 1 338 ? -19.268 22.079 5.894 1.00 92.50 338 ALA A C 1
ATOM 2504 O O . ALA A 1 338 ? -18.896 20.903 5.955 1.00 92.50 338 ALA A O 1
ATOM 2505 N N . GLY A 1 339 ? -19.391 22.700 4.716 1.00 89.50 339 GLY A N 1
ATOM 2506 C CA . GLY A 1 339 ? -18.864 22.148 3.459 1.00 89.50 339 GLY A CA 1
ATOM 2507 C C . GLY A 1 339 ? -17.352 22.350 3.301 1.00 89.50 339 GLY A C 1
ATOM 2508 O O . GLY A 1 339 ? -16.667 21.471 2.788 1.00 89.50 339 GLY A O 1
ATOM 2509 N N . GLN A 1 340 ? -16.834 23.482 3.790 1.00 92.25 340 GLN A N 1
ATOM 2510 C CA . GLN A 1 340 ? -15.421 23.885 3.701 1.00 92.25 340 GLN A CA 1
ATOM 2511 C C . GLN A 1 340 ? -14.456 22.973 4.482 1.00 92.25 340 GLN A C 1
ATOM 2513 O O . GLN A 1 340 ? -13.281 22.872 4.133 1.00 92.25 340 GLN A O 1
ATOM 2518 N N . ASP A 1 341 ? -14.962 22.274 5.500 1.00 94.56 341 ASP A N 1
ATOM 2519 C CA . ASP A 1 341 ? -14.183 21.370 6.350 1.00 94.56 341 ASP A CA 1
ATOM 2520 C C . ASP A 1 341 ? -13.637 20.176 5.536 1.00 94.56 341 ASP A C 1
ATOM 2522 O O . ASP A 1 341 ? -12.553 19.669 5.814 1.00 94.56 341 ASP A O 1
ATOM 2526 N N . VAL A 1 342 ? -14.350 19.757 4.480 1.00 96.19 342 VAL A N 1
ATOM 2527 C CA . VAL A 1 342 ? -13.969 18.611 3.636 1.00 96.19 342 VAL A CA 1
ATOM 2528 C C . VAL A 1 342 ? -12.713 18.904 2.791 1.00 96.19 342 VAL A C 1
ATOM 2530 O O . VAL A 1 342 ? -11.759 18.131 2.901 1.00 96.19 342 VAL A O 1
ATOM 2533 N N . PRO A 1 343 ? -12.618 20.013 2.021 1.00 96.44 343 PRO A N 1
ATOM 2534 C CA . PRO A 1 343 ? -11.360 20.438 1.398 1.00 96.44 343 PRO A CA 1
ATOM 2535 C C . PRO A 1 343 ? -10.193 20.622 2.377 1.00 96.44 343 PRO A C 1
ATOM 2537 O O . PRO A 1 343 ? -9.062 20.277 2.037 1.00 96.44 343 PRO A O 1
ATOM 2540 N N . ALA A 1 344 ? -10.444 21.123 3.592 1.00 95.62 344 ALA A N 1
ATOM 2541 C CA . ALA A 1 344 ? -9.399 21.265 4.608 1.00 95.62 344 ALA A CA 1
ATOM 2542 C C . ALA A 1 344 ? -8.851 19.895 5.051 1.00 95.62 344 ALA A C 1
ATOM 2544 O O . ALA A 1 344 ? -7.639 19.679 5.041 1.00 95.62 344 ALA A O 1
ATOM 2545 N N . PHE A 1 345 ? -9.736 18.935 5.339 1.00 95.69 345 PHE A N 1
ATOM 2546 C CA . PHE A 1 345 ? -9.348 17.567 5.701 1.00 95.69 345 PHE A CA 1
ATOM 2547 C C . PHE A 1 345 ? -8.602 16.860 4.559 1.00 95.69 345 PHE A C 1
ATOM 2549 O O . PHE A 1 345 ? -7.616 16.166 4.805 1.00 95.69 345 PHE A O 1
ATOM 2556 N N . MET A 1 346 ? -9.013 17.078 3.305 1.00 96.19 346 MET A N 1
ATOM 2557 C CA . MET A 1 346 ? -8.291 16.597 2.120 1.00 96.19 346 MET A CA 1
ATOM 2558 C C . MET A 1 346 ? -6.872 17.179 2.027 1.00 96.19 346 MET A C 1
ATOM 2560 O O . MET A 1 346 ? -5.922 16.435 1.784 1.00 96.19 346 MET A O 1
ATOM 2564 N N . ALA A 1 347 ? -6.707 18.486 2.255 1.00 95.69 347 ALA A N 1
ATOM 2565 C CA . ALA A 1 347 ? -5.403 19.149 2.219 1.00 95.69 347 ALA A CA 1
ATOM 2566 C C . ALA A 1 347 ? -4.456 18.649 3.326 1.00 95.69 347 ALA A C 1
ATOM 2568 O O . ALA A 1 347 ? -3.272 18.429 3.062 1.00 95.69 347 ALA A O 1
ATOM 2569 N N . ASP A 1 348 ? -4.970 18.398 4.535 1.00 92.38 348 ASP A N 1
ATOM 2570 C CA . ASP A 1 348 ? -4.215 17.751 5.617 1.00 92.38 348 ASP A CA 1
ATOM 2571 C C . ASP A 1 348 ? -3.750 16.338 5.230 1.00 92.38 348 ASP A C 1
ATOM 2573 O O . ASP A 1 348 ? -2.601 15.968 5.480 1.00 92.38 348 ASP A O 1
ATOM 2577 N N . GLY A 1 349 ? -4.618 15.564 4.570 1.00 90.12 349 GLY A N 1
ATOM 2578 C CA . GLY A 1 349 ? -4.289 14.239 4.041 1.00 90.12 349 GLY A CA 1
ATOM 2579 C C . GLY A 1 349 ? -3.164 14.266 3.012 1.00 90.12 349 GLY A C 1
ATOM 2580 O O . GLY A 1 349 ? -2.207 13.503 3.109 1.00 90.12 349 GLY A O 1
ATOM 2581 N N . LEU A 1 350 ? -3.227 15.188 2.048 1.00 92.19 350 LEU A N 1
ATOM 2582 C CA . LEU A 1 350 ? -2.139 15.370 1.082 1.00 92.19 350 LEU A CA 1
ATOM 2583 C C . LEU A 1 350 ? -0.841 15.837 1.758 1.00 92.19 350 LEU A C 1
ATOM 2585 O O . LEU A 1 350 ? 0.248 15.426 1.356 1.00 92.19 350 LEU A O 1
ATOM 2589 N N . ARG A 1 351 ? -0.937 16.647 2.821 1.00 92.69 351 ARG A N 1
ATOM 2590 C CA . ARG A 1 351 ? 0.219 17.088 3.613 1.00 92.69 351 ARG A CA 1
ATOM 2591 C C . ARG A 1 351 ? 0.898 15.930 4.349 1.00 92.69 351 ARG A C 1
ATOM 2593 O O . ARG A 1 351 ? 2.126 15.941 4.435 1.00 92.69 351 ARG A O 1
ATOM 2600 N N . SER A 1 352 ? 0.151 14.939 4.848 1.00 87.06 352 SER A N 1
ATOM 2601 C CA . SER A 1 352 ? 0.743 13.771 5.521 1.00 87.06 352 SER A CA 1
ATOM 2602 C C . SER A 1 352 ? 1.520 12.880 4.545 1.00 87.06 352 SER A C 1
ATOM 2604 O O . SER A 1 352 ? 2.641 12.476 4.857 1.00 87.06 352 SER A O 1
ATOM 2606 N N . ILE A 1 353 ? 1.000 12.661 3.329 1.00 87.62 353 ILE A N 1
ATOM 2607 C CA . ILE A 1 353 ? 1.674 11.855 2.295 1.00 87.62 353 ILE A CA 1
ATOM 2608 C C . ILE A 1 353 ? 2.705 12.625 1.455 1.00 87.62 353 ILE A C 1
ATOM 2610 O O . ILE A 1 353 ? 3.447 12.000 0.700 1.00 87.62 353 ILE A O 1
ATOM 2614 N N . ALA A 1 354 ? 2.830 13.950 1.585 1.00 90.88 354 ALA A N 1
ATOM 2615 C CA . ALA A 1 354 ? 3.790 14.752 0.813 1.00 90.88 354 ALA A CA 1
ATOM 2616 C C . ALA A 1 354 ? 5.245 14.204 0.805 1.00 90.88 354 ALA A C 1
ATOM 2618 O O . ALA A 1 354 ? 5.872 14.217 -0.257 1.00 90.88 354 ALA A O 1
ATOM 2619 N N . PRO A 1 355 ? 5.799 13.641 1.904 1.00 87.81 355 PRO A N 1
ATOM 2620 C CA . PRO A 1 355 ? 7.119 13.001 1.884 1.00 87.81 355 PRO A CA 1
ATOM 2621 C C . PRO A 1 355 ? 7.201 11.749 0.993 1.00 87.81 355 PRO A C 1
ATOM 2623 O O . PRO A 1 355 ? 8.276 11.448 0.479 1.00 87.81 355 PRO A O 1
ATOM 2626 N N . LEU A 1 356 ? 6.091 11.027 0.800 1.00 85.81 356 LEU A N 1
ATOM 2627 C CA . LEU A 1 356 ? 5.991 9.899 -0.132 1.00 85.81 356 LEU A CA 1
ATOM 2628 C C . LEU A 1 356 ? 5.941 10.395 -1.584 1.00 85.81 356 LEU A C 1
ATOM 2630 O O . LEU A 1 356 ? 6.622 9.829 -2.433 1.00 85.81 356 LEU A O 1
ATOM 2634 N N . LEU A 1 357 ? 5.233 11.499 -1.857 1.00 89.88 357 LEU A N 1
ATOM 2635 C CA . LEU A 1 357 ? 5.193 12.120 -3.191 1.00 89.88 357 LEU A CA 1
ATOM 2636 C C . LEU A 1 357 ? 6.593 12.573 -3.652 1.00 89.88 357 LEU A C 1
ATOM 2638 O O . LEU A 1 357 ? 6.974 12.366 -4.803 1.00 89.88 357 LEU A O 1
ATOM 2642 N N . VAL A 1 358 ? 7.403 13.112 -2.732 1.00 91.94 358 VAL A N 1
ATOM 2643 C CA . VAL A 1 358 ? 8.813 13.471 -2.986 1.00 91.94 358 VAL A CA 1
ATOM 2644 C C . VAL A 1 358 ? 9.682 12.238 -3.282 1.00 91.94 358 VAL A C 1
ATOM 2646 O O . VAL A 1 358 ? 10.592 12.315 -4.108 1.00 91.94 358 VAL A O 1
ATOM 2649 N N . ILE A 1 359 ? 9.401 11.086 -2.662 1.00 89.31 359 ILE A N 1
ATOM 2650 C CA . ILE A 1 359 ? 10.071 9.818 -3.001 1.00 89.31 359 ILE A CA 1
ATOM 2651 C C . ILE A 1 359 ? 9.612 9.326 -4.380 1.00 89.31 359 ILE A C 1
ATOM 2653 O O . ILE A 1 359 ? 10.462 8.972 -5.193 1.00 89.31 359 ILE A O 1
ATOM 2657 N N . PHE A 1 360 ? 8.311 9.368 -4.686 1.00 90.06 360 PHE A N 1
ATOM 2658 C CA . PHE A 1 360 ? 7.774 8.997 -6.001 1.00 90.06 360 PHE A CA 1
ATOM 2659 C C . PHE A 1 360 ? 8.398 9.805 -7.145 1.00 90.06 360 PHE A C 1
ATOM 2661 O O . PHE A 1 360 ? 8.664 9.227 -8.195 1.00 90.06 360 PHE A O 1
ATOM 2668 N N . PHE A 1 361 ? 8.732 11.084 -6.937 1.00 94.06 361 PHE A N 1
ATOM 2669 C CA . PHE A 1 361 ? 9.513 11.843 -7.918 1.00 94.06 361 PHE A CA 1
ATOM 2670 C C . PHE A 1 361 ? 10.862 11.170 -8.212 1.00 94.06 361 PHE A C 1
ATOM 2672 O O . PHE A 1 361 ? 11.107 10.784 -9.353 1.00 94.06 361 PHE A O 1
ATOM 2679 N N . ALA A 1 362 ? 11.702 10.929 -7.202 1.00 93.69 362 ALA A N 1
ATOM 2680 C CA . ALA A 1 362 ? 13.011 10.300 -7.408 1.00 93.69 362 ALA A CA 1
ATOM 2681 C C . ALA A 1 362 ? 12.913 8.864 -7.974 1.00 93.69 362 ALA A C 1
ATOM 2683 O O . ALA A 1 362 ? 13.700 8.488 -8.844 1.00 93.69 362 ALA A O 1
ATOM 2684 N N . VAL A 1 363 ? 11.916 8.080 -7.539 1.00 90.75 363 VAL A N 1
ATOM 2685 C CA . VAL A 1 363 ? 11.640 6.729 -8.066 1.00 90.75 363 VAL A CA 1
ATOM 2686 C C . VAL A 1 363 ? 11.249 6.784 -9.543 1.00 90.75 363 VAL A C 1
ATOM 2688 O O . VAL A 1 363 ? 11.800 6.023 -10.335 1.00 90.75 363 VAL A O 1
ATOM 2691 N N . SER A 1 364 ? 10.342 7.688 -9.932 1.00 92.94 364 SER A N 1
ATOM 2692 C CA . SER A 1 364 ? 9.861 7.798 -11.316 1.00 92.94 364 SER A CA 1
ATOM 2693 C C . SER A 1 364 ? 11.000 8.058 -12.306 1.00 92.94 364 SER A C 1
ATOM 2695 O O . SER A 1 364 ? 11.099 7.366 -13.316 1.00 92.94 364 SER A O 1
ATOM 2697 N N . GLN A 1 365 ? 11.930 8.961 -11.973 1.00 95.44 365 GLN A N 1
ATOM 2698 C CA . GLN A 1 365 ? 13.080 9.267 -12.830 1.00 95.44 365 GLN A CA 1
ATOM 2699 C C . GLN A 1 365 ? 14.085 8.108 -12.896 1.00 95.44 365 GLN A C 1
ATOM 2701 O O . GLN A 1 365 ? 14.638 7.835 -13.962 1.00 95.44 365 GLN A O 1
ATOM 2706 N N . PHE A 1 366 ? 14.300 7.389 -11.786 1.00 92.62 366 PHE A N 1
ATOM 2707 C CA . PHE A 1 366 ? 15.125 6.178 -11.778 1.00 92.62 366 PHE A CA 1
ATOM 2708 C C . PHE A 1 366 ? 14.518 5.079 -12.663 1.00 92.62 366 PHE A C 1
ATOM 2710 O O . PHE A 1 366 ? 15.206 4.569 -13.546 1.00 92.62 366 PHE A O 1
ATOM 2717 N N . VAL A 1 367 ? 13.236 4.743 -12.477 1.00 89.88 367 VAL A N 1
ATOM 2718 C CA . VAL A 1 367 ? 12.549 3.688 -13.244 1.00 89.88 367 VAL A CA 1
ATOM 2719 C C . VAL A 1 367 ? 12.471 4.048 -14.729 1.00 89.88 367 VAL A C 1
ATOM 2721 O O . VAL A 1 367 ? 12.750 3.196 -15.575 1.00 89.88 367 VAL A O 1
ATOM 2724 N N . ALA A 1 368 ? 12.178 5.309 -15.057 1.00 92.12 368 ALA A N 1
ATOM 2725 C CA . ALA A 1 368 ? 12.184 5.796 -16.432 1.00 92.12 368 ALA A CA 1
ATOM 2726 C C . ALA A 1 368 ? 13.564 5.646 -17.087 1.00 92.12 368 ALA A C 1
ATOM 2728 O O . ALA A 1 368 ? 13.653 5.087 -18.179 1.00 92.12 368 ALA A O 1
ATOM 2729 N N . LEU A 1 369 ? 14.651 6.049 -16.414 1.00 93.62 369 LEU A N 1
ATOM 2730 C CA . LEU A 1 369 ? 16.010 5.875 -16.940 1.00 93.62 369 LEU A CA 1
ATOM 2731 C C . LEU A 1 369 ? 16.381 4.389 -17.084 1.00 93.62 369 LEU A C 1
ATOM 2733 O O . LEU A 1 369 ? 16.937 3.978 -18.103 1.00 93.62 369 LEU A O 1
ATOM 2737 N N . PHE A 1 370 ? 16.057 3.567 -16.087 1.00 90.75 370 PHE A N 1
ATOM 2738 C CA . PHE A 1 370 ? 16.345 2.129 -16.062 1.00 90.75 370 PHE A CA 1
ATOM 2739 C C . PHE A 1 370 ? 15.633 1.369 -17.197 1.00 90.75 370 PHE A C 1
ATOM 2741 O O . PHE A 1 370 ? 16.205 0.449 -17.785 1.00 90.75 370 PHE A O 1
ATOM 2748 N N . LYS A 1 371 ? 14.421 1.810 -17.563 1.00 89.56 371 LYS A N 1
ATOM 2749 C CA . LYS A 1 371 ? 13.662 1.344 -18.733 1.00 89.56 371 LYS A CA 1
ATOM 2750 C C . LYS A 1 371 ? 14.239 1.891 -20.044 1.00 89.56 371 LYS A C 1
ATOM 2752 O O . LYS A 1 371 ? 14.581 1.112 -20.925 1.00 89.56 371 LYS A O 1
ATOM 2757 N N . TRP A 1 372 ? 14.408 3.210 -20.157 1.00 92.88 372 TRP A N 1
ATOM 2758 C CA . TRP A 1 372 ? 14.868 3.908 -21.370 1.00 92.88 372 TRP A CA 1
ATOM 2759 C C . TRP A 1 372 ? 16.271 3.477 -21.829 1.00 92.88 372 TRP A C 1
ATOM 2761 O O . TRP A 1 372 ? 16.540 3.395 -23.027 1.00 92.88 372 TRP A O 1
ATOM 2771 N N . THR A 1 373 ? 17.163 3.160 -20.887 1.00 93.44 373 THR A N 1
ATOM 2772 C CA . THR A 1 373 ? 18.519 2.651 -21.173 1.00 93.44 373 THR A CA 1
ATOM 2773 C C . THR A 1 373 ? 18.541 1.195 -21.655 1.00 93.44 373 THR A C 1
ATOM 2775 O O . THR A 1 373 ? 19.591 0.719 -22.077 1.00 93.44 373 THR A O 1
ATOM 2778 N N . ASN A 1 374 ? 17.416 0.470 -21.599 1.00 91.56 374 ASN A N 1
ATOM 2779 C CA . ASN A 1 374 ? 17.307 -0.989 -21.755 1.00 91.56 374 ASN A CA 1
ATOM 2780 C C . ASN A 1 374 ? 18.076 -1.821 -20.700 1.00 91.56 374 ASN A C 1
ATOM 2782 O O . ASN A 1 374 ? 18.097 -3.052 -20.794 1.00 91.56 374 ASN A O 1
ATOM 2786 N N . ILE A 1 375 ? 18.661 -1.200 -19.660 1.00 90.94 375 ILE A N 1
ATOM 2787 C CA . ILE A 1 375 ? 19.324 -1.935 -18.566 1.00 90.94 375 ILE A CA 1
ATOM 2788 C C . ILE A 1 375 ? 18.325 -2.809 -17.811 1.00 90.94 375 ILE A C 1
ATOM 2790 O O . ILE A 1 375 ? 18.658 -3.953 -17.508 1.00 90.94 375 ILE A O 1
ATOM 2794 N N . GLY A 1 376 ? 17.109 -2.324 -17.541 1.00 87.31 376 GLY A N 1
ATOM 2795 C CA . GLY A 1 376 ? 16.092 -3.117 -16.844 1.00 87.31 376 GLY A CA 1
ATOM 2796 C C . GLY A 1 376 ? 15.811 -4.442 -17.547 1.00 87.31 376 GLY A C 1
ATOM 2797 O O . GLY A 1 376 ? 15.863 -5.497 -16.919 1.00 87.31 376 GLY A O 1
ATOM 2798 N N . THR A 1 377 ? 15.648 -4.407 -18.871 1.00 87.38 377 THR A N 1
ATOM 2799 C CA . THR A 1 377 ? 15.484 -5.602 -19.708 1.00 87.38 377 THR A CA 1
ATOM 2800 C C . THR A 1 377 ? 16.732 -6.492 -19.679 1.00 87.38 377 THR A C 1
ATOM 2802 O O . THR A 1 377 ? 16.605 -7.705 -19.517 1.00 87.38 377 THR A O 1
ATOM 2805 N N . TYR A 1 378 ? 17.941 -5.918 -19.771 1.00 90.25 378 TYR A N 1
ATOM 2806 C CA . TYR A 1 378 ? 19.203 -6.674 -19.695 1.00 90.25 378 TYR A CA 1
ATOM 2807 C C . TYR A 1 378 ? 19.349 -7.426 -18.361 1.00 90.25 378 TYR A C 1
ATOM 2809 O O . TYR A 1 378 ? 19.616 -8.629 -18.349 1.00 90.25 378 TYR A O 1
ATOM 2817 N N . VAL A 1 379 ? 19.136 -6.738 -17.237 1.00 90.06 379 VAL A N 1
ATOM 2818 C CA . VAL A 1 379 ? 19.225 -7.315 -15.886 1.00 90.06 379 VAL A CA 1
ATOM 2819 C C . VAL A 1 379 ? 18.125 -8.355 -15.666 1.00 90.06 379 VAL A C 1
ATOM 2821 O O . VAL A 1 379 ? 18.410 -9.426 -15.135 1.00 90.06 379 VAL A O 1
ATOM 2824 N N . ALA A 1 380 ? 16.896 -8.091 -16.121 1.00 88.50 380 ALA A N 1
ATOM 2825 C CA . ALA A 1 380 ? 15.779 -9.026 -16.013 1.00 88.50 380 ALA A CA 1
ATOM 2826 C C . ALA A 1 380 ? 16.040 -10.346 -16.753 1.00 88.50 380 ALA A C 1
ATOM 2828 O O . ALA A 1 380 ? 15.803 -11.414 -16.189 1.00 88.50 380 ALA A O 1
ATOM 2829 N N . VAL A 1 381 ? 16.547 -10.281 -17.991 1.00 88.56 381 VAL A N 1
ATOM 2830 C CA . VAL A 1 381 ? 16.881 -11.470 -18.793 1.00 88.56 381 VAL A CA 1
ATOM 2831 C C . VAL A 1 381 ? 18.031 -12.243 -18.147 1.00 88.56 381 VAL A C 1
ATOM 2833 O O . VAL A 1 381 ? 17.855 -13.412 -17.817 1.00 88.56 381 VAL A O 1
ATOM 2836 N N . ARG A 1 382 ? 19.168 -11.589 -17.865 1.00 90.25 382 ARG A N 1
ATOM 2837 C CA . ARG A 1 382 ? 20.344 -12.258 -17.278 1.00 90.25 382 ARG A CA 1
ATOM 2838 C C . ARG A 1 382 ? 20.079 -12.835 -15.886 1.00 90.25 382 ARG A C 1
ATOM 2840 O O . ARG A 1 382 ? 20.574 -13.914 -15.574 1.00 90.25 382 ARG A O 1
ATOM 2847 N N . GLY A 1 383 ? 19.292 -12.144 -15.062 1.00 89.00 383 GLY A N 1
ATOM 2848 C CA . GLY A 1 383 ? 18.849 -12.658 -13.767 1.00 89.00 383 GLY A CA 1
ATOM 2849 C C . GLY A 1 383 ? 17.915 -13.860 -13.912 1.00 89.00 383 GLY A C 1
ATOM 2850 O O . GLY A 1 383 ? 18.024 -14.817 -13.151 1.00 89.00 383 GLY A O 1
ATOM 2851 N N . ALA A 1 384 ? 17.032 -13.855 -14.915 1.00 87.69 384 ALA A N 1
ATOM 2852 C CA . ALA A 1 384 ? 16.136 -14.977 -15.167 1.00 87.69 384 ALA A CA 1
ATOM 2853 C C . ALA A 1 384 ? 16.885 -16.209 -15.691 1.00 87.69 384 ALA A C 1
ATOM 2855 O O . ALA A 1 384 ? 16.540 -17.319 -15.298 1.00 87.69 384 ALA A O 1
ATOM 2856 N N . ASP A 1 385 ? 17.917 -16.021 -16.515 1.00 88.19 385 ASP A N 1
ATOM 2857 C CA . ASP A 1 385 ? 18.829 -17.088 -16.941 1.00 88.19 385 ASP A CA 1
ATOM 2858 C C . ASP A 1 385 ? 19.556 -17.695 -15.732 1.00 88.19 385 ASP A C 1
ATOM 2860 O O . ASP A 1 385 ? 19.390 -18.880 -15.458 1.00 88.19 385 ASP A O 1
ATOM 2864 N N . ALA A 1 386 ? 20.209 -16.871 -14.905 1.00 87.38 386 ALA A N 1
ATOM 2865 C CA . ALA A 1 386 ? 20.896 -17.342 -13.699 1.00 87.38 386 ALA A CA 1
ATOM 2866 C C . ALA A 1 386 ? 19.971 -18.087 -12.708 1.00 87.38 386 ALA A C 1
ATOM 2868 O O . ALA A 1 386 ? 20.399 -19.032 -12.048 1.00 87.38 386 ALA A O 1
ATOM 2869 N N . LEU A 1 387 ? 18.690 -17.703 -12.607 1.00 85.25 387 LEU A N 1
ATOM 2870 C CA . LEU A 1 387 ? 17.701 -18.431 -11.799 1.00 85.25 387 LEU A CA 1
ATOM 2871 C C . LEU A 1 387 ? 17.212 -19.741 -12.441 1.00 85.25 387 LEU A C 1
ATOM 2873 O O . LEU A 1 387 ? 16.816 -20.648 -11.707 1.00 85.25 387 LEU A O 1
ATOM 2877 N N . ARG A 1 388 ? 17.228 -19.862 -13.776 1.00 82.75 388 ARG A N 1
ATOM 2878 C CA . ARG A 1 388 ? 16.946 -21.124 -14.490 1.00 82.75 388 ARG A CA 1
ATOM 2879 C C . ARG A 1 388 ? 18.110 -22.102 -14.338 1.00 82.75 388 ARG A C 1
ATOM 2881 O O . ARG A 1 388 ? 17.867 -23.270 -14.045 1.00 82.75 388 ARG A O 1
ATOM 2888 N N . ASP A 1 389 ? 19.343 -21.616 -14.465 1.00 86.50 389 ASP A N 1
ATOM 2889 C CA . ASP A 1 389 ? 20.575 -22.416 -14.396 1.00 86.50 389 ASP A CA 1
ATOM 2890 C C . ASP A 1 389 ? 20.768 -23.093 -13.027 1.00 86.50 389 ASP A C 1
ATOM 2892 O O . ASP A 1 389 ? 21.329 -24.183 -12.939 1.00 86.50 389 ASP A O 1
ATOM 2896 N N . LEU A 1 390 ? 20.234 -22.497 -11.952 1.00 85.62 390 LEU A N 1
ATOM 2897 C CA . LEU A 1 390 ? 20.189 -23.106 -10.616 1.00 85.62 390 LEU A CA 1
ATOM 2898 C C . LEU A 1 390 ? 19.274 -24.343 -10.520 1.00 85.62 390 LEU A C 1
ATOM 2900 O O . LEU A 1 390 ? 19.350 -25.067 -9.528 1.00 85.62 390 LEU A O 1
ATOM 2904 N N . GLY A 1 391 ? 18.365 -24.564 -11.478 1.00 82.44 391 GLY A N 1
ATOM 2905 C CA . GLY A 1 391 ? 17.438 -25.707 -11.514 1.00 82.44 391 GLY A CA 1
ATOM 2906 C C . GLY A 1 391 ? 16.478 -25.824 -10.317 1.00 82.44 391 GLY A C 1
ATOM 2907 O O . GLY A 1 391 ? 15.808 -26.846 -10.158 1.00 82.44 391 GLY A O 1
ATOM 2908 N N . ALA A 1 392 ? 16.423 -24.814 -9.446 1.00 82.38 392 ALA A N 1
ATOM 2909 C CA . ALA A 1 392 ? 15.787 -24.918 -8.140 1.00 82.38 392 ALA A CA 1
ATOM 2910 C C . ALA A 1 392 ? 14.246 -24.965 -8.239 1.00 82.38 392 ALA A C 1
ATOM 2912 O O . ALA A 1 392 ? 13.652 -24.198 -9.004 1.00 82.38 392 ALA A O 1
ATOM 2913 N N . PRO A 1 393 ? 13.558 -25.797 -7.428 1.00 85.75 393 PRO A N 1
ATOM 2914 C CA . PRO A 1 393 ? 12.100 -25.812 -7.382 1.00 85.75 393 PRO A CA 1
ATOM 2915 C C . PRO A 1 393 ? 11.535 -24.428 -7.055 1.00 85.75 393 PRO A C 1
ATOM 2917 O O . PRO A 1 393 ? 12.041 -23.735 -6.172 1.00 85.75 393 PRO A O 1
ATOM 2920 N N . THR A 1 394 ? 10.433 -24.044 -7.704 1.00 81.75 394 THR A N 1
ATOM 2921 C CA . THR A 1 394 ? 9.840 -22.701 -7.580 1.00 81.75 394 THR A CA 1
ATOM 2922 C C . THR A 1 394 ? 9.596 -22.281 -6.126 1.00 81.75 394 THR A C 1
ATOM 2924 O O . THR A 1 394 ? 9.852 -21.135 -5.775 1.00 81.75 394 THR A O 1
ATOM 2927 N N . LEU A 1 395 ? 9.179 -23.207 -5.252 1.00 84.88 395 LEU A N 1
ATOM 2928 C CA . LEU A 1 395 ? 9.003 -22.941 -3.818 1.00 84.88 395 LEU A CA 1
ATOM 2929 C C . LEU A 1 395 ? 10.313 -22.528 -3.120 1.00 84.88 395 LEU A C 1
ATOM 2931 O O . LEU A 1 395 ? 10.301 -21.616 -2.301 1.00 84.88 395 LEU A O 1
ATOM 2935 N N . VAL A 1 396 ? 11.442 -23.156 -3.465 1.00 86.50 396 VAL A N 1
ATOM 2936 C CA . VAL A 1 396 ? 12.765 -22.809 -2.918 1.00 86.50 396 VAL A CA 1
ATOM 2937 C C . VAL A 1 396 ? 13.174 -21.411 -3.376 1.00 86.50 396 VAL A C 1
ATOM 2939 O O . VAL A 1 396 ? 13.631 -20.620 -2.557 1.00 86.50 396 VAL A O 1
ATOM 2942 N N . LEU A 1 397 ? 12.930 -21.070 -4.647 1.00 83.31 397 LEU A N 1
ATOM 2943 C CA . LEU A 1 397 ? 13.171 -19.720 -5.165 1.00 83.31 397 LEU A CA 1
ATOM 2944 C C . LEU A 1 397 ? 12.356 -18.662 -4.401 1.00 83.31 397 LEU A C 1
ATOM 2946 O O . LEU A 1 397 ? 12.919 -17.643 -4.011 1.00 83.31 397 LEU A O 1
ATOM 2950 N N . PHE A 1 398 ? 11.074 -18.916 -4.109 1.00 83.38 398 PHE A N 1
ATOM 2951 C CA . PHE A 1 398 ? 10.262 -18.003 -3.289 1.00 83.38 398 PHE A CA 1
ATOM 2952 C C . PHE A 1 398 ? 10.749 -17.905 -1.837 1.00 83.38 398 PHE A C 1
ATOM 2954 O O . PHE A 1 398 ? 10.814 -16.801 -1.306 1.00 83.38 398 PHE A O 1
ATOM 2961 N N . LEU A 1 399 ? 11.152 -19.008 -1.200 1.00 87.62 399 LEU A N 1
ATOM 2962 C CA . LEU A 1 399 ? 11.688 -18.978 0.169 1.00 87.62 399 LEU A CA 1
ATOM 2963 C C . LEU A 1 399 ? 13.012 -18.201 0.261 1.00 87.62 399 LEU A C 1
ATOM 2965 O O . LEU A 1 399 ? 13.185 -17.396 1.176 1.00 87.62 399 LEU A O 1
ATOM 2969 N N . VAL A 1 400 ? 13.919 -18.383 -0.705 1.00 87.31 400 VAL A N 1
ATOM 2970 C CA . VAL A 1 400 ? 15.165 -17.601 -0.810 1.00 87.31 400 VAL A CA 1
ATOM 2971 C C . VAL A 1 400 ? 14.860 -16.120 -1.052 1.00 87.31 400 VAL A C 1
ATOM 2973 O O . VAL A 1 400 ? 15.486 -15.260 -0.435 1.00 87.31 400 VAL A O 1
ATOM 2976 N N . LEU A 1 401 ? 13.865 -15.808 -1.889 1.00 85.88 401 LEU A N 1
ATOM 2977 C CA . LEU A 1 401 ? 13.446 -14.434 -2.163 1.00 85.88 401 LEU A CA 1
ATOM 2978 C C . LEU A 1 401 ? 12.874 -13.735 -0.923 1.00 85.88 401 LEU A C 1
ATOM 2980 O O . LEU A 1 401 ? 13.267 -12.612 -0.614 1.00 85.88 401 LEU A O 1
ATOM 2984 N N . ILE A 1 402 ? 11.987 -14.415 -0.191 1.00 88.94 402 ILE A N 1
ATOM 2985 C CA . ILE A 1 402 ? 11.403 -13.925 1.064 1.00 88.94 402 ILE A CA 1
ATOM 2986 C C . ILE A 1 402 ? 12.511 -13.686 2.096 1.00 88.94 402 ILE A C 1
ATOM 2988 O O . ILE A 1 402 ? 12.542 -12.625 2.718 1.00 88.94 402 ILE A O 1
ATOM 2992 N N . ALA A 1 403 ? 13.467 -14.611 2.234 1.00 90.31 403 ALA A N 1
ATOM 2993 C CA . ALA A 1 403 ? 14.611 -14.444 3.129 1.00 90.31 403 ALA A CA 1
ATOM 2994 C C . ALA A 1 403 ? 15.510 -13.256 2.728 1.00 90.31 403 ALA A C 1
ATOM 2996 O O . ALA A 1 403 ? 15.942 -12.492 3.593 1.00 90.31 403 ALA A O 1
ATOM 2997 N N . ALA A 1 404 ? 15.755 -13.055 1.429 1.00 88.69 404 ALA A N 1
ATOM 2998 C CA . ALA A 1 404 ? 16.541 -11.931 0.920 1.00 88.69 404 ALA A CA 1
ATOM 2999 C C . ALA A 1 404 ? 15.847 -10.578 1.163 1.00 88.69 404 ALA A C 1
ATOM 3001 O O . ALA A 1 404 ? 16.479 -9.644 1.657 1.00 88.69 404 ALA A O 1
ATOM 3002 N N . VAL A 1 405 ? 14.544 -10.472 0.882 1.00 89.12 405 VAL A N 1
ATOM 3003 C CA . VAL A 1 405 ? 13.765 -9.241 1.107 1.00 89.12 405 VAL A CA 1
ATOM 3004 C C . VAL A 1 405 ? 13.592 -8.957 2.603 1.00 89.12 405 VAL A C 1
ATOM 3006 O O . VAL A 1 405 ? 13.757 -7.810 3.018 1.00 89.12 405 VAL A O 1
ATOM 3009 N N . ALA A 1 406 ? 13.381 -9.978 3.440 1.00 89.00 406 ALA A N 1
ATOM 3010 C CA . ALA A 1 406 ? 13.390 -9.828 4.897 1.00 89.00 406 ALA A CA 1
ATOM 3011 C C . ALA A 1 406 ? 14.755 -9.338 5.419 1.00 89.00 406 ALA A C 1
ATOM 3013 O O . ALA A 1 406 ? 14.805 -8.458 6.278 1.00 89.00 406 ALA A O 1
ATOM 3014 N N . GLY A 1 407 ? 15.862 -9.843 4.859 1.00 89.06 407 GLY A N 1
ATOM 3015 C CA . GLY A 1 407 ? 17.216 -9.365 5.155 1.00 89.06 407 GLY A CA 1
ATOM 3016 C C . GLY A 1 407 ? 17.442 -7.903 4.755 1.00 89.06 407 GLY A C 1
ATOM 3017 O O . GLY A 1 407 ? 17.996 -7.133 5.538 1.00 89.06 407 GLY A O 1
ATOM 3018 N N . LEU A 1 408 ? 16.956 -7.484 3.580 1.00 86.88 408 LEU A N 1
ATOM 3019 C CA . LEU A 1 408 ? 16.993 -6.080 3.146 1.00 86.88 408 LEU A CA 1
ATOM 3020 C C . LEU A 1 408 ? 16.131 -5.168 4.035 1.00 86.88 408 LEU A C 1
ATOM 3022 O O . LEU A 1 408 ? 16.521 -4.029 4.295 1.00 86.88 408 LEU A O 1
ATOM 3026 N N . ASN A 1 409 ? 15.007 -5.661 4.561 1.00 86.12 409 ASN A N 1
ATOM 3027 C CA . ASN A 1 409 ? 14.129 -4.904 5.458 1.00 86.12 409 ASN A CA 1
ATOM 3028 C C . ASN A 1 409 ? 14.757 -4.621 6.841 1.00 86.12 409 ASN A C 1
ATOM 3030 O O . ASN A 1 409 ? 14.320 -3.711 7.541 1.00 86.12 409 ASN A O 1
ATOM 3034 N N . LEU A 1 410 ? 15.824 -5.335 7.228 1.00 86.12 410 LEU A N 1
ATOM 3035 C CA . LEU A 1 410 ? 16.649 -4.970 8.394 1.00 86.12 410 LEU A CA 1
ATOM 3036 C C . LEU A 1 410 ? 17.480 -3.696 8.154 1.00 86.12 410 LEU A C 1
ATOM 3038 O O . LEU A 1 410 ? 17.969 -3.095 9.109 1.00 86.12 410 LEU A O 1
ATOM 3042 N N . LEU A 1 411 ? 17.665 -3.296 6.891 1.00 83.69 411 LEU A N 1
ATOM 3043 C CA . LEU A 1 411 ? 18.465 -2.137 6.485 1.00 83.69 411 LEU A CA 1
ATOM 3044 C C . LEU A 1 411 ? 17.592 -0.978 5.975 1.00 83.69 411 LEU A C 1
ATOM 3046 O O . LEU A 1 411 ? 17.901 0.181 6.246 1.00 83.69 411 LEU A O 1
ATOM 3050 N N . ILE A 1 412 ? 16.500 -1.279 5.262 1.00 83.19 412 ILE A N 1
ATOM 3051 C CA . ILE A 1 412 ? 15.550 -0.306 4.703 1.00 83.19 412 ILE A CA 1
ATOM 3052 C C . ILE A 1 412 ? 14.214 -0.435 5.448 1.00 83.19 412 ILE A C 1
ATOM 3054 O O . ILE A 1 412 ? 13.403 -1.297 5.133 1.00 83.19 412 ILE A O 1
ATOM 3058 N N . THR A 1 413 ? 13.961 0.449 6.419 1.00 74.81 413 THR A N 1
ATOM 3059 C CA . THR A 1 413 ? 12.808 0.375 7.351 1.00 74.81 413 THR A CA 1
ATOM 3060 C C . THR A 1 413 ? 11.467 0.866 6.781 1.00 74.81 413 THR A C 1
ATOM 3062 O O . THR A 1 413 ? 10.526 1.129 7.533 1.00 74.81 413 THR A O 1
ATOM 3065 N N . SER A 1 414 ? 11.377 1.051 5.463 1.00 79.38 414 SER A N 1
ATOM 3066 C CA . SER A 1 414 ? 10.171 1.506 4.769 1.00 79.38 414 SER A CA 1
ATOM 3067 C C . SER A 1 414 ? 9.858 0.544 3.633 1.00 79.38 414 SER A C 1
ATOM 3069 O O . SER A 1 414 ? 10.515 0.585 2.592 1.00 79.38 414 SER A O 1
ATOM 3071 N N . GLY A 1 415 ? 8.833 -0.294 3.820 1.00 80.25 415 GLY A N 1
ATOM 3072 C CA . GLY A 1 415 ? 8.403 -1.280 2.824 1.00 80.25 415 GLY A CA 1
ATOM 3073 C C . GLY A 1 415 ? 8.105 -0.660 1.454 1.00 80.25 415 GLY A C 1
ATOM 3074 O O . GLY A 1 415 ? 8.494 -1.215 0.434 1.00 80.25 415 GLY A O 1
ATOM 3075 N N . GLN A 1 416 ? 7.521 0.543 1.417 1.00 81.12 416 GLN A N 1
ATOM 3076 C CA . GLN A 1 416 ? 7.268 1.289 0.176 1.00 81.12 416 GLN A CA 1
ATOM 3077 C C . GLN A 1 416 ? 8.567 1.669 -0.558 1.00 81.12 416 GLN A C 1
ATOM 3079 O O . GLN A 1 416 ? 8.664 1.489 -1.770 1.00 81.12 416 GLN A O 1
ATOM 3084 N N . ALA A 1 417 ? 9.595 2.137 0.161 1.00 82.19 417 ALA A N 1
ATOM 3085 C CA . ALA A 1 417 ? 10.899 2.448 -0.431 1.00 82.19 417 ALA A CA 1
ATOM 3086 C C . ALA A 1 417 ? 11.680 1.184 -0.837 1.00 82.19 417 ALA A C 1
ATOM 3088 O O . ALA A 1 417 ? 12.357 1.182 -1.865 1.00 82.19 417 ALA A O 1
ATOM 3089 N N . LEU A 1 418 ? 11.565 0.106 -0.054 1.00 87.69 418 LEU A N 1
ATOM 3090 C CA . LEU A 1 418 ? 12.143 -1.200 -0.369 1.00 87.69 418 LEU A CA 1
ATOM 3091 C C . LEU A 1 418 ? 11.509 -1.790 -1.637 1.00 87.69 418 LEU A C 1
ATOM 3093 O O . LEU A 1 418 ? 12.229 -2.225 -2.530 1.00 87.69 418 LEU A O 1
ATOM 3097 N N . TRP A 1 419 ? 10.183 -1.738 -1.774 1.00 89.38 419 TRP A N 1
ATOM 3098 C CA . TRP A 1 419 ? 9.491 -2.206 -2.976 1.00 89.38 419 TRP A CA 1
ATOM 3099 C C . TRP A 1 419 ? 9.811 -1.344 -4.202 1.00 89.38 419 TRP A C 1
ATOM 3101 O O . TRP A 1 419 ? 10.116 -1.891 -5.258 1.00 89.38 419 TRP A O 1
ATOM 3111 N N . ALA A 1 420 ? 9.859 -0.015 -4.057 1.00 85.56 420 ALA A N 1
ATOM 3112 C CA . ALA A 1 420 ? 10.280 0.896 -5.126 1.00 85.56 420 ALA A CA 1
ATOM 3113 C C . ALA A 1 420 ? 11.699 0.603 -5.659 1.00 85.56 420 ALA A C 1
ATOM 3115 O O . ALA A 1 420 ? 11.970 0.794 -6.844 1.00 85.56 420 ALA A O 1
ATOM 3116 N N . LEU A 1 421 ? 12.599 0.131 -4.791 1.00 85.19 421 LEU A N 1
ATOM 3117 C CA . LEU A 1 421 ? 13.961 -0.279 -5.143 1.00 85.19 421 LEU A CA 1
ATOM 3118 C C . LEU A 1 421 ? 13.991 -1.644 -5.843 1.00 85.19 421 LEU A C 1
ATOM 3120 O O . LEU A 1 421 ? 14.742 -1.848 -6.794 1.00 85.19 421 LEU A O 1
ATOM 3124 N N . VAL A 1 422 ? 13.206 -2.590 -5.332 1.00 89.44 422 VAL A N 1
ATOM 3125 C CA . VAL A 1 422 ? 13.367 -4.021 -5.606 1.00 89.44 422 VAL A CA 1
ATOM 3126 C C . VAL A 1 422 ? 12.433 -4.516 -6.720 1.00 89.44 422 VAL A C 1
ATOM 3128 O O . VAL A 1 422 ? 12.837 -5.355 -7.530 1.00 89.44 422 VAL A O 1
ATOM 3131 N N . ALA A 1 423 ? 11.214 -3.980 -6.826 1.00 90.06 423 ALA A N 1
ATOM 3132 C CA . ALA A 1 423 ? 10.229 -4.394 -7.826 1.00 90.06 423 ALA A CA 1
ATOM 3133 C C . ALA A 1 423 ? 10.704 -4.223 -9.285 1.00 90.06 423 ALA A C 1
ATOM 3135 O O . ALA A 1 423 ? 10.526 -5.180 -10.043 1.00 90.06 423 ALA A O 1
ATOM 3136 N N . PRO A 1 424 ? 11.364 -3.110 -9.691 1.00 87.25 424 PRO A N 1
ATOM 3137 C CA . PRO A 1 424 ? 11.849 -2.920 -11.066 1.00 87.25 424 PRO A CA 1
ATOM 3138 C C . PRO A 1 424 ? 12.873 -3.964 -11.534 1.00 87.25 424 PRO A C 1
ATOM 3140 O O . 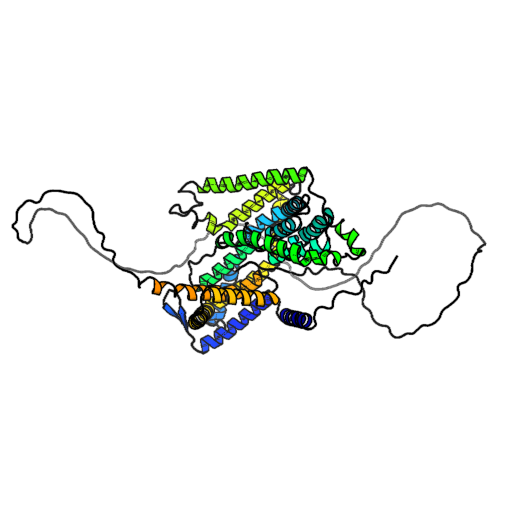PRO A 1 424 ? 13.116 -4.076 -12.731 1.00 87.25 424 PRO A O 1
ATOM 3143 N N . VAL A 1 425 ? 13.469 -4.726 -10.609 1.00 87.56 425 VAL A N 1
ATOM 3144 C CA . VAL A 1 425 ? 14.406 -5.819 -10.906 1.00 87.56 425 VAL A CA 1
ATOM 3145 C C . VAL A 1 425 ? 13.729 -7.182 -10.741 1.00 87.56 425 VAL A C 1
ATOM 3147 O O . VAL A 1 425 ? 13.788 -8.017 -11.645 1.00 87.56 425 VAL A O 1
ATOM 3150 N N . LEU A 1 426 ? 13.055 -7.417 -9.607 1.00 89.00 426 LEU A N 1
ATOM 3151 C CA . LEU A 1 426 ? 12.475 -8.727 -9.301 1.00 89.00 426 LEU A CA 1
ATOM 3152 C C . LEU A 1 426 ? 11.262 -9.074 -10.161 1.00 89.00 426 LEU A C 1
ATOM 3154 O O . LEU A 1 426 ? 11.190 -10.197 -10.653 1.00 89.00 426 LEU A O 1
ATOM 3158 N N . VAL A 1 427 ? 10.304 -8.159 -10.335 1.00 90.94 427 VAL A N 1
ATOM 3159 C CA . VAL A 1 427 ? 9.049 -8.475 -11.040 1.00 90.94 427 VAL A CA 1
ATOM 3160 C C . VAL A 1 427 ? 9.332 -8.896 -12.493 1.00 90.94 427 VAL A C 1
ATOM 3162 O O . VAL A 1 427 ? 8.871 -9.973 -12.879 1.00 90.94 427 VAL A O 1
ATOM 3165 N N . PRO A 1 428 ? 10.173 -8.179 -13.270 1.00 88.94 428 PRO A N 1
ATOM 3166 C CA . PRO A 1 428 ? 10.610 -8.623 -14.596 1.00 88.94 428 PRO A CA 1
ATOM 3167 C C . PRO A 1 428 ? 11.276 -10.004 -14.601 1.00 88.94 428 PRO A C 1
ATOM 3169 O O . PRO A 1 428 ? 10.880 -10.890 -15.357 1.00 88.94 428 PRO A O 1
ATOM 3172 N N . MET A 1 429 ? 12.255 -10.220 -13.721 1.00 89.06 429 MET A N 1
ATOM 3173 C CA . MET A 1 429 ? 13.003 -11.477 -13.620 1.00 89.06 429 MET A CA 1
ATOM 3174 C C . MET A 1 429 ? 12.093 -12.677 -13.276 1.00 89.06 429 MET A C 1
ATOM 3176 O O . MET A 1 429 ? 12.229 -13.769 -13.838 1.00 89.06 429 MET A O 1
ATOM 3180 N N . LEU A 1 430 ? 11.118 -12.476 -12.385 1.00 87.75 430 LEU A N 1
ATOM 3181 C CA . LEU A 1 430 ? 10.158 -13.501 -11.959 1.00 87.75 430 LEU A CA 1
ATOM 3182 C C . LEU A 1 430 ? 9.070 -13.774 -13.009 1.00 87.75 430 LEU A C 1
ATOM 3184 O O . LEU A 1 430 ? 8.597 -14.906 -13.126 1.00 87.75 430 LEU A O 1
ATOM 3188 N N . MET A 1 431 ? 8.707 -12.780 -13.825 1.00 87.50 431 MET A N 1
ATOM 3189 C CA . MET A 1 431 ? 7.880 -13.002 -15.017 1.00 87.50 431 MET A CA 1
ATOM 3190 C C . MET A 1 431 ? 8.623 -13.868 -16.044 1.00 87.50 431 MET A C 1
ATOM 3192 O O . MET A 1 431 ? 8.068 -14.854 -16.526 1.00 87.50 431 MET A O 1
ATOM 3196 N N . LEU A 1 432 ? 9.889 -13.554 -16.340 1.00 85.38 432 LEU A N 1
ATOM 3197 C CA . LEU A 1 432 ? 10.682 -14.252 -17.360 1.00 85.38 432 LEU A CA 1
ATOM 3198 C C . LEU A 1 432 ? 11.057 -15.688 -16.972 1.00 85.38 432 LEU A C 1
ATOM 3200 O O . LEU A 1 432 ? 11.024 -16.587 -17.815 1.00 85.38 432 LEU A O 1
ATOM 3204 N N . THR A 1 433 ? 11.380 -15.943 -15.704 1.00 81.31 433 THR A N 1
ATOM 3205 C CA . THR A 1 433 ? 11.581 -17.321 -15.209 1.00 81.31 433 THR A CA 1
ATOM 3206 C C . THR A 1 433 ? 10.322 -18.174 -15.373 1.00 81.31 433 THR A C 1
ATOM 3208 O O . THR A 1 433 ? 10.422 -19.319 -15.810 1.00 81.31 433 THR A O 1
ATOM 3211 N N . ARG A 1 434 ? 9.131 -17.616 -15.105 1.00 63.41 434 ARG A N 1
ATOM 3212 C CA . ARG A 1 434 ? 7.852 -18.335 -15.237 1.00 63.41 434 ARG A CA 1
ATOM 3213 C C . ARG A 1 434 ? 7.398 -18.550 -16.685 1.00 63.41 434 ARG A C 1
ATOM 3215 O O . ARG A 1 434 ? 6.883 -19.625 -16.979 1.00 63.41 434 ARG A O 1
ATOM 3222 N N . THR A 1 435 ? 7.578 -17.595 -17.603 1.00 50.25 435 THR A N 1
ATOM 3223 C CA . THR A 1 435 ? 7.059 -17.730 -18.986 1.00 50.25 435 THR A CA 1
ATOM 3224 C C . THR A 1 435 ? 7.715 -18.855 -19.790 1.00 50.25 435 THR A C 1
ATOM 3226 O O . THR A 1 435 ? 7.066 -19.425 -20.664 1.00 50.25 435 THR A O 1
ATOM 3229 N N . ALA A 1 436 ? 8.955 -19.234 -19.468 1.00 38.38 436 ALA A N 1
ATOM 3230 C CA . ALA A 1 436 ? 9.624 -20.391 -20.070 1.00 38.38 436 ALA A CA 1
ATOM 3231 C C . ALA A 1 436 ? 9.136 -21.750 -19.513 1.00 38.38 436 ALA A C 1
ATOM 3233 O O . ALA A 1 436 ? 9.273 -22.776 -20.178 1.00 38.38 436 ALA A O 1
ATOM 3234 N N . ALA A 1 437 ? 8.557 -21.765 -18.308 1.00 34.41 437 ALA A N 1
ATOM 3235 C CA . ALA A 1 437 ? 8.222 -22.969 -17.548 1.00 34.41 437 ALA A CA 1
ATOM 3236 C C . ALA A 1 437 ? 6.726 -22.995 -17.174 1.00 34.41 437 ALA A C 1
ATOM 3238 O O . ALA A 1 437 ? 6.364 -22.933 -15.997 1.00 34.41 437 ALA A O 1
ATOM 3239 N N . PRO A 1 438 ? 5.838 -23.091 -18.183 1.00 33.28 438 PRO A N 1
ATOM 3240 C CA . PRO A 1 438 ? 5.251 -24.420 -18.401 1.00 33.28 438 PRO A CA 1
ATOM 3241 C C . PRO A 1 438 ? 5.063 -24.832 -19.878 1.00 33.28 438 PRO A C 1
ATOM 3243 O O . PRO A 1 438 ? 4.500 -25.897 -20.139 1.00 33.28 438 PRO A O 1
ATOM 3246 N N . ALA A 1 439 ? 5.516 -24.031 -20.849 1.00 30.77 439 ALA A N 1
ATOM 3247 C CA . ALA A 1 439 ? 5.217 -24.243 -22.272 1.00 30.77 439 ALA A CA 1
ATOM 3248 C C . ALA A 1 439 ? 5.709 -25.600 -22.822 1.00 30.77 439 ALA A C 1
ATOM 3250 O O . ALA A 1 439 ? 5.010 -26.246 -23.597 1.00 30.77 439 ALA A O 1
ATOM 3251 N N . THR A 1 440 ? 6.879 -26.071 -22.385 1.00 31.23 440 THR A N 1
ATOM 3252 C CA . THR A 1 440 ? 7.480 -27.346 -22.822 1.00 31.23 440 THR A CA 1
ATOM 3253 C C . THR A 1 440 ? 6.869 -28.589 -22.166 1.00 31.23 440 THR A C 1
ATOM 3255 O O . THR A 1 440 ? 6.993 -29.684 -22.710 1.00 31.23 440 THR A O 1
ATOM 3258 N N . ALA A 1 441 ? 6.177 -28.450 -21.030 1.00 30.56 441 ALA A N 1
ATOM 3259 C CA . ALA A 1 441 ? 5.560 -29.579 -20.326 1.00 30.56 441 ALA A CA 1
ATOM 3260 C C . ALA A 1 441 ? 4.185 -29.972 -20.905 1.00 30.56 441 ALA A C 1
ATOM 3262 O O . ALA A 1 441 ? 3.780 -31.132 -20.806 1.00 30.56 441 ALA A O 1
ATOM 3263 N N . ALA A 1 442 ? 3.470 -29.025 -21.521 1.00 28.72 442 ALA A N 1
ATOM 3264 C CA . ALA A 1 442 ? 2.121 -29.242 -22.048 1.00 28.72 442 ALA A CA 1
ATOM 3265 C C . ALA A 1 442 ? 2.097 -30.077 -23.345 1.00 28.72 442 ALA A C 1
ATOM 3267 O O . ALA A 1 442 ? 1.195 -30.891 -23.548 1.00 28.72 442 ALA A O 1
ATOM 3268 N N . THR A 1 443 ? 3.103 -29.924 -24.209 1.00 29.84 443 THR A N 1
ATOM 3269 C CA . THR A 1 443 ? 3.122 -30.506 -25.566 1.00 29.84 443 THR A CA 1
ATOM 3270 C C . THR A 1 443 ? 3.426 -32.014 -25.597 1.00 29.84 443 THR A C 1
ATOM 3272 O O . THR A 1 443 ? 3.257 -32.658 -26.628 1.00 29.84 443 THR A O 1
ATOM 3275 N N . GLY A 1 444 ? 3.862 -32.606 -24.477 1.00 30.23 444 GLY A N 1
ATOM 3276 C CA . GLY A 1 444 ? 4.394 -33.978 -24.425 1.00 30.23 444 GLY A CA 1
ATOM 3277 C C . GLY A 1 444 ? 3.411 -35.107 -24.078 1.00 30.23 444 GLY A C 1
ATOM 3278 O O . GLY A 1 444 ? 3.835 -36.259 -24.002 1.00 30.23 444 GLY A O 1
ATOM 3279 N N . ARG A 1 445 ? 2.121 -34.833 -23.808 1.00 30.28 445 ARG A N 1
ATOM 3280 C CA . ARG A 1 445 ? 1.162 -35.856 -23.310 1.00 30.28 445 ARG A CA 1
ATOM 3281 C C . ARG A 1 445 ? -0.178 -35.952 -24.054 1.00 30.28 445 ARG A C 1
ATOM 3283 O O . ARG A 1 445 ? -1.179 -36.396 -23.492 1.00 30.28 445 ARG A O 1
ATOM 3290 N N . GLY A 1 446 ? -0.182 -35.659 -25.352 1.00 25.98 446 GLY A N 1
ATOM 3291 C CA . GLY A 1 446 ? -1.308 -35.959 -26.247 1.00 25.98 446 GLY A CA 1
ATOM 3292 C C . GLY A 1 446 ? -1.470 -37.455 -26.563 1.00 25.98 446 GLY A C 1
ATOM 3293 O O . GLY A 1 446 ? -1.195 -37.876 -27.681 1.00 25.98 446 GLY A O 1
ATOM 3294 N N . ARG A 1 447 ? -1.933 -38.281 -25.610 1.00 26.27 447 ARG A N 1
ATOM 3295 C CA . ARG A 1 447 ? -2.388 -39.659 -25.910 1.00 26.27 447 ARG A CA 1
ATOM 3296 C C . ARG A 1 447 ? -3.790 -39.614 -26.545 1.00 26.27 447 ARG A C 1
ATOM 3298 O O . ARG A 1 447 ? -4.727 -39.217 -25.850 1.00 26.27 447 ARG A O 1
ATOM 3305 N N . PRO A 1 448 ? -3.992 -40.068 -27.798 1.00 29.97 448 PRO A N 1
ATOM 3306 C CA . PRO A 1 448 ? -5.314 -40.064 -28.420 1.00 29.97 448 PRO A CA 1
ATOM 3307 C C . PRO A 1 448 ? -6.207 -41.155 -27.809 1.00 29.97 448 PRO A C 1
ATOM 3309 O O . PRO A 1 448 ? -6.109 -42.335 -28.153 1.00 29.97 448 PRO A O 1
ATOM 3312 N N . ARG A 1 449 ? -7.115 -40.770 -26.905 1.00 29.02 449 ARG A N 1
ATOM 3313 C CA . ARG A 1 449 ? -8.227 -41.640 -26.500 1.00 29.02 449 ARG A CA 1
ATOM 3314 C C . ARG A 1 449 ? -9.216 -41.740 -27.662 1.00 29.02 449 ARG A C 1
ATOM 3316 O O . ARG A 1 449 ? -9.948 -40.795 -27.930 1.00 29.02 449 ARG A O 1
ATOM 3323 N N . ARG A 1 450 ? -9.249 -42.903 -28.322 1.00 29.66 450 ARG A N 1
ATOM 3324 C CA . ARG A 1 450 ? -10.337 -43.279 -29.238 1.00 29.66 450 ARG A CA 1
ATOM 3325 C C . ARG A 1 450 ? -11.670 -43.152 -28.495 1.00 29.66 450 ARG A C 1
ATOM 3327 O O . ARG A 1 450 ? -11.841 -43.796 -27.460 1.00 29.66 450 ARG A O 1
ATOM 3334 N N . SER A 1 451 ? -12.609 -42.376 -29.026 1.00 29.03 451 SER A N 1
ATOM 3335 C CA . SER A 1 451 ? -14.012 -42.512 -28.644 1.00 29.03 451 SER A CA 1
ATOM 3336 C C . SER A 1 451 ? -14.521 -43.871 -29.134 1.00 29.03 451 SER A C 1
ATOM 3338 O O . SER A 1 451 ? -14.235 -44.294 -30.255 1.00 29.03 451 SER A O 1
ATOM 3340 N N . ARG A 1 452 ? -15.256 -44.577 -28.275 1.00 27.98 452 ARG A N 1
ATOM 3341 C CA . ARG A 1 452 ? -16.054 -45.746 -28.652 1.00 27.98 452 ARG A CA 1
ATOM 3342 C C . ARG A 1 452 ? -17.507 -45.294 -28.569 1.00 27.98 452 ARG A C 1
ATOM 3344 O O . ARG A 1 452 ? -17.877 -44.688 -27.568 1.00 27.98 452 ARG A O 1
ATOM 3351 N N . ALA A 1 453 ? -18.262 -45.485 -29.643 1.00 31.34 453 ALA A N 1
ATOM 3352 C CA . ALA A 1 453 ? -19.604 -44.937 -29.772 1.00 31.34 453 ALA A CA 1
ATOM 3353 C C . ALA A 1 453 ? -20.662 -46.027 -29.589 1.00 31.34 453 ALA A C 1
ATOM 3355 O O . ALA A 1 453 ? -20.629 -47.032 -30.295 1.00 31.34 453 ALA A O 1
ATOM 3356 N N . ASP A 1 454 ? -21.624 -45.740 -28.719 1.00 29.12 454 ASP A N 1
ATOM 3357 C CA . ASP A 1 454 ? -22.958 -46.332 -28.683 1.00 29.12 454 ASP A CA 1
ATOM 3358 C C . ASP A 1 454 ? -23.954 -45.163 -28.849 1.00 29.12 454 ASP A C 1
ATOM 3360 O O . ASP A 1 454 ? -23.745 -44.098 -28.270 1.00 29.12 454 ASP A O 1
ATOM 3364 N N . GLY A 1 455 ? -25.033 -45.244 -29.626 1.00 26.67 455 GLY A N 1
ATOM 3365 C CA . GLY A 1 455 ? -25.410 -46.278 -30.591 1.00 26.67 455 GLY A CA 1
ATOM 3366 C C . GLY A 1 455 ? -26.825 -46.016 -31.129 1.00 26.67 455 GLY A C 1
ATOM 3367 O O . GLY A 1 455 ? -27.743 -45.786 -30.348 1.00 26.67 455 GLY A O 1
ATOM 3368 N N . ALA A 1 456 ? -27.024 -46.047 -32.452 1.00 27.14 456 ALA A N 1
ATOM 3369 C CA . ALA A 1 456 ? -28.341 -45.916 -33.088 1.00 27.14 456 ALA A CA 1
ATOM 3370 C C . ALA A 1 456 ? -28.389 -46.688 -34.423 1.00 27.14 456 ALA A C 1
ATOM 3372 O O . ALA A 1 456 ? -27.367 -46.857 -35.085 1.00 27.14 456 ALA A O 1
ATOM 3373 N N . ARG A 1 457 ? -29.571 -47.193 -34.803 1.00 28.19 457 ARG A N 1
ATOM 3374 C CA . ARG A 1 457 ? -29.783 -48.084 -35.964 1.00 28.19 457 ARG A CA 1
ATOM 3375 C C . ARG A 1 457 ? -30.367 -47.327 -37.165 1.00 28.19 457 ARG A C 1
ATOM 3377 O O . ARG A 1 457 ? -31.269 -46.527 -36.948 1.00 28.19 457 ARG A O 1
ATOM 3384 N N . ALA A 1 458 ? -29.986 -47.705 -38.395 1.00 28.56 458 ALA A N 1
ATOM 3385 C CA . ALA A 1 458 ? -30.870 -48.370 -39.386 1.00 28.56 458 ALA A CA 1
ATOM 3386 C C . ALA A 1 458 ? -30.420 -48.209 -40.864 1.00 28.56 458 ALA A C 1
ATOM 3388 O O . ALA A 1 458 ? -30.078 -47.115 -41.287 1.00 28.56 458 ALA A O 1
ATOM 3389 N N . GLY A 1 459 ? -30.547 -49.289 -41.655 1.00 25.36 459 GLY A N 1
ATOM 3390 C CA . GLY A 1 459 ? -30.876 -49.252 -43.098 1.00 25.36 459 GLY A CA 1
ATOM 3391 C C . GLY A 1 459 ? -29.780 -48.925 -44.141 1.00 25.36 459 GLY A C 1
ATOM 3392 O O . GLY A 1 459 ? -29.481 -47.755 -44.355 1.00 25.36 459 GLY A O 1
ATOM 3393 N N . PRO A 1 460 ? -29.273 -49.925 -44.899 1.00 33.84 460 PRO A N 1
ATOM 3394 C CA . PRO A 1 460 ? -28.409 -49.711 -46.067 1.00 33.84 460 PRO A CA 1
ATOM 3395 C C . PRO A 1 460 ? -29.035 -50.158 -47.413 1.00 33.84 460 PRO A C 1
ATOM 3397 O O . PRO A 1 460 ? -29.236 -51.348 -47.654 1.00 33.84 460 PRO A O 1
ATOM 3400 N N . SER A 1 461 ? -29.262 -49.218 -48.339 1.00 29.42 461 SER A N 1
ATOM 3401 C CA . SER A 1 461 ? -29.605 -49.468 -49.759 1.00 29.42 461 SER A CA 1
ATOM 3402 C C . SER A 1 461 ? -29.588 -48.156 -50.558 1.00 29.42 461 SER A C 1
ATOM 3404 O O . SER A 1 461 ? -30.000 -47.147 -49.999 1.00 29.42 461 SER A O 1
ATOM 3406 N N . ARG A 1 462 ? -29.233 -48.070 -51.849 1.00 27.95 462 ARG A N 1
ATOM 3407 C CA . ARG A 1 462 ? -28.600 -48.982 -52.836 1.00 27.95 462 ARG A CA 1
ATOM 3408 C C . ARG A 1 462 ? -28.173 -48.107 -54.049 1.00 27.95 462 ARG A C 1
ATOM 3410 O O . ARG A 1 462 ? -28.755 -47.047 -54.234 1.00 27.95 462 ARG A O 1
ATOM 3417 N N . HIS A 1 463 ? -27.280 -48.616 -54.913 1.00 29.86 463 HIS A N 1
ATOM 3418 C CA . HIS A 1 463 ? -26.781 -47.997 -56.171 1.00 29.86 463 HIS A CA 1
ATOM 3419 C C . HIS A 1 463 ? -25.905 -46.727 -55.972 1.00 29.86 463 HIS A C 1
ATOM 3421 O O . HIS A 1 463 ? -26.187 -45.940 -55.081 1.00 29.86 463 HIS A O 1
ATOM 3427 N N . ALA A 1 464 ? -24.769 -46.456 -56.637 1.00 28.22 464 ALA A N 1
ATOM 3428 C CA . ALA A 1 464 ? -24.052 -46.939 -57.840 1.00 28.22 464 ALA A CA 1
ATOM 3429 C C . ALA A 1 464 ? -24.115 -45.991 -59.064 1.00 28.22 464 ALA A C 1
ATOM 3431 O O . ALA A 1 464 ? -25.130 -45.349 -59.301 1.00 28.22 464 ALA A O 1
ATOM 3432 N N . ALA A 1 465 ? -23.022 -46.003 -59.847 1.00 30.02 465 ALA A N 1
ATOM 3433 C CA . ALA A 1 465 ? -22.702 -45.194 -61.038 1.00 30.02 465 ALA A CA 1
ATOM 3434 C C . ALA A 1 465 ? -22.205 -43.738 -60.824 1.00 30.02 465 ALA A C 1
ATOM 3436 O O . ALA A 1 465 ? -22.582 -43.037 -59.892 1.00 30.02 465 ALA A O 1
ATOM 3437 N N . GLY A 1 466 ? -21.326 -43.322 -61.744 1.00 28.20 466 GLY A N 1
ATOM 3438 C CA . GLY A 1 466 ? -20.813 -41.968 -62.029 1.00 28.20 466 GLY A CA 1
ATOM 3439 C C . GLY A 1 466 ? -20.495 -41.917 -63.543 1.00 28.20 466 GLY A C 1
ATOM 3440 O O . GLY A 1 466 ? -21.126 -42.691 -64.266 1.00 28.20 466 GLY A O 1
ATOM 3441 N N . PRO A 1 467 ? -19.483 -41.177 -64.058 1.00 43.84 467 PRO A N 1
ATOM 3442 C CA . PRO A 1 467 ? -18.607 -40.197 -63.416 1.00 43.84 467 PRO A CA 1
ATOM 3443 C C . PRO A 1 467 ? -18.654 -38.816 -64.172 1.00 43.84 467 PRO A C 1
ATOM 3445 O O . PRO A 1 467 ? -19.756 -38.273 -64.154 1.00 43.84 467 PRO A O 1
ATOM 3448 N N . PRO A 1 468 ? -17.611 -38.141 -64.749 1.00 59.50 468 PRO A N 1
ATOM 3449 C CA . PRO A 1 468 ? -17.557 -36.662 -64.683 1.00 59.50 468 PRO A CA 1
ATOM 3450 C C . PRO A 1 468 ? -17.418 -35.862 -66.009 1.00 59.50 468 PRO A C 1
ATOM 3452 O O . PRO A 1 468 ? -16.994 -36.372 -67.044 1.00 59.50 468 PRO A O 1
ATOM 3455 N N . GLY A 1 469 ? -17.651 -34.543 -65.921 1.00 29.22 469 GLY A N 1
ATOM 3456 C CA . GLY A 1 469 ? -17.358 -33.514 -66.941 1.00 29.22 469 GLY A CA 1
ATOM 3457 C C . GLY A 1 469 ? -18.441 -32.418 -66.986 1.00 29.22 469 GLY A C 1
ATOM 3458 O O . GLY A 1 469 ? -19.486 -32.594 -66.371 1.00 29.22 469 GLY A O 1
ATOM 3459 N N . ARG A 1 470 ? -18.297 -31.284 -67.688 1.00 30.30 470 ARG A N 1
ATOM 3460 C CA . ARG A 1 470 ? -17.117 -30.506 -68.135 1.00 30.30 470 ARG A CA 1
ATOM 3461 C C . ARG A 1 470 ? -17.625 -29.132 -68.651 1.00 30.30 470 ARG A C 1
ATOM 3463 O O . ARG A 1 470 ? -18.764 -29.045 -69.082 1.00 30.30 470 ARG A O 1
ATOM 3470 N N . ASP A 1 471 ? -16.775 -28.108 -68.612 1.00 28.33 471 ASP A N 1
ATOM 3471 C CA . ASP A 1 471 ? -16.715 -26.907 -69.477 1.00 28.33 471 ASP A CA 1
ATOM 3472 C C . ASP A 1 471 ? -17.976 -26.076 -69.872 1.00 28.33 471 ASP A C 1
ATOM 3474 O O . ASP A 1 471 ? -18.804 -26.459 -70.685 1.00 28.33 471 ASP A O 1
ATOM 3478 N N . HIS A 1 472 ? -17.957 -24.813 -69.418 1.00 29.67 472 HIS A N 1
ATOM 3479 C CA . HIS A 1 472 ? -18.206 -23.562 -70.170 1.00 29.67 472 HIS A CA 1
ATOM 3480 C C . HIS A 1 472 ? -19.475 -23.285 -71.030 1.00 29.67 472 HIS A C 1
ATOM 3482 O O . HIS A 1 472 ? -19.608 -23.749 -72.158 1.00 29.67 472 HIS A O 1
ATOM 3488 N N . SER A 1 473 ? -20.128 -22.161 -70.662 1.00 28.23 473 SER A N 1
ATOM 3489 C CA . SER A 1 473 ? -20.718 -21.123 -71.558 1.00 28.23 473 SER A CA 1
ATOM 3490 C C . SER A 1 473 ? -22.070 -21.446 -72.255 1.00 28.23 473 SER A C 1
ATOM 3492 O O . SER A 1 473 ? -22.474 -22.595 -72.295 1.00 28.23 473 SER A O 1
ATOM 3494 N N . ALA A 1 474 ? -22.868 -20.493 -72.777 1.00 29.88 474 ALA A N 1
ATOM 3495 C CA . ALA A 1 474 ? -22.658 -19.056 -73.039 1.00 29.88 474 ALA A CA 1
ATOM 3496 C C . ALA A 1 474 ? -23.987 -18.258 -73.199 1.00 29.88 474 ALA A C 1
ATOM 3498 O O . ALA A 1 474 ? -24.947 -18.843 -73.675 1.00 29.88 474 ALA A O 1
ATOM 3499 N N . ARG A 1 475 ? -23.947 -16.914 -73.005 1.00 29.17 475 ARG A N 1
ATOM 3500 C CA . ARG A 1 475 ? -24.786 -15.835 -73.640 1.00 29.17 475 ARG A CA 1
ATOM 3501 C C . ARG A 1 475 ? -26.331 -15.917 -73.476 1.00 29.17 475 ARG A C 1
ATOM 3503 O O . ARG A 1 475 ? -26.888 -16.978 -73.290 1.00 29.17 475 ARG A O 1
ATOM 3510 N N . GLY A 1 476 ? -27.129 -14.844 -73.551 1.00 27.27 476 GLY A N 1
ATOM 3511 C CA . GLY A 1 476 ? -26.952 -13.378 -73.660 1.00 27.27 476 GLY A CA 1
ATOM 3512 C C . GLY A 1 476 ? -28.239 -12.693 -73.116 1.00 27.27 476 GLY A C 1
ATOM 3513 O O . GLY A 1 476 ? -29.128 -13.398 -72.664 1.00 27.27 476 GLY A O 1
ATOM 3514 N N . ALA A 1 477 ? -28.455 -11.371 -73.118 1.00 28.77 477 ALA A N 1
ATOM 3515 C CA . ALA A 1 477 ? -27.935 -10.324 -73.996 1.00 28.77 477 ALA A CA 1
ATOM 3516 C C . ALA A 1 477 ? -28.155 -8.894 -73.408 1.00 28.77 477 ALA A C 1
ATOM 3518 O O . ALA A 1 477 ? -29.077 -8.719 -72.626 1.00 28.77 477 ALA A O 1
ATOM 3519 N N . ARG A 1 478 ? -27.330 -7.916 -73.853 1.00 30.05 478 ARG A N 1
ATOM 3520 C CA . ARG A 1 478 ? -27.691 -6.570 -74.400 1.00 30.05 478 ARG A CA 1
ATOM 3521 C C . ARG A 1 478 ? -28.591 -5.586 -73.579 1.00 30.05 478 ARG A C 1
ATOM 3523 O O . ARG A 1 478 ? -29.547 -6.002 -72.954 1.00 30.05 478 ARG A O 1
ATOM 3530 N N . GLN A 1 479 ? -28.401 -4.250 -73.605 1.00 32.91 479 GLN A N 1
ATOM 3531 C CA . GLN A 1 479 ? -27.510 -3.391 -74.422 1.00 32.91 479 GLN A CA 1
ATOM 3532 C C . GLN A 1 479 ? -27.356 -1.949 -73.854 1.00 32.91 479 GLN A C 1
ATOM 3534 O O . GLN A 1 479 ? -28.371 -1.347 -73.539 1.00 32.91 479 GLN A O 1
ATOM 3539 N N . GLU A 1 480 ? -26.130 -1.378 -73.891 1.00 31.95 480 GLU A N 1
ATOM 3540 C CA . GLU A 1 480 ? -25.804 0.087 -73.929 1.00 31.95 480 GLU A CA 1
ATOM 3541 C C . GLU A 1 480 ? -26.245 0.987 -72.732 1.00 31.95 480 GLU A C 1
ATOM 3543 O O . GLU A 1 480 ? -27.060 0.573 -71.922 1.00 31.95 480 GLU A O 1
ATOM 3548 N N . ARG A 1 481 ? -25.740 2.211 -72.458 1.00 31.73 481 ARG A N 1
ATOM 3549 C CA . ARG A 1 481 ? -24.682 3.142 -72.971 1.00 31.73 481 ARG A CA 1
ATOM 3550 C C . ARG A 1 481 ? -24.372 4.156 -71.818 1.00 31.73 481 ARG A C 1
ATOM 3552 O O . ARG A 1 481 ? -25.260 4.364 -71.004 1.00 31.73 481 ARG A O 1
ATOM 3559 N N . THR A 1 482 ? -23.248 4.875 -71.639 1.00 30.56 482 THR A N 1
ATOM 3560 C CA . THR A 1 482 ? -21.882 4.923 -72.228 1.00 30.56 482 THR A CA 1
ATOM 3561 C C . THR A 1 482 ? -20.921 5.661 -71.262 1.00 30.56 482 THR A C 1
ATOM 3563 O O . THR A 1 482 ? -21.368 6.568 -70.571 1.00 30.56 482 THR A O 1
ATOM 3566 N N . GLY A 1 483 ? -19.601 5.428 -71.360 1.00 28.06 483 GLY A N 1
ATOM 3567 C CA . GLY A 1 483 ? -18.594 6.515 -71.282 1.00 28.06 483 GLY A CA 1
ATOM 3568 C C . GLY A 1 483 ? -17.729 6.655 -70.011 1.00 28.06 483 GLY A C 1
ATOM 3569 O O . GLY A 1 483 ? -18.221 6.595 -68.894 1.00 28.06 483 GLY A O 1
ATOM 3570 N N . GLY A 1 484 ? -16.424 6.899 -70.203 1.00 25.08 484 GLY A N 1
ATOM 3571 C CA . GLY A 1 484 ? -15.434 7.310 -69.182 1.00 25.08 484 GLY A CA 1
ATOM 3572 C C . GLY A 1 484 ? -14.529 8.435 -69.740 1.00 25.08 484 GLY A C 1
ATOM 3573 O O . GLY A 1 484 ? -14.997 9.102 -70.665 1.00 25.08 484 GLY A O 1
ATOM 3574 N N . PRO A 1 485 ? -13.247 8.617 -69.319 1.00 47.59 485 PRO A N 1
ATOM 3575 C CA . PRO A 1 485 ? -12.474 7.818 -68.348 1.00 47.59 485 PRO A CA 1
ATOM 3576 C C . PRO A 1 485 ? -11.497 8.583 -67.388 1.00 47.59 485 PRO A C 1
ATOM 3578 O O . PRO A 1 485 ? -11.089 9.704 -67.644 1.00 47.59 485 PRO A O 1
ATOM 3581 N N . ALA A 1 486 ? -11.043 7.871 -66.341 1.00 32.28 486 ALA A N 1
ATOM 3582 C CA . ALA A 1 486 ? -9.686 7.811 -65.732 1.00 32.28 486 ALA A CA 1
ATOM 3583 C C . ALA A 1 486 ? -8.810 9.052 -65.349 1.00 32.28 486 ALA A C 1
ATOM 3585 O O . ALA A 1 486 ? -8.587 9.969 -66.126 1.00 32.28 486 ALA A O 1
ATOM 3586 N N . GLY A 1 487 ? -8.105 8.920 -64.203 1.00 27.89 487 GLY A N 1
ATOM 3587 C CA . GLY A 1 487 ? -6.925 9.718 -63.777 1.00 27.89 487 GLY A CA 1
ATOM 3588 C C . GLY A 1 487 ? -7.056 10.272 -62.340 1.00 27.89 487 GLY A C 1
ATOM 3589 O O . GLY A 1 487 ? -7.960 11.060 -62.118 1.00 27.89 487 GLY A O 1
ATOM 3590 N N . ARG A 1 488 ? -6.322 9.920 -61.262 1.00 29.80 488 ARG A N 1
ATOM 3591 C CA . ARG A 1 488 ? -5.048 9.213 -60.927 1.00 29.80 488 ARG A CA 1
ATOM 3592 C C . ARG A 1 488 ? -3.912 10.175 -60.495 1.00 29.80 488 ARG A C 1
ATOM 3594 O O . ARG A 1 488 ? -3.466 10.974 -61.306 1.00 29.80 488 ARG A O 1
ATOM 3601 N N . ARG A 1 489 ? -3.346 9.938 -59.288 1.00 29.25 489 ARG A N 1
ATOM 3602 C CA . ARG A 1 489 ? -2.315 10.726 -58.536 1.00 29.25 489 ARG A CA 1
ATOM 3603 C C . ARG A 1 489 ? -2.879 11.979 -57.823 1.00 29.25 489 ARG A C 1
ATOM 3605 O O . ARG A 1 489 ? -3.885 12.503 -58.269 1.00 29.25 489 ARG A O 1
ATOM 3612 N N . GLY A 1 490 ? -2.297 12.484 -56.725 1.00 25.70 490 GLY A N 1
ATOM 3613 C CA . GLY A 1 490 ? -1.233 11.931 -55.860 1.00 25.70 490 GLY A CA 1
ATOM 3614 C C . GLY A 1 490 ? -0.419 13.013 -55.114 1.00 25.70 490 GLY A C 1
ATOM 3615 O O . GLY A 1 490 ? 0.002 13.975 -55.742 1.00 25.70 490 GLY A O 1
ATOM 3616 N N . GLY A 1 491 ? -0.153 12.824 -53.811 1.00 26.05 491 GLY A N 1
ATOM 3617 C CA . GLY A 1 491 ? 0.498 13.821 -52.928 1.00 26.05 491 GLY A CA 1
ATOM 3618 C C . GLY A 1 491 ? -0.476 14.898 -52.405 1.00 26.05 491 GLY A C 1
ATOM 3619 O O . GLY A 1 491 ? -1.553 15.061 -52.964 1.00 26.05 491 GLY A O 1
ATOM 3620 N N . GLY A 1 492 ? -0.215 15.635 -51.318 1.00 24.42 492 GLY A N 1
ATOM 3621 C CA . GLY A 1 492 ? 0.922 15.602 -50.382 1.00 24.42 492 GLY A CA 1
ATOM 3622 C C . GLY A 1 492 ? 1.612 16.969 -50.254 1.00 24.42 492 GLY A C 1
ATOM 3623 O O . GLY A 1 492 ? 2.221 17.418 -51.216 1.00 24.42 492 GLY A O 1
ATOM 3624 N N . GLY A 1 493 ? 1.557 17.621 -49.085 1.00 26.31 493 GLY A N 1
ATOM 3625 C CA . GLY A 1 493 ? 2.244 18.905 -48.859 1.00 26.31 493 GLY A CA 1
ATOM 3626 C C . GLY A 1 493 ? 1.716 19.701 -47.661 1.00 26.31 493 GLY A C 1
ATOM 3627 O O . GLY A 1 493 ? 0.521 19.695 -47.383 1.00 26.31 493 GLY A O 1
ATOM 3628 N N . ALA A 1 494 ? 2.622 20.356 -46.932 1.00 27.95 494 ALA A N 1
ATOM 3629 C CA . ALA A 1 494 ? 2.347 21.035 -45.669 1.00 27.95 494 ALA A CA 1
ATOM 3630 C C . ALA A 1 494 ? 1.802 22.475 -45.797 1.00 27.95 494 ALA A C 1
ATOM 3632 O O . ALA A 1 494 ? 2.012 23.172 -46.784 1.00 27.95 494 ALA A O 1
ATOM 3633 N N . ALA A 1 495 ? 1.163 22.890 -44.702 1.00 30.80 495 ALA A N 1
ATOM 3634 C CA . ALA A 1 495 ? 0.762 24.226 -44.261 1.00 30.80 495 ALA A CA 1
ATOM 3635 C C . ALA A 1 495 ? 1.513 25.476 -44.778 1.00 30.80 495 ALA A C 1
ATOM 3637 O O . ALA A 1 495 ? 2.741 25.501 -44.865 1.00 30.80 495 ALA A O 1
ATOM 3638 N N . SER A 1 496 ? 0.775 26.595 -44.844 1.00 29.19 496 SER A N 1
ATOM 3639 C CA . SER A 1 496 ? 1.226 27.904 -44.329 1.00 29.19 496 SER A CA 1
ATOM 3640 C C . SER A 1 496 ? 0.057 28.855 -44.008 1.00 29.19 496 SER A C 1
ATOM 3642 O O . SER A 1 496 ? -1.099 28.555 -44.297 1.00 29.19 496 SER A O 1
ATOM 3644 N N . ARG A 1 497 ? 0.365 29.959 -43.313 1.00 33.38 497 ARG A N 1
ATOM 3645 C CA . ARG A 1 497 ? -0.568 30.989 -42.804 1.00 33.38 497 ARG A CA 1
ATOM 3646 C C . ARG A 1 497 ? -0.793 32.089 -43.852 1.00 33.38 497 ARG A C 1
ATOM 3648 O O . ARG A 1 497 ? 0.165 32.371 -44.556 1.00 33.38 497 ARG A O 1
ATOM 3655 N N . GLU A 1 498 ? -1.912 32.831 -43.792 1.00 29.66 498 GLU A N 1
ATOM 3656 C CA . GLU A 1 498 ? -1.832 34.291 -43.550 1.00 29.66 498 GLU A CA 1
ATOM 3657 C C . GLU A 1 498 ? -3.144 35.025 -43.170 1.00 29.66 498 GLU A C 1
ATOM 3659 O O . GLU A 1 498 ? -4.218 34.445 -43.060 1.00 29.66 498 GLU A O 1
ATOM 3664 N N . HIS A 1 499 ? -2.949 36.309 -42.851 1.00 30.89 499 HIS A N 1
ATOM 3665 C CA . HIS A 1 499 ? -3.780 37.346 -42.228 1.00 30.89 499 HIS A CA 1
ATOM 3666 C C . HIS A 1 499 ? -5.167 37.702 -42.806 1.00 30.89 499 HIS A C 1
ATOM 3668 O O . HIS A 1 499 ? -5.396 37.654 -44.009 1.00 30.89 499 HIS A O 1
ATOM 3674 N N . LEU A 1 500 ? -5.970 38.370 -41.957 1.00 29.72 500 LEU A N 1
ATOM 3675 C CA . LEU A 1 500 ? -6.641 39.629 -42.332 1.00 29.72 500 LEU A CA 1
ATOM 3676 C C . LEU A 1 500 ? -6.711 40.617 -41.137 1.00 29.72 500 LEU A C 1
ATOM 3678 O O . LEU A 1 500 ? -6.503 40.225 -39.989 1.00 29.72 500 LEU A O 1
ATOM 3682 N N . ARG A 1 501 ? -6.967 41.912 -41.391 1.00 32.25 501 ARG A N 1
ATOM 3683 C CA . ARG A 1 501 ? -7.027 43.013 -40.398 1.00 32.25 501 ARG A CA 1
ATOM 3684 C C . ARG A 1 501 ? -8.242 43.918 -40.651 1.00 32.25 501 ARG A C 1
ATOM 3686 O O . ARG A 1 501 ? -8.523 44.183 -41.811 1.00 32.25 501 ARG A O 1
ATOM 3693 N N . HIS A 1 502 ? -8.819 44.505 -39.593 1.00 32.59 502 HIS A N 1
ATOM 3694 C CA . HIS A 1 502 ? -9.124 45.949 -39.382 1.00 32.59 502 HIS A CA 1
ATOM 3695 C C . HIS A 1 502 ? -10.175 46.107 -38.242 1.00 32.59 502 HIS A C 1
ATOM 3697 O O . HIS A 1 502 ? -10.941 45.179 -38.033 1.00 32.59 502 HIS A O 1
ATOM 3703 N N . ARG A 1 503 ? -10.398 47.207 -37.492 1.00 33.34 503 ARG A N 1
ATOM 3704 C CA . ARG A 1 503 ? -9.670 48.419 -37.022 1.00 33.34 503 ARG A CA 1
ATOM 3705 C C . ARG A 1 503 ? -10.679 49.586 -36.890 1.00 33.34 503 ARG A C 1
ATOM 3707 O O . ARG A 1 503 ? -11.056 50.133 -37.914 1.00 33.34 503 ARG A O 1
ATOM 3714 N N . LEU A 1 504 ? -11.003 50.039 -35.671 1.00 29.11 504 LEU A N 1
ATOM 3715 C CA . LEU A 1 504 ? -11.496 51.397 -35.312 1.00 29.11 504 LEU A CA 1
ATOM 3716 C C . LEU A 1 504 ? -11.141 51.619 -33.818 1.00 29.11 504 LEU A C 1
ATOM 3718 O O . LEU A 1 504 ? -11.407 50.742 -33.009 1.00 29.11 504 LEU A O 1
ATOM 3722 N N . ARG A 1 505 ? -10.233 52.550 -33.473 1.00 32.16 505 ARG A N 1
ATOM 3723 C CA . ARG A 1 505 ? -10.462 53.947 -33.008 1.00 32.16 505 ARG A CA 1
ATOM 3724 C C . ARG A 1 505 ? -11.316 54.065 -31.722 1.00 32.16 505 ARG A C 1
ATOM 3726 O O . ARG A 1 505 ? -12.454 53.631 -31.741 1.00 32.16 505 ARG A O 1
ATOM 3733 N N . GLY A 1 506 ? -10.862 54.717 -30.640 1.00 25.67 506 GLY A N 1
ATOM 3734 C CA . GLY A 1 506 ? -9.528 55.282 -30.332 1.00 25.67 506 GLY A CA 1
ATOM 3735 C C . GLY A 1 506 ? -9.544 56.320 -29.186 1.00 25.67 506 GLY A C 1
ATOM 3736 O O . GLY A 1 506 ? -10.595 56.884 -28.909 1.00 25.67 506 GLY A O 1
ATOM 3737 N N . GLY A 1 507 ? -8.392 56.600 -28.554 1.00 24.80 507 GLY A N 1
ATOM 3738 C CA . GLY A 1 507 ? -8.241 57.664 -27.537 1.00 24.80 507 GLY A CA 1
ATOM 3739 C C . GLY A 1 507 ? -6.898 57.634 -26.776 1.00 24.80 507 GLY A C 1
ATOM 3740 O O . GLY A 1 507 ? -6.556 56.621 -26.180 1.00 24.80 507 GLY A O 1
ATOM 3741 N N . LEU A 1 508 ? -6.144 58.738 -26.824 1.00 29.83 508 LEU A N 1
ATOM 3742 C CA . LEU A 1 508 ? -4.857 59.062 -26.156 1.00 29.83 508 LEU A CA 1
ATOM 3743 C C . LEU A 1 508 ? -4.820 60.609 -25.967 1.00 29.83 508 LEU A C 1
ATOM 3745 O O . LEU A 1 508 ? -5.688 61.246 -26.574 1.00 29.83 508 LEU A O 1
ATOM 3749 N N . PRO A 1 509 ? -3.887 61.259 -25.218 1.00 43.75 509 PRO A N 1
ATOM 3750 C CA . PRO A 1 509 ? -2.565 60.825 -24.714 1.00 43.75 509 PRO A CA 1
ATOM 3751 C C . PRO A 1 509 ? -2.413 60.929 -23.170 1.00 43.75 509 PRO A C 1
ATOM 3753 O O . PRO A 1 509 ? -3.375 61.250 -22.487 1.00 43.75 509 PRO A O 1
ATOM 3756 N N . GLY A 1 510 ? -1.298 60.529 -22.539 1.00 29.17 510 GLY A N 1
ATOM 3757 C CA . GLY A 1 510 ? -0.027 61.285 -22.390 1.00 29.17 510 GLY A CA 1
ATOM 3758 C C . GLY A 1 510 ? 0.153 61.658 -20.899 1.00 29.17 510 GLY A C 1
ATOM 3759 O O . GLY A 1 510 ? -0.848 61.899 -20.243 1.00 29.17 510 GLY A O 1
ATOM 3760 N N . THR A 1 511 ? 1.323 61.678 -20.250 1.00 29.83 511 THR A N 1
ATOM 3761 C CA . THR A 1 511 ? 2.687 62.084 -20.655 1.00 29.83 511 THR A CA 1
ATOM 3762 C C . THR A 1 511 ? 3.786 61.186 -20.030 1.00 29.83 511 THR A C 1
ATOM 3764 O O . THR A 1 511 ? 3.487 60.169 -19.411 1.00 29.83 511 THR A O 1
ATOM 3767 N N . ALA A 1 512 ? 5.071 61.527 -20.219 1.00 30.28 512 ALA A N 1
ATOM 3768 C CA . ALA A 1 512 ? 6.233 60.773 -19.722 1.00 30.28 512 ALA A CA 1
ATOM 3769 C C . ALA A 1 512 ? 7.013 61.513 -18.611 1.00 30.28 512 ALA A C 1
ATOM 3771 O O . ALA A 1 512 ? 6.951 62.737 -18.518 1.00 30.28 512 ALA A O 1
ATOM 3772 N N . GLY A 1 513 ? 7.815 60.774 -17.833 1.00 27.44 513 GLY A N 1
ATOM 3773 C CA . GLY A 1 513 ? 8.752 61.304 -16.832 1.00 27.44 513 GLY A CA 1
ATOM 3774 C C . GLY A 1 513 ? 9.906 60.328 -16.548 1.00 27.44 513 GLY A C 1
ATOM 3775 O O . GLY A 1 513 ? 9.725 59.115 -16.629 1.00 27.44 513 GLY A O 1
ATOM 3776 N N . ARG A 1 514 ? 11.103 60.854 -16.262 1.00 29.55 514 ARG A N 1
ATOM 3777 C CA . ARG A 1 514 ? 12.346 60.113 -15.939 1.00 29.55 514 ARG A CA 1
ATOM 3778 C C . ARG A 1 514 ? 12.827 60.467 -14.517 1.00 29.55 514 ARG A C 1
ATOM 3780 O O . ARG A 1 514 ? 12.273 61.378 -13.915 1.00 29.55 514 ARG A O 1
ATOM 3787 N N . HIS A 1 515 ? 13.939 59.843 -14.102 1.00 29.69 515 HIS A N 1
ATOM 3788 C CA . HIS A 1 515 ? 14.823 60.206 -12.972 1.00 29.69 515 HIS A CA 1
ATOM 3789 C C . HIS A 1 515 ? 14.406 59.734 -11.565 1.00 29.69 515 HIS A C 1
ATOM 3791 O O . HIS A 1 515 ? 13.223 59.587 -11.291 1.00 29.69 515 HIS A O 1
ATOM 3797 N N . THR A 1 516 ? 15.324 59.581 -10.596 1.00 30.17 516 THR A N 1
ATOM 3798 C CA . THR A 1 516 ? 16.553 58.734 -10.503 1.00 30.17 516 THR A CA 1
ATOM 3799 C C . THR A 1 516 ? 17.123 58.862 -9.079 1.00 30.17 516 THR A C 1
ATOM 3801 O O . THR A 1 516 ? 17.229 59.984 -8.607 1.00 30.17 516 THR A O 1
ATOM 3804 N N . ALA A 1 517 ? 17.608 57.750 -8.510 1.00 29.88 517 ALA A N 1
ATOM 3805 C CA . ALA A 1 517 ? 18.629 57.654 -7.446 1.00 29.88 517 ALA A CA 1
ATOM 3806 C C . ALA A 1 517 ? 18.349 58.144 -5.991 1.00 29.88 517 ALA A C 1
ATOM 3808 O O . ALA A 1 517 ? 17.988 59.286 -5.738 1.00 29.88 517 ALA A O 1
ATOM 3809 N N . ASP A 1 518 ? 18.693 57.238 -5.062 1.00 29.53 518 ASP A N 1
ATOM 3810 C CA . ASP A 1 518 ? 19.400 57.425 -3.776 1.00 29.53 518 ASP A CA 1
ATOM 3811 C C . ASP A 1 518 ? 18.783 58.009 -2.473 1.00 29.53 518 ASP A C 1
ATOM 3813 O O . ASP A 1 518 ? 17.715 58.610 -2.403 1.00 29.53 518 ASP A O 1
ATOM 3817 N N . HIS A 1 519 ? 19.498 57.654 -1.394 1.00 34.25 519 HIS A N 1
ATOM 3818 C CA . HIS A 1 519 ? 19.253 57.738 0.060 1.00 34.25 519 HIS A CA 1
ATOM 3819 C C . HIS A 1 519 ? 19.847 59.026 0.717 1.00 34.25 519 HIS A C 1
ATOM 3821 O O . HIS A 1 519 ? 20.541 59.773 0.033 1.00 34.25 519 HIS A O 1
ATOM 3827 N N . PRO A 1 520 ? 19.815 59.220 2.065 1.00 52.62 520 PRO A N 1
ATOM 3828 C CA . PRO A 1 520 ? 18.719 59.087 3.054 1.00 52.62 520 PRO A CA 1
ATOM 3829 C C . PRO A 1 520 ? 18.685 60.257 4.094 1.00 52.62 520 PRO A C 1
ATOM 3831 O O . PRO A 1 520 ? 19.615 61.056 4.163 1.00 52.62 520 PRO A O 1
ATOM 3834 N N . GLY A 1 521 ? 17.720 60.283 5.035 1.00 26.30 521 GLY A N 1
ATOM 3835 C CA . GLY A 1 521 ? 17.947 60.931 6.352 1.00 26.30 521 GLY A CA 1
ATOM 3836 C C . GLY A 1 521 ? 16.731 61.451 7.147 1.00 26.30 521 GLY A C 1
ATOM 3837 O O . GLY A 1 521 ? 15.805 61.986 6.562 1.00 26.30 521 GLY A O 1
ATOM 3838 N N . VAL A 1 522 ? 16.804 61.284 8.483 1.00 30.19 522 VAL A N 1
ATOM 3839 C CA . VAL A 1 522 ? 16.298 62.116 9.622 1.00 30.19 522 VAL A CA 1
ATOM 3840 C C . VAL A 1 522 ? 14.956 62.888 9.475 1.00 30.19 522 VAL A C 1
ATOM 3842 O O . VAL A 1 522 ? 14.783 63.663 8.551 1.00 30.19 522 VAL A O 1
ATOM 3845 N N . GLY A 1 523 ? 14.007 62.867 10.426 1.00 28.53 523 GLY A N 1
ATOM 3846 C CA . GLY A 1 523 ? 13.929 62.183 11.728 1.00 28.53 523 GLY A CA 1
ATOM 3847 C C . GLY A 1 523 ? 12.971 62.878 12.730 1.00 28.53 523 GLY A C 1
ATOM 3848 O O . GLY A 1 523 ? 12.407 63.919 12.426 1.00 28.53 523 GLY A O 1
ATOM 3849 N N . ASP A 1 524 ? 12.853 62.293 13.932 1.00 30.78 524 ASP A N 1
ATOM 3850 C CA . ASP A 1 524 ? 12.280 62.840 15.189 1.00 30.78 524 ASP A CA 1
ATOM 3851 C C . ASP A 1 524 ? 10.797 63.305 15.254 1.00 30.78 524 ASP A C 1
ATOM 3853 O O . ASP A 1 524 ? 10.404 64.319 14.684 1.00 30.78 524 ASP A O 1
ATOM 3857 N N . ARG A 1 525 ? 9.996 62.634 16.107 1.00 29.23 525 ARG A N 1
ATOM 3858 C CA . ARG A 1 525 ? 9.473 63.211 17.375 1.00 29.23 525 ARG A CA 1
ATOM 3859 C C . ARG A 1 525 ? 8.674 62.205 18.209 1.00 29.23 525 ARG A C 1
ATOM 3861 O O . ARG A 1 525 ? 7.831 61.470 17.703 1.00 29.23 525 ARG A O 1
ATOM 3868 N N . ARG A 1 526 ? 8.895 62.215 19.529 1.00 29.97 526 ARG A N 1
ATOM 3869 C CA . ARG A 1 526 ? 8.033 61.548 20.526 1.00 29.97 526 ARG A CA 1
ATOM 3870 C C . ARG A 1 526 ? 6.936 62.498 21.004 1.00 29.97 526 ARG A C 1
ATOM 3872 O O . ARG A 1 526 ? 7.217 63.674 21.208 1.00 29.97 526 ARG A O 1
ATOM 3879 N N . CYS A 1 527 ? 5.780 61.960 21.402 1.00 27.67 527 CYS A N 1
ATOM 3880 C CA . CYS A 1 527 ? 5.096 62.479 22.590 1.00 27.67 527 CYS A CA 1
ATOM 3881 C C . CYS A 1 527 ? 4.216 61.415 23.270 1.00 27.67 527 CYS A C 1
ATOM 3883 O O . CYS A 1 527 ? 3.291 60.882 22.668 1.00 27.67 527 CYS A O 1
ATOM 3885 N N . GLN A 1 528 ? 4.503 61.124 24.540 1.00 29.27 528 GLN A N 1
ATOM 3886 C CA . GLN A 1 528 ? 3.615 60.400 25.454 1.00 29.27 528 GLN A CA 1
ATOM 3887 C C . GLN A 1 528 ? 3.150 61.377 26.535 1.00 29.27 528 GLN A C 1
ATOM 3889 O O . GLN A 1 528 ? 4.002 62.008 27.162 1.00 29.27 528 GLN A O 1
ATOM 3894 N N . ARG A 1 529 ? 1.839 61.444 26.797 1.00 28.19 529 ARG A N 1
ATOM 3895 C CA . ARG A 1 529 ? 1.185 61.764 28.088 1.00 28.19 529 ARG A CA 1
ATOM 3896 C C . ARG A 1 529 ? -0.337 61.807 27.868 1.00 28.19 529 ARG A C 1
ATOM 3898 O O . ARG A 1 529 ? -0.778 62.155 26.784 1.00 28.19 529 ARG A O 1
ATOM 3905 N N . GLY A 1 530 ? -1.163 61.467 28.852 1.00 26.28 530 GLY A N 1
ATOM 3906 C CA . GLY A 1 530 ? -0.825 60.961 30.184 1.00 26.28 530 GLY A CA 1
ATOM 3907 C C . GLY A 1 530 ? -2.081 60.634 30.993 1.00 26.28 530 GLY A C 1
ATOM 3908 O O . GLY A 1 530 ? -3.194 60.848 30.525 1.00 26.28 530 GLY A O 1
ATOM 3909 N N . ALA A 1 531 ? -1.892 60.130 32.210 1.00 27.91 531 ALA A N 1
ATOM 3910 C CA . ALA A 1 531 ? -2.967 59.843 33.156 1.00 27.91 531 ALA A CA 1
ATOM 3911 C C . ALA A 1 531 ? -2.635 60.411 34.547 1.00 27.91 531 ALA A C 1
ATOM 3913 O O . ALA A 1 531 ? -1.467 60.631 34.859 1.00 27.91 531 ALA A O 1
ATOM 3914 N N . ALA A 1 532 ? -3.680 60.565 35.365 1.00 29.73 532 ALA A N 1
ATOM 3915 C CA . ALA A 1 532 ? -3.673 60.908 36.792 1.00 29.73 532 ALA A CA 1
ATOM 3916 C C . ALA A 1 532 ? -3.272 62.345 37.219 1.00 29.73 532 ALA A C 1
ATOM 3918 O O . ALA A 1 532 ? -2.103 62.678 37.374 1.00 29.73 532 ALA A O 1
ATOM 3919 N N . ALA A 1 533 ? -4.322 63.091 37.591 1.00 31.09 533 ALA A N 1
ATOM 3920 C CA . ALA A 1 533 ? -4.503 63.754 38.894 1.00 31.09 533 ALA A CA 1
ATOM 3921 C C . ALA A 1 533 ? -3.673 64.993 39.305 1.00 31.09 533 ALA A C 1
ATOM 3923 O O . ALA A 1 533 ? -2.474 65.122 39.079 1.00 31.09 533 ALA A O 1
ATOM 3924 N N . ALA A 1 534 ? -4.348 65.865 40.063 1.00 27.70 534 ALA A N 1
ATOM 3925 C CA . ALA A 1 534 ? -3.764 66.917 40.888 1.00 27.70 534 ALA A CA 1
ATOM 3926 C C . ALA A 1 534 ? -4.353 66.827 42.310 1.00 27.70 534 ALA A C 1
ATOM 3928 O O . ALA A 1 534 ? -5.562 66.683 42.471 1.00 27.70 534 ALA A O 1
ATOM 3929 N N . GLY A 1 535 ? -3.499 66.896 43.335 1.00 25.91 535 GLY A N 1
ATOM 3930 C CA . GLY A 1 535 ? -3.894 66.786 44.744 1.00 25.91 535 GLY A CA 1
ATOM 3931 C C . GLY A 1 535 ? -2.672 66.749 45.670 1.00 25.91 535 GLY A C 1
ATOM 3932 O O . GLY A 1 535 ? -1.824 65.870 45.562 1.00 25.91 535 GLY A O 1
ATOM 3933 N N . ARG A 1 536 ? -2.556 67.734 46.561 1.00 30.16 536 ARG A N 1
ATOM 3934 C CA . ARG A 1 536 ? -1.462 67.967 47.532 1.00 30.16 536 ARG A CA 1
ATOM 3935 C C . ARG A 1 536 ? -2.102 68.208 48.921 1.00 30.16 536 ARG A C 1
ATOM 3937 O O . ARG A 1 536 ? -3.296 68.499 48.942 1.00 30.16 536 ARG A O 1
ATOM 3944 N N . PRO A 1 537 ? -1.347 68.330 50.037 1.00 49.06 537 PRO A N 1
ATOM 3945 C CA . PRO A 1 537 ? -0.043 67.732 50.405 1.00 49.06 537 PRO A CA 1
ATOM 3946 C C . PRO A 1 537 ? 0.017 67.226 51.884 1.00 49.06 537 PRO A C 1
ATOM 3948 O O . PRO A 1 537 ? -0.849 67.589 52.670 1.00 49.06 537 PRO A O 1
ATOM 3951 N N . ARG A 1 538 ? 1.104 66.536 52.314 1.00 30.33 538 ARG A N 1
ATOM 3952 C CA . ARG A 1 538 ? 2.017 66.946 53.438 1.00 30.33 538 ARG A CA 1
ATOM 3953 C C . ARG A 1 538 ? 2.968 65.840 53.983 1.00 30.33 538 ARG A C 1
ATOM 3955 O O . ARG A 1 538 ? 2.549 64.731 54.260 1.00 30.33 538 ARG A O 1
ATOM 3962 N N . THR A 1 539 ? 4.244 66.234 54.134 1.00 29.55 539 THR A N 1
ATOM 3963 C CA . THR A 1 539 ? 5.296 65.881 55.139 1.00 29.55 539 THR A CA 1
ATOM 3964 C C . THR A 1 539 ? 5.578 64.442 55.652 1.00 29.55 539 THR A C 1
ATOM 3966 O O . THR A 1 539 ? 4.704 63.725 56.113 1.00 29.55 539 THR A O 1
ATOM 3969 N N . ARG A 1 540 ? 6.890 64.117 55.689 1.00 28.67 540 ARG A N 1
ATOM 3970 C CA . ARG A 1 540 ? 7.614 63.063 56.468 1.00 28.67 540 ARG A CA 1
ATOM 3971 C C . ARG A 1 540 ? 7.820 63.511 57.961 1.00 28.67 540 ARG A C 1
ATOM 3973 O O . ARG A 1 540 ? 7.363 64.625 58.223 1.00 28.67 540 ARG A O 1
ATOM 3980 N N . PRO A 1 541 ? 8.556 62.824 58.896 1.00 45.97 541 PRO A N 1
ATOM 3981 C CA . PRO A 1 541 ? 9.427 61.620 58.781 1.00 45.97 541 PRO A CA 1
ATOM 3982 C C . PRO A 1 541 ? 9.444 60.578 59.955 1.00 45.97 541 PRO A C 1
ATOM 3984 O O . PRO A 1 541 ? 8.789 60.762 60.970 1.00 45.97 541 PRO A O 1
ATOM 3987 N N . ALA A 1 542 ? 10.334 59.571 59.808 1.00 29.38 542 ALA A N 1
ATOM 3988 C CA . ALA A 1 542 ? 11.198 58.929 60.837 1.00 29.38 542 ALA A CA 1
ATOM 3989 C C . ALA A 1 542 ? 10.865 57.546 61.489 1.00 29.38 542 ALA A C 1
ATOM 3991 O O . ALA A 1 542 ? 9.749 57.259 61.898 1.00 29.38 542 ALA A O 1
ATOM 3992 N N . ASP A 1 543 ? 11.953 56.760 61.620 1.00 28.44 543 ASP A N 1
ATOM 3993 C CA . ASP A 1 543 ? 12.321 55.726 62.621 1.00 28.44 543 ASP A CA 1
ATOM 3994 C C . ASP A 1 543 ? 11.722 54.285 62.687 1.00 28.44 543 ASP A C 1
ATOM 3996 O O . ASP A 1 543 ? 11.078 53.793 61.765 1.00 28.44 543 ASP A O 1
ATOM 4000 N N . ARG A 1 544 ? 12.203 53.526 63.693 1.00 28.98 544 ARG A N 1
ATOM 4001 C CA . ARG A 1 544 ? 12.599 52.084 63.783 1.00 28.98 544 ARG A CA 1
ATOM 4002 C C . ARG A 1 544 ? 12.007 51.447 65.086 1.00 28.98 544 ARG A C 1
ATOM 4004 O O . ARG A 1 544 ? 11.438 52.218 65.854 1.00 28.98 544 ARG A O 1
ATOM 4011 N N . PRO A 1 545 ? 12.273 50.174 65.513 1.00 47.50 545 PRO A N 1
ATOM 4012 C CA . PRO A 1 545 ? 12.648 48.893 64.851 1.00 47.50 545 PRO A CA 1
ATOM 4013 C C . PRO A 1 545 ? 11.929 47.618 65.458 1.00 47.50 545 PRO A C 1
ATOM 4015 O O . PRO A 1 545 ? 10.969 47.755 66.204 1.00 47.50 545 PRO A O 1
ATOM 4018 N N . LEU A 1 546 ? 12.499 46.403 65.242 1.00 34.06 546 LEU A N 1
ATOM 4019 C CA . LEU A 1 546 ? 12.414 45.141 66.056 1.00 34.06 546 LEU A CA 1
ATOM 4020 C C . LEU A 1 546 ? 11.161 44.219 65.952 1.00 34.06 546 LEU A C 1
ATOM 4022 O O . LEU A 1 546 ? 10.099 44.699 65.573 1.00 34.06 546 LEU A O 1
ATOM 4026 N N . PRO A 1 547 ? 11.231 42.913 66.358 1.00 45.50 547 PRO A N 1
ATOM 4027 C CA . PRO A 1 547 ? 12.392 42.024 66.619 1.00 45.50 547 PRO A CA 1
ATOM 4028 C C . PRO A 1 547 ? 12.361 40.638 65.893 1.00 45.50 547 PRO A C 1
ATOM 4030 O O . PRO A 1 547 ? 11.387 40.258 65.255 1.00 45.50 547 PRO A O 1
ATOM 4033 N N . LEU A 1 548 ? 13.427 39.835 66.067 1.00 33.31 548 LEU A N 1
ATOM 4034 C CA . LEU A 1 548 ? 13.541 38.406 65.689 1.00 33.31 548 LEU A CA 1
ATOM 4035 C C . LEU A 1 548 ? 13.805 37.519 66.924 1.00 33.31 548 LEU A C 1
ATOM 4037 O O . LEU A 1 548 ? 14.499 37.960 67.842 1.00 33.31 548 LEU A O 1
ATOM 4041 N N . ARG A 1 549 ? 13.387 36.239 66.910 1.00 28.28 549 ARG A N 1
ATOM 4042 C CA . ARG A 1 549 ? 13.968 35.174 67.766 1.00 28.28 549 ARG A CA 1
ATOM 4043 C C . ARG A 1 549 ? 13.626 33.755 67.274 1.00 28.28 549 ARG A C 1
ATOM 4045 O O . ARG A 1 549 ? 12.481 33.504 66.924 1.00 28.28 549 ARG A O 1
ATOM 4052 N N . GLY A 1 550 ? 14.595 32.830 67.326 1.00 28.41 550 GLY A N 1
ATOM 4053 C CA . GLY A 1 550 ? 14.377 31.382 67.129 1.00 28.41 550 GLY A CA 1
ATOM 4054 C C . GLY A 1 550 ? 15.377 30.694 66.185 1.00 28.41 550 GLY A C 1
ATOM 4055 O O . GLY A 1 550 ? 15.256 30.795 64.972 1.00 28.41 550 GLY A O 1
ATOM 4056 N N . LEU A 1 551 ? 16.346 29.959 66.742 1.00 31.36 551 LEU A N 1
ATOM 4057 C CA . LEU A 1 551 ? 17.268 29.054 66.031 1.00 31.36 551 LEU A CA 1
ATOM 4058 C C . LEU A 1 551 ? 17.577 27.851 66.937 1.00 31.36 551 LEU A C 1
ATOM 4060 O O . LEU A 1 551 ? 17.630 28.029 68.157 1.00 31.36 551 LEU A O 1
ATOM 4064 N N . PRO A 1 552 ? 17.866 26.664 66.368 1.00 42.22 552 PRO A N 1
ATOM 4065 C CA . PRO A 1 552 ? 19.210 26.119 66.593 1.00 42.22 552 PRO A CA 1
ATOM 4066 C C . PRO A 1 552 ? 19.846 25.341 65.413 1.00 42.22 552 PRO A C 1
ATOM 4068 O O . PRO A 1 552 ? 19.278 24.402 64.876 1.00 42.22 552 PRO A O 1
ATOM 4071 N N . ARG A 1 553 ? 21.105 25.709 65.124 1.00 29.30 553 ARG A N 1
ATOM 4072 C CA . ARG A 1 553 ? 22.290 24.863 64.822 1.00 29.30 553 ARG A CA 1
ATOM 4073 C C . ARG A 1 553 ? 22.186 23.656 63.854 1.00 29.30 553 ARG A C 1
ATOM 4075 O O . ARG A 1 553 ? 21.641 22.612 64.183 1.00 29.30 553 ARG A O 1
ATOM 4082 N N . GLN A 1 554 ? 22.958 23.736 62.761 1.00 31.61 554 GLN A N 1
ATOM 4083 C CA . GLN A 1 554 ? 23.563 22.570 62.084 1.00 31.61 554 GLN A CA 1
ATOM 4084 C C . GLN A 1 554 ? 24.735 21.976 62.893 1.00 31.61 554 GLN A C 1
ATOM 4086 O O . GLN A 1 554 ? 25.337 22.678 63.710 1.00 31.61 554 GLN A O 1
ATOM 4091 N N . PRO A 1 555 ? 25.171 20.757 62.528 1.00 38.34 555 PRO A N 1
ATOM 4092 C CA . PRO A 1 555 ? 26.602 20.470 62.380 1.00 38.34 555 PRO A CA 1
ATOM 4093 C C . PRO A 1 555 ? 26.965 19.773 61.044 1.00 38.34 555 PRO A C 1
ATOM 4095 O O . PRO A 1 555 ? 26.187 18.993 60.508 1.00 38.34 555 PRO A O 1
ATOM 4098 N N . GLY A 1 556 ? 28.200 19.979 60.559 1.00 27.69 556 GLY A N 1
ATOM 4099 C CA . GLY A 1 556 ? 28.896 19.006 59.692 1.00 27.69 556 GLY A CA 1
ATOM 4100 C C . GLY A 1 556 ? 28.918 19.232 58.166 1.00 27.69 556 GLY A C 1
ATOM 4101 O O . GLY A 1 556 ? 28.076 18.739 57.425 1.00 27.69 556 GLY A O 1
ATOM 4102 N N . ARG A 1 557 ? 30.007 19.836 57.670 1.00 31.00 557 ARG A N 1
ATOM 4103 C CA . ARG A 1 557 ? 30.614 19.557 56.345 1.00 31.00 557 ARG A CA 1
ATOM 4104 C C . ARG A 1 557 ? 32.074 19.164 56.600 1.00 31.00 557 ARG A C 1
ATOM 4106 O O . ARG A 1 557 ? 32.693 19.800 57.452 1.00 31.00 557 ARG A O 1
ATOM 4113 N N . PRO A 1 558 ? 32.638 18.157 55.907 1.00 37.66 558 PRO A N 1
ATOM 4114 C CA . PRO A 1 558 ? 33.246 18.383 54.581 1.00 37.66 558 PRO A CA 1
ATOM 4115 C C . PRO A 1 558 ? 33.046 17.162 53.631 1.00 37.66 558 PRO A C 1
ATOM 4117 O O . PRO A 1 558 ? 32.305 16.255 53.975 1.00 37.66 558 PRO A O 1
ATOM 4120 N N . ARG A 1 559 ? 33.598 17.045 52.410 1.00 27.38 559 ARG A N 1
ATOM 4121 C CA . ARG A 1 559 ? 34.595 17.825 51.639 1.00 27.38 559 ARG A CA 1
ATOM 4122 C C . ARG A 1 559 ? 34.070 18.172 50.235 1.00 27.38 559 ARG A C 1
ATOM 4124 O O . ARG A 1 559 ? 33.176 17.518 49.714 1.00 27.38 559 ARG A O 1
ATOM 4131 N N . ARG A 1 560 ? 34.691 19.169 49.590 1.00 25.81 560 ARG A N 1
ATOM 4132 C CA . ARG A 1 560 ? 34.668 19.321 48.123 1.00 25.81 560 ARG A CA 1
ATOM 4133 C C . ARG A 1 560 ? 35.817 18.519 47.510 1.00 25.81 560 ARG A C 1
ATOM 4135 O O . ARG A 1 560 ? 36.923 18.571 48.037 1.00 25.81 560 ARG A O 1
ATOM 4142 N N . VAL A 1 561 ? 35.588 17.961 46.326 1.00 27.08 561 VAL A N 1
ATOM 4143 C CA . VAL A 1 561 ? 36.602 17.903 45.261 1.00 27.08 561 VAL A CA 1
ATOM 4144 C C . VAL A 1 561 ? 36.045 18.713 44.084 1.00 27.08 561 VAL A C 1
ATOM 4146 O O . VAL A 1 561 ? 34.839 18.712 43.844 1.00 27.08 561 VAL A O 1
ATOM 4149 N N . ARG A 1 562 ? 36.900 19.480 43.407 1.00 23.64 562 ARG A N 1
ATOM 4150 C CA . ARG A 1 562 ? 36.582 20.267 42.204 1.00 23.64 562 ARG A CA 1
ATOM 4151 C C . ARG A 1 562 ? 37.498 19.796 41.082 1.00 23.64 562 ARG A C 1
ATOM 4153 O O . ARG A 1 562 ? 38.682 19.665 41.351 1.00 23.64 562 ARG A O 1
ATOM 4160 N N . TYR A 1 563 ? 36.949 19.632 39.880 1.00 25.59 563 TYR A N 1
ATOM 4161 C CA . TYR A 1 563 ? 37.459 20.036 38.553 1.00 25.59 563 TYR A CA 1
ATOM 4162 C C . TYR A 1 563 ? 36.570 19.334 37.497 1.00 25.59 563 TYR A C 1
ATOM 4164 O O . TYR A 1 563 ? 36.212 18.181 37.699 1.00 25.59 563 TYR A O 1
ATOM 4172 N N . ALA A 1 564 ? 36.118 19.953 36.402 1.00 25.30 564 ALA A N 1
ATOM 4173 C CA . ALA A 1 564 ? 36.201 21.358 35.992 1.00 25.30 564 ALA A CA 1
ATOM 4174 C C . ALA A 1 564 ? 34.924 21.797 35.230 1.00 25.30 564 ALA A C 1
ATOM 4176 O O . ALA A 1 564 ? 34.182 20.972 34.707 1.00 25.30 564 ALA A O 1
ATOM 4177 N N . GLN A 1 565 ? 34.682 23.109 35.177 1.00 24.19 565 GLN A N 1
ATOM 4178 C CA . GLN A 1 565 ? 33.783 23.789 34.221 1.00 24.19 565 GLN A CA 1
ATOM 4179 C C . GLN A 1 565 ? 34.658 24.247 33.027 1.00 24.19 565 GLN A C 1
ATOM 4181 O O . GLN A 1 565 ? 35.873 24.306 33.199 1.00 24.19 565 GLN A O 1
ATOM 4186 N N . SER A 1 566 ? 34.215 24.629 31.824 1.00 25.88 566 SER A N 1
ATOM 4187 C CA . SER A 1 566 ? 32.917 24.875 31.145 1.00 25.88 566 SER A CA 1
ATOM 4188 C C . SER A 1 566 ? 33.241 24.934 29.615 1.00 25.88 566 SER A C 1
ATOM 4190 O O . SER A 1 566 ? 34.371 24.569 29.280 1.00 25.88 566 SER A O 1
ATOM 4192 N N . PRO A 1 567 ? 32.419 25.457 28.667 1.00 32.81 567 PRO A N 1
ATOM 4193 C CA . PRO A 1 567 ? 30.984 25.803 28.635 1.00 32.81 567 PRO A CA 1
ATOM 4194 C C . PRO A 1 567 ? 30.207 24.896 27.630 1.00 32.81 567 PRO A C 1
ATOM 4196 O O . PRO A 1 567 ? 30.787 24.001 27.031 1.00 32.81 567 PRO A O 1
ATOM 4199 N N . GLY A 1 568 ? 28.903 25.030 27.353 1.00 23.31 568 GLY A N 1
ATOM 4200 C CA . GLY A 1 568 ? 27.877 25.946 27.870 1.00 23.31 568 GLY A CA 1
ATOM 4201 C C . GLY A 1 568 ? 27.101 26.664 26.751 1.00 23.31 568 GLY A C 1
ATOM 4202 O O . GLY A 1 568 ? 27.465 27.772 26.374 1.00 23.31 568 GLY A O 1
ATOM 4203 N N . VAL A 1 569 ? 26.012 26.054 26.260 1.00 27.53 569 VAL A N 1
ATOM 4204 C CA . VAL A 1 569 ? 24.999 26.654 25.357 1.00 27.53 569 VAL A CA 1
ATOM 4205 C C . VAL A 1 569 ? 23.602 26.204 25.843 1.00 27.53 569 VAL A C 1
ATOM 4207 O O . VAL A 1 569 ? 23.482 25.048 26.253 1.00 27.53 569 VAL A O 1
ATOM 4210 N N . PRO A 1 570 ? 22.566 27.071 25.877 1.00 27.20 570 PRO A N 1
ATOM 4211 C CA . PRO A 1 570 ? 21.304 26.783 26.569 1.00 27.20 570 PRO A CA 1
ATOM 4212 C C . PRO A 1 570 ? 20.139 26.414 25.631 1.00 27.20 570 PRO A C 1
ATOM 4214 O O . PRO A 1 570 ? 20.208 26.620 24.424 1.00 27.20 570 PRO A O 1
ATOM 4217 N N . GLY A 1 571 ? 19.002 26.036 26.229 1.00 22.30 571 GLY A N 1
ATOM 4218 C CA . GLY A 1 571 ? 17.682 26.345 25.660 1.00 22.30 571 GLY A CA 1
ATOM 4219 C C . GLY A 1 571 ? 16.862 25.153 25.163 1.00 22.30 571 GLY A C 1
ATOM 4220 O O . GLY A 1 571 ? 17.220 24.475 24.210 1.00 22.30 571 GLY A O 1
ATOM 4221 N N . ALA A 1 572 ? 15.715 24.948 25.811 1.00 25.14 572 ALA A N 1
ATOM 4222 C CA . ALA A 1 572 ? 14.697 23.956 25.486 1.00 25.14 572 ALA A CA 1
ATOM 4223 C C . ALA A 1 572 ? 14.237 23.955 24.010 1.00 25.14 572 ALA A C 1
ATOM 4225 O O . ALA A 1 572 ? 14.023 25.004 23.407 1.00 25.14 572 ALA A O 1
ATOM 4226 N N . GLY A 1 573 ? 13.979 22.757 23.475 1.00 22.70 573 GLY A N 1
ATOM 4227 C CA . GLY A 1 573 ? 13.454 22.545 22.121 1.00 22.70 573 GLY A CA 1
ATOM 4228 C C . GLY A 1 573 ? 12.980 21.106 21.915 1.00 22.70 573 GLY A C 1
ATOM 4229 O O . GLY A 1 573 ? 13.588 20.355 21.157 1.00 22.70 573 GLY A O 1
ATOM 4230 N N . GLY A 1 574 ? 11.931 20.699 22.640 1.00 27.16 574 GLY A N 1
ATOM 4231 C CA . GLY A 1 574 ? 11.428 19.317 22.717 1.00 27.16 574 GLY A CA 1
ATOM 4232 C C . GLY A 1 574 ? 10.747 18.794 21.446 1.00 27.16 574 GLY A C 1
ATOM 4233 O O . GLY A 1 574 ? 9.560 18.484 21.459 1.00 27.16 574 GLY A O 1
ATOM 4234 N N . GLY A 1 575 ? 11.486 18.687 20.341 1.00 21.02 575 GLY A N 1
ATOM 4235 C CA . GLY A 1 575 ? 11.003 18.095 19.094 1.00 21.02 575 GLY A CA 1
ATOM 4236 C C . GLY A 1 575 ? 11.115 16.570 19.095 1.00 21.02 575 GLY A C 1
ATOM 4237 O O . GLY A 1 575 ? 12.173 16.035 18.758 1.00 21.02 575 GLY A O 1
ATOM 4238 N N . LEU A 1 576 ? 10.020 15.869 19.407 1.00 24.27 576 LEU A N 1
ATOM 4239 C CA . LEU A 1 576 ? 9.902 14.419 19.207 1.00 24.27 576 LEU A CA 1
ATOM 4240 C C . LEU A 1 576 ? 10.043 14.081 17.713 1.00 24.27 576 LEU A C 1
ATOM 4242 O O . LEU A 1 576 ? 9.097 14.186 16.933 1.00 24.27 576 LEU A O 1
ATOM 4246 N N . ARG A 1 577 ? 11.250 13.680 17.297 1.00 23.05 577 ARG A N 1
ATOM 4247 C CA . ARG A 1 577 ? 11.517 13.192 15.938 1.00 23.05 577 ARG A CA 1
ATOM 4248 C C . ARG A 1 577 ? 10.853 11.830 15.750 1.00 23.05 577 ARG A C 1
ATOM 4250 O O . ARG A 1 577 ? 11.404 10.820 16.177 1.00 23.05 577 ARG A O 1
ATOM 4257 N N . GLY A 1 578 ? 9.691 11.815 15.097 1.00 24.38 578 GLY A N 1
ATOM 4258 C CA . GLY A 1 578 ? 8.967 10.587 14.767 1.00 24.38 578 GLY A CA 1
ATOM 4259 C C . GLY A 1 578 ? 9.844 9.597 13.997 1.00 24.38 578 GLY A C 1
ATOM 4260 O O . GLY A 1 578 ? 10.290 9.881 12.883 1.00 24.38 578 GLY A O 1
ATOM 4261 N N . ALA A 1 579 ? 10.101 8.439 14.603 1.00 24.00 579 ALA A N 1
ATOM 4262 C CA . ALA A 1 579 ? 10.835 7.354 13.973 1.00 24.00 579 ALA A CA 1
ATOM 4263 C C . ALA A 1 579 ? 9.897 6.592 13.024 1.00 24.00 579 ALA A C 1
ATOM 4265 O O . ALA A 1 579 ? 8.916 5.991 13.458 1.00 24.00 579 ALA A O 1
ATOM 4266 N N . ARG A 1 580 ? 10.184 6.638 11.718 1.00 31.36 580 ARG A N 1
ATOM 4267 C CA . ARG A 1 580 ? 9.390 5.928 10.706 1.00 31.36 580 ARG A CA 1
ATOM 4268 C C . ARG A 1 580 ? 9.711 4.438 10.730 1.00 31.36 580 ARG A C 1
ATOM 4270 O O . ARG A 1 580 ? 10.751 4.010 10.223 1.00 31.36 580 ARG A O 1
ATOM 4277 N N . HIS A 1 581 ? 8.790 3.674 11.298 1.00 36.31 581 HIS A N 1
ATOM 4278 C CA . 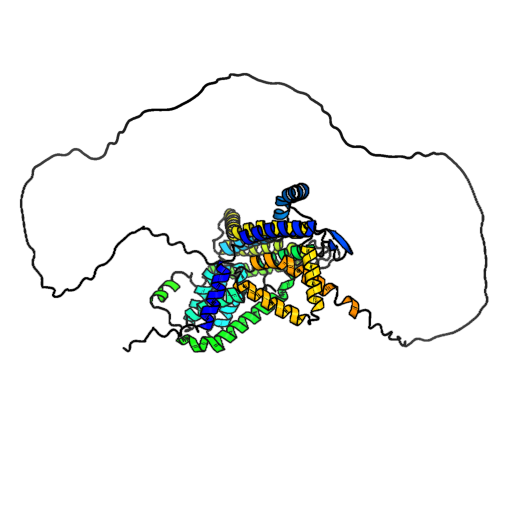HIS A 1 581 ? 8.789 2.221 11.277 1.00 36.31 581 HIS A CA 1
ATOM 4279 C C . HIS A 1 581 ? 7.636 1.745 10.394 1.00 36.31 581 HIS A C 1
ATOM 4281 O O . HIS A 1 581 ? 6.494 2.134 10.614 1.00 36.31 581 HIS A O 1
ATOM 4287 N N . HIS A 1 582 ? 7.937 0.901 9.409 1.00 35.16 582 HIS A N 1
ATOM 4288 C CA . HIS A 1 582 ? 6.937 0.114 8.698 1.00 35.16 582 HIS A CA 1
ATOM 4289 C C . HIS A 1 582 ? 7.451 -1.327 8.615 1.00 35.16 582 HIS A C 1
ATOM 4291 O O . HIS A 1 582 ? 8.495 -1.581 8.008 1.00 35.16 582 HIS A O 1
ATOM 4297 N N . GLY A 1 583 ? 6.749 -2.257 9.265 1.00 28.48 583 GLY A N 1
ATOM 4298 C CA . GLY A 1 583 ? 6.941 -3.691 9.039 1.00 28.48 583 GLY A CA 1
ATOM 4299 C C . GLY A 1 583 ? 6.187 -4.174 7.791 1.00 28.48 583 GLY A C 1
ATOM 4300 O O . GLY A 1 583 ? 5.712 -3.355 7.009 1.00 28.48 583 GLY A O 1
ATOM 4301 N N . VAL A 1 584 ? 6.159 -5.491 7.561 1.00 34.34 584 VAL A N 1
ATOM 4302 C CA . VAL A 1 584 ? 5.998 -6.080 6.216 1.00 34.34 584 VAL A CA 1
ATOM 4303 C C . VAL A 1 584 ? 4.893 -7.130 6.144 1.00 34.34 584 VAL A C 1
ATOM 4305 O O . VAL A 1 584 ? 4.904 -8.077 6.927 1.00 34.34 584 VAL A O 1
ATOM 4308 N N . ALA A 1 585 ? 4.069 -7.054 5.093 1.00 28.38 585 ALA A N 1
ATOM 4309 C CA . ALA A 1 585 ? 3.478 -8.217 4.412 1.00 28.38 585 ALA A CA 1
ATOM 4310 C C . ALA A 1 585 ? 3.124 -7.876 2.942 1.00 28.38 585 ALA A C 1
ATOM 4312 O O . ALA A 1 585 ? 1.962 -7.656 2.605 1.00 28.38 585 ALA A O 1
ATOM 4313 N N . ALA A 1 586 ? 4.140 -7.814 2.068 1.00 27.95 586 ALA A N 1
ATOM 4314 C CA . ALA A 1 586 ? 4.016 -7.369 0.668 1.00 27.95 586 ALA A CA 1
ATOM 4315 C C . ALA A 1 586 ? 4.778 -8.256 -0.354 1.00 27.95 586 ALA A C 1
ATOM 4317 O O . ALA A 1 586 ? 5.351 -7.747 -1.318 1.00 27.95 586 ALA A O 1
ATOM 4318 N N . LEU A 1 587 ? 4.798 -9.577 -0.131 1.00 26.95 587 LEU A N 1
ATOM 4319 C CA . LEU A 1 587 ? 5.289 -10.620 -1.051 1.00 26.95 587 LEU A CA 1
ATOM 4320 C C . LEU A 1 587 ? 4.297 -11.787 -1.105 1.00 26.95 587 LEU A C 1
ATOM 4322 O O . LEU A 1 587 ? 3.733 -12.082 -0.028 1.00 26.95 587 LEU A O 1
#

Sequence (587 aa):
MAAVDTTAVDPVPPRFSRFLGAIERTGKRLPHPFWLFWILLAVTALASWAMAAGGLHVTEPGTGKSLAVRTVLSAGGAREFLSMIEENFVTFGPLGTVTLIMLGVAVAERAGFFETLARRALARVPATYVVLAVALAGALSKFLSDSAYIILIPLGAIAFQTVGRSPLLGMIVAFVSINAAGDANPLIAPGDAAFAAMATEAARTVSSVAVVRPTDNMYFTTVSAVVLALVITFVVERVLSRREHTLVPDDATADTAGDVVRPAPGPREIRALKLTGWAALGYWALIALATLPRHSPLRAADGAVIASPLFDHIAVFLALFFLVIGLVYGRLTGSVSAGQDVPAFMADGLRSIAPLLVIFFAVSQFVALFKWTNIGTYVAVRGADALRDLGAPTLVLFLVLIAAVAGLNLLITSGQALWALVAPVLVPMLMLTRTAAPATAATGRGRPRRSRADGARAGPSRHAAGPPGRDHSARGARQERTGGPAGRRGGGGAASREHLRHRLRGGLPGTAGRHTADHPGVGDRRCQRGAAAAGRPRTRPADRPLPLRGLPRQPGRPRRVRYAQSPGVPGAGGGLRGARHHGVAAL

Secondary structure (DSSP, 8-state):
-PPP-TT------HHHHHHHHHHHHHHTTSPPHHHHHHHHHHHHHHHHHHHHHTT-EEEPTTT-PEEEPP-SSSHHHHHHHHHHHHHHHHT-HHHHHHHHHHHHHHHHHHTTHHHHHHHHHHTT--GGGHHHHHHHHHHGGGGGTTHHHHHHHHHHHHHHHTTTS-HHHHHHHHHHHHHHHTT--SS--HHHHHHHHHHHHHHTTT-TT----TTTTHHHHHHHHHHHHHHHHHHIIIIIGGGGGG-PPPGGGTTHHHHTSPPSPPHHHHHHHHHHHHHHHHHHHHHHHHHSSTT-TTS-TTS-SSSSHHHHTHHHHHHHHHHHHHHHHHHHHTS--SSTHHHHHHHHHHHHHHHHHHHHHHHHHHHHHHHHTSHHHHHHHHHHHHHHHT---HHHHHHHHHHHHHHHHTT---HHHHHHHHHHHHHHHHHHHHHTTTHHHHTT-----------------------------------------------------------------------------------------------------------------------------------------------

Radius of gyration: 38.45 Å; chains: 1; bounding box: 68×118×142 Å

pLDDT: mean 72.27, std 26.82, range [21.02, 97.94]